Protein 2F5K (pdb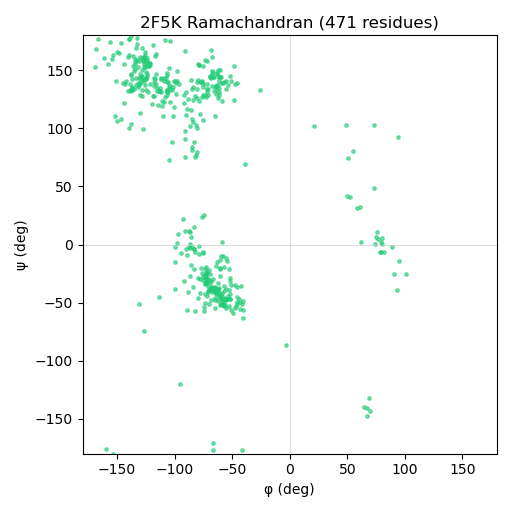70)

Nearest PDB structures (foldseek):
  2f5k-assembly6_F  TM=1.013E+00  e=1.109E-13  Homo sapiens
  2f5k-assembly1_A  TM=9.897E-01  e=7.090E-12  Homo sapiens
  2efi-assembly1_A  TM=8.686E-01  e=3.189E-10  Homo sapiens
  5in1-assembly1_B  TM=9.729E-01  e=6.202E-08  Oryza sativa
  2lrq-assembly1_A  TM=8.198E-01  e=1.408E-07  Drosophila melanogaster

Radius of gyration: 29.41 Å; Cα contacts (8 Å, |Δi|>4): 936; chains: 6; bounding box: 66×54×84 Å

Secondary structure (DSSP, 8-state):
--S-S--TT-EEEEESSSSEEEEEEEEEEEETTEEEEEEEETTS-GGG-EEEEGGGEEESSHHHHHHHHHHHHHHHHHHHH--/--S-SS-TT-EEEEEETTEEEEEEEEEEEEETTEEEEEEEETTS-GGG-EEEEGGGEEESSHHHHHHHHHHHHHHHHHHTTTTT-/---SS-TTEEEEEEETTEEEEEEEEEEE--SSS-EEEE--TTS-GGG-EEEEGGGEEESSHHHHHHHHHHHHHHHHHH--/--S-SS-TT-EEEEEETTEEEEEEEEEEEE-SSSEEEEEEETTS-GGG-EEEEGGGEEESSHHHHHHHHHHHHHHHHT-/----SS-TT-EEEEEETTEEEEEEEEEEE--TT--EEEEEETTS-GGG-EEEEGGGEEESSHHHHHHHHHHHHHHH--/--S-TTEEEEEEETTEEEEEEEEEEE--TTS-EEEE--TTS-GGG-EEEEGGGEEESSHHHHHHHHHHHHHHHHHHH-

Structure (mmCIF, N/CA/C/O backbone):
data_2F5K
#
_entry.id   2F5K
#
_cell.length_a   109.480
_cell.length_b   80.313
_cell.length_c   81.285
_cell.angle_alpha   90.00
_cell.angle_beta   123.91
_cell.angle_gamma   90.00
#
_symmetry.space_group_name_H-M   'C 1 2 1'
#
loop_
_entity.id
_entity.type
_entity.pdbx_description
1 polymer 'Mortality factor 4-like protein 1'
2 water water
#
loop_
_atom_site.group_PDB
_atom_site.id
_atom_site.type_symbol
_atom_site.label_atom_id
_atom_site.label_alt_id
_atom_site.label_comp_id
_atom_site.label_asym_id
_atom_site.label_entity_id
_atom_site.label_seq_id
_atom_site.pdbx_PDB_ins_code
_atom_site.Cartn_x
_atom_site.Cartn_y
_atom_site.Cartn_z
_atom_site.occupancy
_atom_site.B_iso_or_equiv
_atom_site.auth_seq_id
_atom_site.auth_comp_id
_atom_site.auth_asym_id
_atom_site.auth_atom_id
_atom_site.pdbx_PDB_model_num
ATOM 1 N N . ASP A 1 18 ? -48.541 6.494 -11.514 1.00 93.48 6 ASP A N 1
ATOM 2 C CA . ASP A 1 18 ? -48.036 7.316 -10.385 1.00 93.32 6 ASP A CA 1
ATOM 3 C C . ASP A 1 18 ? -47.101 8.402 -10.899 1.00 92.30 6 ASP A C 1
ATOM 4 O O . ASP A 1 18 ? -46.134 8.121 -11.595 1.00 92.39 6 ASP A O 1
ATOM 9 N N . PRO A 1 19 ? -47.393 9.643 -10.530 1.00 91.22 7 PRO A N 1
ATOM 10 C CA . PRO A 1 19 ? -46.644 10.817 -10.997 1.00 89.99 7 PRO A CA 1
ATOM 11 C C . PRO A 1 19 ? -45.180 10.603 -11.426 1.00 88.37 7 PRO A C 1
ATOM 12 O O . PRO A 1 19 ? -44.386 9.958 -10.739 1.00 88.33 7 PRO A O 1
ATOM 16 N N . LYS A 1 20 ? -44.861 11.170 -12.588 1.00 86.34 8 LYS A N 1
ATOM 17 C CA . LYS A 1 20 ? -43.526 11.150 -13.186 1.00 84.02 8 LYS A CA 1
ATOM 18 C C . LYS A 1 20 ? -42.849 9.787 -13.247 1.00 81.77 8 LYS A C 1
ATOM 19 O O . LYS A 1 20 ? -42.357 9.291 -12.244 1.00 82.27 8 LYS A O 1
ATOM 25 N N . PRO A 1 21 ? -42.840 9.178 -14.428 1.00 79.17 9 PRO A N 1
ATOM 26 C CA . PRO A 1 21 ? -42.141 7.913 -14.649 1.00 76.72 9 PRO A CA 1
ATOM 27 C C . PRO A 1 21 ? -40.696 8.118 -15.111 1.00 73.71 9 PRO A C 1
ATOM 28 O O . PRO A 1 21 ? -40.303 9.211 -15.511 1.00 72.96 9 PRO A O 1
ATOM 32 N N . LYS A 1 22 ? -39.930 7.037 -15.051 1.00 70.59 10 LYS A N 1
ATOM 33 C CA . LYS A 1 22 ? -38.513 7.027 -15.370 1.00 67.57 10 LYS A CA 1
ATOM 34 C C . LYS A 1 22 ? -38.220 7.366 -16.819 1.00 65.65 10 LYS A C 1
ATOM 35 O O . LYS A 1 22 ? -37.255 8.061 -17.117 1.00 65.23 10 LYS A O 1
ATOM 41 N N . PHE A 1 23 ? -39.057 6.883 -17.726 1.00 63.38 11 PHE A N 1
ATOM 42 C CA . PHE A 1 23 ? -38.752 7.021 -19.147 1.00 61.61 11 PHE A CA 1
ATOM 43 C C . PHE A 1 23 ? -39.723 7.870 -19.956 1.00 61.03 11 PHE A C 1
ATOM 44 O O . PHE A 1 23 ? -40.826 8.162 -19.503 1.00 61.26 11 PHE A O 1
ATOM 52 N N . GLN A 1 24 ? -39.289 8.270 -21.142 1.00 60.07 12 GLN A N 1
ATOM 53 C CA . GLN A 1 24 ? -40.078 9.124 -22.020 1.00 59.91 12 GLN A CA 1
ATOM 54 C C . GLN A 1 24 ? -40.302 8.522 -23.397 1.00 59.11 12 GLN A C 1
ATOM 55 O O . GLN A 1 24 ? -39.539 7.679 -23.850 1.00 58.42 12 GLN A O 1
ATOM 61 N N . GLU A 1 25 ? -41.349 8.983 -24.073 1.00 58.53 13 GLU A N 1
ATOM 62 C CA . GLU A 1 25 ? -41.620 8.509 -25.417 1.00 57.95 13 GLU A CA 1
ATOM 63 C C . GLU A 1 25 ? -40.469 8.947 -26.287 1.00 56.58 13 GLU A C 1
ATOM 64 O O . GLU A 1 25 ? -40.074 10.109 -26.263 1.00 56.56 13 GLU A O 1
ATOM 70 N N . GLY A 1 26 ? -39.921 8.002 -27.031 1.00 54.99 14 GLY A N 1
ATOM 71 C CA . GLY A 1 26 ? -38.796 8.290 -27.893 1.00 54.09 14 GLY A CA 1
ATOM 72 C C . GLY A 1 26 ? -37.472 7.852 -27.290 1.00 52.84 14 GLY A C 1
ATOM 73 O O . GLY A 1 26 ? -36.540 7.557 -28.017 1.00 52.52 14 GLY A O 1
ATOM 74 N N . GLU A 1 27 ? -37.406 7.767 -25.964 1.00 51.95 15 GLU A N 1
ATOM 75 C CA . GLU A 1 27 ? -36.141 7.463 -25.294 1.00 50.94 15 GLU A CA 1
ATOM 76 C C . GLU A 1 27 ? -35.525 6.138 -25.698 1.00 49.83 15 GLU A C 1
ATOM 77 O O . GLU A 1 27 ? -36.153 5.099 -25.583 1.00 50.29 15 GLU A O 1
ATOM 83 N N . ARG A 1 28 ? -34.291 6.188 -26.182 1.00 47.88 16 ARG A N 1
ATOM 84 C CA . ARG A 1 28 ? -33.564 4.984 -26.451 1.00 46.80 16 ARG A CA 1
ATOM 85 C C . ARG A 1 28 ? -33.298 4.355 -25.076 1.00 45.22 16 ARG A C 1
ATOM 86 O O . ARG A 1 28 ? -32.905 5.055 -24.143 1.00 44.68 16 ARG A O 1
ATOM 94 N N . VAL A 1 29 ? -33.490 3.041 -24.967 1.00 43.36 17 VAL A N 1
ATOM 95 C CA . VAL A 1 29 ? -33.426 2.359 -23.677 1.00 41.70 17 VAL A CA 1
ATOM 96 C C . VAL A 1 29 ? -32.884 0.952 -23.766 1.00 39.69 17 VAL A C 1
ATOM 97 O O . VAL A 1 29 ? -32.638 0.404 -24.833 1.00 38.97 17 VAL A O 1
ATOM 101 N N . LEU A 1 30 ? -32.673 0.350 -22.621 1.00 38.58 18 LEU A N 1
ATOM 102 C CA . LEU A 1 30 ? -32.258 -1.032 -22.633 1.00 38.46 18 LEU A CA 1
ATOM 103 C C . LEU A 1 30 ? -33.400 -1.713 -21.982 1.00 38.57 18 LEU A C 1
ATOM 104 O O . LEU A 1 30 ? -33.874 -1.277 -20.940 1.00 39.88 18 LEU A O 1
ATOM 109 N N . CYS A 1 31 ? -33.872 -2.781 -22.574 1.00 37.60 19 CYS A N 1
ATOM 110 C CA . CYS A 1 31 ? -35.026 -3.403 -22.005 1.00 37.77 19 CYS A CA 1
ATOM 111 C C . CYS A 1 31 ? -34.761 -4.861 -21.846 1.00 38.16 19 CYS A C 1
ATOM 112 O O . CYS A 1 31 ? -34.186 -5.474 -22.729 1.00 38.69 19 CYS A O 1
ATOM 115 N N . PHE A 1 32 ? -35.208 -5.408 -20.719 1.00 38.41 20 PHE A N 1
ATOM 116 C CA . PHE A 1 32 ? -35.108 -6.817 -20.445 1.00 39.20 20 PHE A CA 1
ATOM 117 C C . PHE A 1 32 ? -36.191 -7.586 -21.206 1.00 40.39 20 PHE A C 1
ATOM 118 O O . PHE A 1 32 ? -37.340 -7.154 -21.280 1.00 40.10 20 PHE A O 1
ATOM 126 N N . HIS A 1 33 ? -35.819 -8.736 -21.745 1.00 41.50 21 HIS A N 1
ATOM 127 C CA . HIS A 1 33 ? -36.775 -9.584 -22.403 1.00 43.73 21 HIS A CA 1
ATOM 128 C C . HIS A 1 33 ? -36.704 -10.991 -21.807 1.00 43.46 21 HIS A C 1
ATOM 129 O O . HIS A 1 33 ? -37.583 -11.394 -21.038 1.00 43.86 21 HIS A O 1
ATOM 136 N N . GLY A 1 34 ? -35.679 -11.753 -22.130 1.00 42.90 22 GLY A N 1
ATOM 137 C CA . GLY A 1 34 ? -35.558 -13.010 -21.395 1.00 43.35 22 GLY A CA 1
ATOM 138 C C . GLY A 1 34 ? -34.594 -12.726 -20.241 1.00 43.03 22 GLY A C 1
ATOM 139 O O . GLY A 1 34 ? -34.841 -11.842 -19.418 1.00 42.17 22 GLY A O 1
ATOM 140 N N . PRO A 1 35 ? -33.489 -13.457 -20.220 1.00 42.91 23 PRO A N 1
ATOM 141 C CA . PRO A 1 35 ? -32.386 -13.215 -19.290 1.00 42.80 23 PRO A CA 1
ATOM 142 C C . PRO A 1 35 ? -31.444 -12.189 -19.909 1.00 42.33 23 PRO A C 1
ATOM 143 O O . PRO A 1 35 ? -30.336 -11.993 -19.438 1.00 42.63 23 PRO A O 1
ATOM 147 N N . LEU A 1 36 ? -31.884 -11.555 -20.979 1.00 41.85 24 LEU A N 1
ATOM 148 C CA . LEU A 1 36 ? -31.034 -10.655 -21.730 1.00 40.74 24 LEU A CA 1
ATOM 149 C C . LEU A 1 36 ? -31.571 -9.235 -21.821 1.00 39.37 24 LEU A C 1
ATOM 150 O O . LEU A 1 36 ? -32.771 -9.000 -21.741 1.00 38.54 24 LEU A O 1
ATOM 155 N N . LEU A 1 37 ? -30.663 -8.297 -22.036 1.00 38.96 25 LEU A N 1
ATOM 156 C CA . LEU A 1 37 ? -31.011 -6.892 -22.219 1.00 40.06 25 LEU A CA 1
ATOM 157 C C . LEU A 1 37 ? -30.901 -6.482 -23.697 1.00 40.36 25 LEU A C 1
ATOM 158 O O . LEU A 1 37 ? -29.936 -6.800 -24.353 1.00 39.84 25 LEU A O 1
ATOM 163 N N . TYR A 1 38 ? -31.865 -5.738 -24.215 1.00 41.77 26 TYR A N 1
ATOM 164 C CA . TYR A 1 38 ? -31.768 -5.308 -25.617 1.00 42.61 26 TYR A CA 1
ATOM 165 C C . TYR A 1 38 ? -31.909 -3.816 -25.774 1.00 42.45 26 TYR A C 1
ATOM 166 O O . TYR A 1 38 ? -32.603 -3.154 -25.014 1.00 41.89 26 TYR A O 1
ATOM 175 N N . GLU A 1 39 ? -31.303 -3.286 -26.819 1.00 42.76 27 GLU A N 1
ATOM 176 C CA . GLU A 1 39 ? -31.493 -1.894 -27.107 1.00 44.15 27 GLU A CA 1
ATOM 177 C C . GLU A 1 39 ? -32.934 -1.755 -27.510 1.00 44.64 27 GLU A C 1
ATOM 178 O O . GLU A 1 39 ? -33.512 -2.686 -28.051 1.00 44.20 27 GLU A O 1
ATOM 184 N N . ALA A 1 40 ? -33.535 -0.612 -27.233 1.00 45.94 28 ALA A N 1
ATOM 185 C CA . ALA A 1 40 ? -34.933 -0.473 -27.534 1.00 47.83 28 ALA A CA 1
ATOM 186 C C . ALA A 1 40 ? -35.366 0.949 -27.412 1.00 49.57 28 ALA A C 1
ATOM 187 O O . ALA A 1 40 ? -34.628 1.773 -26.860 1.00 49.85 28 ALA A O 1
ATOM 189 N N . LYS A 1 41 ? -36.574 1.211 -27.912 1.00 51.53 29 LYS A N 1
ATOM 190 C CA . LYS A 1 41 ? -37.214 2.523 -27.881 1.00 54.36 29 LYS A CA 1
ATOM 191 C C . LYS A 1 41 ? -38.510 2.488 -27.064 1.00 55.50 29 LYS A C 1
ATOM 192 O O . LYS A 1 41 ? -39.269 1.516 -27.094 1.00 55.37 29 LYS A O 1
ATOM 198 N N . CYS A 1 42 ? -38.759 3.569 -26.346 1.00 57.15 30 CYS A N 1
ATOM 199 C CA . CYS A 1 42 ? -39.969 3.701 -25.572 1.00 59.24 30 CYS A CA 1
ATOM 200 C C . CYS A 1 42 ? -41.043 4.384 -26.433 1.00 60.15 30 CYS A C 1
ATOM 201 O O . CYS A 1 42 ? -41.137 5.614 -26.481 1.00 59.80 30 CYS A O 1
ATOM 204 N N . VAL A 1 43 ? -41.834 3.583 -27.133 1.00 61.41 31 VAL A N 1
ATOM 205 C CA . VAL A 1 43 ? -42.865 4.130 -28.017 1.00 62.79 31 VAL A CA 1
ATOM 206 C C . VAL A 1 43 ? -44.024 4.741 -27.240 1.00 63.68 31 VAL A C 1
ATOM 207 O O . VAL A 1 43 ? -44.477 5.831 -27.561 1.00 63.83 31 VAL A O 1
ATOM 211 N N . LYS A 1 44 ? -44.492 4.047 -26.206 1.00 65.18 32 LYS A N 1
ATOM 212 C CA . LYS A 1 44 ? -45.621 4.535 -25.408 1.00 66.64 32 LYS A CA 1
ATOM 213 C C . LYS A 1 44 ? -45.410 4.430 -23.893 1.00 67.62 32 LYS A C 1
ATOM 214 O O . LYS A 1 44 ? -44.701 3.550 -23.402 1.00 67.36 32 LYS A O 1
ATOM 220 N N . VAL A 1 45 ? -46.059 5.339 -23.174 1.00 69.13 33 VAL A N 1
ATOM 221 C CA . VAL A 1 45 ? -46.001 5.412 -21.722 1.00 70.91 33 VAL A CA 1
ATOM 222 C C . VAL A 1 45 ? -47.423 5.496 -21.209 1.00 72.78 33 VAL A C 1
ATOM 223 O O . VAL A 1 45 ? -48.106 6.491 -21.443 1.00 73.07 33 VAL A O 1
ATOM 227 N N . ALA A 1 46 ? -47.884 4.466 -20.514 1.00 74.99 34 ALA A N 1
ATOM 228 C CA . ALA A 1 46 ? -49.235 4.496 -19.959 1.00 77.05 34 ALA A CA 1
ATOM 229 C C . ALA A 1 46 ? -49.220 4.233 -18.467 1.00 78.73 34 ALA A C 1
ATOM 230 O O . ALA A 1 46 ? -48.496 3.368 -17.981 1.00 78.73 34 ALA A O 1
ATOM 232 N N . ILE A 1 47 ? -50.019 5.002 -17.742 1.00 80.99 35 ILE A N 1
ATOM 233 C CA . ILE A 1 47 ? -50.124 4.846 -16.301 1.00 83.02 35 ILE A CA 1
ATOM 234 C C . ILE A 1 47 ? -51.411 4.101 -15.970 1.00 84.31 35 ILE A C 1
ATOM 235 O O . ILE A 1 47 ? -52.480 4.414 -16.509 1.00 84.28 35 ILE A O 1
ATOM 240 N N . LYS A 1 48 ? -51.295 3.103 -15.097 1.00 85.89 36 LYS A N 1
ATOM 241 C CA . LYS A 1 48 ? -52.440 2.314 -14.671 1.00 87.41 36 LYS A CA 1
ATOM 242 C C . LYS A 1 48 ? -52.334 1.916 -13.207 1.00 88.39 36 LYS A C 1
ATOM 243 O O . LYS A 1 48 ? -51.373 1.270 -12.793 1.00 88.50 36 LYS A O 1
ATOM 249 N N . ASP A 1 49 ? -53.329 2.322 -12.429 1.00 89.49 37 ASP A N 1
ATOM 250 C CA . ASP A 1 49 ? -53.418 1.957 -11.022 1.00 90.35 37 ASP A CA 1
ATOM 251 C C . ASP A 1 49 ? -52.135 2.214 -10.259 1.00 90.52 37 ASP A C 1
ATOM 252 O O . ASP A 1 49 ? -51.724 1.398 -9.437 1.00 90.72 37 ASP A O 1
ATOM 257 N N . LYS A 1 50 ? -51.503 3.348 -10.536 1.00 90.66 38 LYS A N 1
ATOM 258 C CA . LYS A 1 50 ? -50.289 3.738 -9.824 1.00 90.53 38 LYS A CA 1
ATOM 259 C C . LYS A 1 50 ? -49.063 3.008 -10.356 1.00 89.69 38 LYS A C 1
ATOM 260 O O . LYS A 1 50 ? -47.936 3.288 -9.953 1.00 89.78 38 LYS A O 1
ATOM 266 N N . GLN A 1 51 ? -49.294 2.068 -11.265 1.00 88.55 39 GLN A N 1
ATOM 267 C CA . GLN A 1 51 ? -48.213 1.323 -11.890 1.00 87.22 39 GLN A CA 1
ATOM 268 C C . GLN A 1 51 ? -48.000 1.847 -13.312 1.00 85.40 39 GLN A C 1
ATOM 269 O O . GLN A 1 51 ? -48.923 1.852 -14.129 1.00 85.28 39 GLN A O 1
ATOM 275 N N . VAL A 1 52 ? -46.782 2.296 -13.600 1.00 83.02 40 VAL A N 1
ATOM 276 C CA . VAL A 1 52 ? -46.458 2.851 -14.908 1.00 80.34 40 VAL A CA 1
ATOM 277 C C . VAL A 1 52 ? -45.965 1.761 -15.847 1.00 78.13 40 VAL A C 1
ATOM 278 O O . VAL A 1 52 ? -45.110 0.960 -15.484 1.00 77.91 40 VAL A O 1
ATOM 282 N N . LYS A 1 53 ? -46.519 1.726 -17.056 1.00 75.41 41 LYS A N 1
ATOM 283 C CA . LYS A 1 53 ? -46.156 0.710 -18.032 1.00 72.51 41 LYS A CA 1
ATOM 284 C C . LYS A 1 53 ? -45.518 1.336 -19.259 1.00 69.90 41 LYS A C 1
ATOM 285 O O . LYS A 1 53 ? -45.642 2.529 -19.502 1.00 69.45 41 LYS A O 1
ATOM 291 N N . TYR A 1 54 ? -44.822 0.527 -20.038 1.00 66.82 42 TYR A N 1
ATOM 292 C CA . TYR A 1 54 ? -44.207 1.052 -21.245 1.00 64.21 42 TYR A CA 1
ATOM 293 C C . TYR A 1 54 ? -44.416 0.142 -22.422 1.00 62.47 42 TYR A C 1
ATOM 294 O O . TYR A 1 54 ? -44.231 -1.072 -22.331 1.00 62.76 42 TYR A O 1
ATOM 303 N N . PHE A 1 55 ? -44.806 0.727 -23.538 1.00 60.10 43 PHE A N 1
ATOM 304 C CA . PHE A 1 55 ? -44.928 -0.062 -24.744 1.00 57.88 43 PHE A CA 1
ATOM 305 C C . PHE A 1 55 ? -43.581 0.045 -25.443 1.00 56.26 43 PHE A C 1
ATOM 306 O O . PHE A 1 55 ? -43.059 1.147 -25.643 1.00 55.42 43 PHE A O 1
ATOM 314 N N . ILE A 1 56 ? -42.990 -1.089 -25.802 1.00 54.82 44 ILE A N 1
ATOM 315 C CA . ILE A 1 56 ? -41.671 -0.999 -26.400 1.00 53.90 44 ILE A CA 1
ATOM 316 C C . ILE A 1 56 ? -41.419 -1.704 -27.733 1.00 53.62 44 ILE A C 1
ATOM 317 O O . ILE A 1 56 ? -41.922 -2.804 -28.019 1.00 53.79 44 ILE A O 1
ATOM 322 N N . HIS A 1 57 ? -40.598 -1.065 -28.539 1.00 52.64 45 HIS A N 1
ATOM 323 C CA . HIS A 1 57 ? -40.161 -1.683 -29.764 1.00 52.86 45 HIS A CA 1
ATOM 324 C C . HIS A 1 57 ? -38.699 -2.028 -29.584 1.00 52.53 45 HIS A C 1
ATOM 325 O O . HIS A 1 57 ? -37.878 -1.163 -29.285 1.00 52.28 45 HIS A O 1
ATOM 332 N N . TYR A 1 58 ? -38.371 -3.295 -29.739 1.00 52.60 46 TYR A N 1
ATOM 333 C CA . TYR A 1 58 ? -36.993 -3.679 -29.611 1.00 53.57 46 TYR A CA 1
ATOM 334 C C . TYR A 1 58 ? -36.331 -3.354 -30.940 1.00 54.94 46 TYR A C 1
ATOM 335 O O . TYR A 1 58 ? -36.818 -3.764 -32.014 1.00 54.21 46 TYR A O 1
ATOM 344 N N . SER A 1 59 ? -35.246 -2.586 -30.864 1.00 56.23 47 SER A N 1
ATOM 345 C CA . SER A 1 59 ? -34.561 -2.152 -32.064 1.00 58.00 47 SER A CA 1
ATOM 346 C C . SER A 1 59 ? -33.972 -3.292 -32.857 1.00 59.22 47 SER A C 1
ATOM 347 O O . SER A 1 59 ? -33.390 -4.232 -32.319 1.00 58.46 47 SER A O 1
ATOM 350 N N . GLY A 1 60 ? -34.158 -3.205 -34.167 1.00 61.20 48 GLY A N 1
ATOM 351 C CA . GLY A 1 60 ? -33.701 -4.249 -35.056 1.00 63.86 48 GLY A CA 1
ATOM 352 C C . GLY A 1 60 ? -34.640 -5.436 -34.969 1.00 65.89 48 GLY A C 1
ATOM 353 O O . GLY A 1 60 ? -34.345 -6.505 -35.481 1.00 66.06 48 GLY A O 1
ATOM 354 N N . TRP A 1 61 ? -35.777 -5.249 -34.308 1.00 67.79 49 TRP A N 1
ATOM 355 C CA . TRP A 1 61 ? -36.725 -6.337 -34.124 1.00 69.93 49 TRP A CA 1
ATOM 356 C C . TRP A 1 61 ? -38.041 -6.015 -34.801 1.00 70.73 49 TRP A C 1
ATOM 357 O O . TRP A 1 61 ? -38.533 -4.886 -34.755 1.00 70.65 49 TRP A O 1
ATOM 368 N N . ASN A 1 62 ? -38.617 -7.030 -35.421 1.00 72.00 50 ASN A N 1
ATOM 369 C CA . ASN A 1 62 ? -39.885 -6.876 -36.090 1.00 73.30 50 ASN A CA 1
ATOM 370 C C . ASN A 1 62 ? -40.966 -6.435 -35.098 1.00 73.57 50 ASN A C 1
ATOM 371 O O . ASN A 1 62 ? -41.036 -6.913 -33.971 1.00 73.39 50 ASN A O 1
ATOM 376 N N . LYS A 1 63 ? -41.807 -5.513 -35.536 1.00 74.00 51 LYS A N 1
ATOM 377 C CA . LYS A 1 63 ? -42.800 -4.895 -34.680 1.00 74.60 51 LYS A CA 1
ATOM 378 C C . LYS A 1 63 ? -43.804 -5.826 -34.007 1.00 74.42 51 LYS A C 1
ATOM 379 O O . LYS A 1 63 ? -44.553 -5.398 -33.135 1.00 74.45 51 LYS A O 1
ATOM 385 N N . ASN A 1 64 ? -43.842 -7.089 -34.398 1.00 74.10 52 ASN A N 1
ATOM 386 C CA . ASN A 1 64 ? -44.793 -7.989 -33.764 1.00 74.07 52 ASN A CA 1
ATOM 387 C C . ASN A 1 64 ? -44.395 -8.258 -32.330 1.00 73.64 52 ASN A C 1
ATOM 388 O O . ASN A 1 64 ? -45.249 -8.430 -31.460 1.00 73.78 52 ASN A O 1
ATOM 393 N N . TRP A 1 65 ? -43.087 -8.275 -32.094 1.00 72.99 53 TRP A N 1
ATOM 394 C CA . TRP A 1 65 ? -42.532 -8.473 -30.760 1.00 72.04 53 TRP A CA 1
ATOM 395 C C . TRP A 1 65 ? -42.664 -7.239 -29.885 1.00 69.92 53 TRP A C 1
ATOM 396 O O . TRP A 1 65 ? -42.352 -7.275 -28.692 1.00 69.75 53 TRP A O 1
ATOM 407 N N . ASP A 1 66 ? -43.119 -6.140 -30.467 1.00 67.48 54 ASP A N 1
ATOM 408 C CA . ASP A 1 66 ? -43.347 -4.943 -29.673 1.00 65.60 54 ASP A CA 1
ATOM 409 C C . ASP A 1 66 ? -44.286 -5.327 -28.526 1.00 64.19 54 ASP A C 1
ATOM 410 O O . ASP A 1 66 ? -45.282 -6.018 -28.732 1.00 63.91 54 ASP A O 1
ATOM 415 N N . GLU A 1 67 ? -43.957 -4.908 -27.312 1.00 62.43 55 GLU A N 1
ATOM 416 C CA . GLU A 1 67 ? -44.759 -5.312 -26.166 1.00 60.65 55 GLU A CA 1
ATOM 417 C C . GLU A 1 67 ? -44.844 -4.325 -25.014 1.00 59.52 55 GLU A C 1
ATOM 418 O O . GLU A 1 67 ? -44.074 -3.367 -24.920 1.00 58.62 55 GLU A O 1
ATOM 424 N N . TRP A 1 68 ? -45.810 -4.576 -24.137 1.00 58.15 56 TRP A N 1
ATOM 425 C CA . TRP A 1 68 ? -45.961 -3.778 -22.941 1.00 57.18 56 TRP A CA 1
ATOM 426 C C . TRP A 1 68 ? -45.054 -4.358 -21.886 1.00 56.11 56 TRP A C 1
ATOM 427 O O . TRP A 1 68 ? -44.891 -5.581 -21.800 1.00 56.48 56 TRP A O 1
ATOM 438 N N . VAL A 1 69 ? -44.435 -3.484 -21.106 1.00 54.31 57 VAL A N 1
ATOM 439 C CA . VAL A 1 69 ? -43.431 -3.917 -20.146 1.00 52.73 57 VAL A CA 1
ATOM 440 C C . VAL A 1 69 ? -43.608 -3.070 -18.911 1.00 50.87 57 VAL A C 1
ATOM 441 O O . VAL A 1 69 ? -43.959 -1.908 -19.020 1.00 51.24 57 VAL A O 1
ATOM 445 N N . PRO A 1 70 ? -43.480 -3.649 -17.725 1.00 49.32 58 PRO A N 1
ATOM 446 C CA . PRO A 1 70 ? -43.522 -2.832 -16.508 1.00 48.07 58 PRO A CA 1
ATOM 447 C C . PRO A 1 70 ? -42.214 -2.053 -16.409 1.00 46.63 58 PRO A C 1
ATOM 448 O O . PRO A 1 70 ? -41.245 -2.438 -17.049 1.00 45.32 58 PRO A O 1
ATOM 452 N N . GLU A 1 71 ? -42.205 -0.963 -15.651 1.00 45.66 59 GLU A N 1
ATOM 453 C CA . GLU A 1 71 ? -41.004 -0.155 -15.502 1.00 45.18 59 GLU A CA 1
ATOM 454 C C . GLU A 1 71 ? -39.756 -0.940 -15.092 1.00 44.43 59 GLU A C 1
ATOM 455 O O . GLU A 1 71 ? -38.666 -0.714 -15.617 1.00 44.34 59 GLU A O 1
ATOM 461 N N . SER A 1 72 ? -39.925 -1.860 -14.158 1.00 43.10 60 SER A N 1
ATOM 462 C CA . SER A 1 72 ? -38.797 -2.639 -13.657 1.00 42.80 60 SER A CA 1
ATOM 463 C C . SER A 1 72 ? -38.023 -3.370 -14.764 1.00 42.20 60 SER A C 1
ATOM 464 O O . SER A 1 72 ? -36.933 -3.899 -14.521 1.00 42.99 60 SER A O 1
ATOM 467 N N . ARG A 1 73 ? -38.560 -3.416 -15.974 1.00 40.60 61 ARG A N 1
ATOM 468 C CA . ARG A 1 73 ? -37.823 -4.122 -17.009 1.00 39.89 61 ARG A CA 1
ATOM 469 C C . ARG A 1 73 ? -37.061 -3.199 -17.909 1.00 38.18 61 ARG A C 1
ATOM 470 O O . ARG A 1 73 ? -36.343 -3.635 -18.798 1.00 37.22 61 ARG A O 1
ATOM 478 N N . VAL A 1 74 ? -37.210 -1.914 -17.650 1.00 37.08 62 VAL A N 1
ATOM 479 C CA . VAL A 1 74 ? -36.564 -0.922 -18.471 1.00 36.43 62 VAL A CA 1
ATOM 480 C C . VAL A 1 74 ? -35.378 -0.279 -17.751 1.00 36.37 62 VAL A C 1
ATOM 481 O O . VAL A 1 74 ? -35.487 0.100 -16.595 1.00 36.82 62 VAL A O 1
ATOM 485 N N . LEU A 1 75 ? -34.246 -0.178 -18.430 1.00 35.48 63 LEU A N 1
ATOM 486 C CA . LEU A 1 75 ? -33.064 0.437 -17.825 1.00 35.01 63 LEU A CA 1
ATOM 487 C C . LEU A 1 75 ? -32.602 1.551 -18.726 1.00 35.17 63 LEU A C 1
ATOM 488 O O . LEU A 1 75 ? -32.772 1.501 -19.961 1.00 34.82 63 LEU A O 1
ATOM 493 N N . LYS A 1 76 ? -32.043 2.567 -18.084 1.00 35.08 64 LYS A N 1
ATOM 494 C CA . LYS A 1 76 ? -31.484 3.721 -18.739 1.00 35.60 64 LYS A CA 1
ATOM 495 C C . LYS A 1 76 ? -30.321 3.302 -19.643 1.00 35.46 64 LYS A C 1
ATOM 496 O O . LYS A 1 76 ? -29.581 2.377 -19.327 1.00 34.93 64 LYS A O 1
ATOM 502 N N . TYR A 1 77 ? -30.180 3.969 -20.783 1.00 36.24 65 TYR A N 1
ATOM 503 C CA . TYR A 1 77 ? -29.127 3.629 -21.727 1.00 36.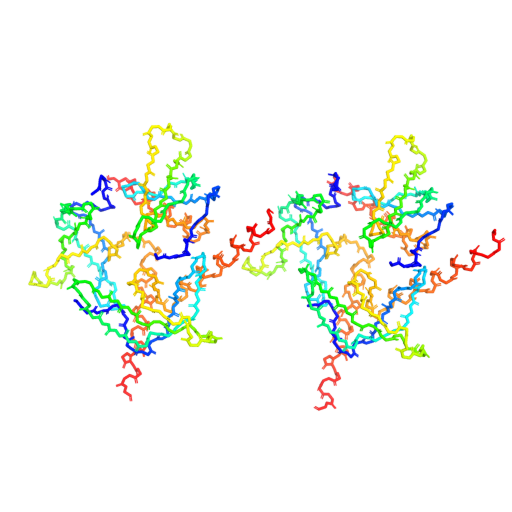62 65 TYR A CA 1
ATOM 504 C C . TYR A 1 77 ? -27.850 4.349 -21.311 1.00 35.84 65 TYR A C 1
ATOM 505 O O . TYR A 1 77 ? -27.551 5.406 -21.827 1.00 35.42 65 TYR A O 1
ATOM 514 N N . VAL A 1 78 ? -27.110 3.762 -20.378 1.00 35.54 66 VAL A N 1
ATOM 515 C CA . VAL A 1 78 ? -25.890 4.349 -19.855 1.00 35.16 66 VAL A CA 1
ATOM 516 C C . VAL A 1 78 ? -24.812 3.311 -19.646 1.00 35.39 66 VAL A C 1
ATOM 517 O O . VAL A 1 78 ? -25.093 2.084 -19.607 1.00 34.36 66 VAL A O 1
ATOM 521 N N . ASP A 1 79 ? -23.568 3.801 -19.501 1.00 35.39 67 ASP A N 1
ATOM 522 C CA . ASP A 1 79 ? -22.409 2.906 -19.348 1.00 36.18 67 ASP A CA 1
ATOM 523 C C . ASP A 1 79 ? -22.608 1.760 -18.356 1.00 34.93 67 ASP A C 1
ATOM 524 O O . ASP A 1 79 ? -22.292 0.619 -18.659 1.00 34.94 67 ASP A O 1
ATOM 529 N N . THR A 1 80 ? -23.082 2.067 -17.161 1.00 34.50 68 THR A N 1
ATOM 530 C CA . THR A 1 80 ? -23.331 1.033 -16.153 1.00 34.25 68 THR A CA 1
ATOM 531 C C . THR A 1 80 ? -24.254 -0.078 -16.694 1.00 32.97 68 THR A C 1
ATOM 532 O O . THR A 1 80 ? -24.009 -1.258 -16.476 1.00 32.61 68 THR A O 1
ATOM 536 N N . ASN A 1 81 ? -25.351 0.306 -17.332 1.00 32.39 69 ASN A N 1
ATOM 537 C CA . ASN A 1 81 ? -26.262 -0.699 -17.883 1.00 33.56 69 ASN A CA 1
ATOM 538 C C . ASN A 1 81 ? -25.736 -1.413 -19.130 1.00 33.66 69 ASN A C 1
ATOM 539 O O . ASN A 1 81 ? -25.985 -2.606 -19.302 1.00 33.59 69 ASN A O 1
ATOM 544 N N . LEU A 1 82 ? -24.952 -0.710 -19.953 1.00 33.89 70 LEU A N 1
ATOM 545 C CA . LEU A 1 82 ? -24.297 -1.360 -21.102 1.00 34.85 70 LEU A CA 1
ATOM 546 C C . LEU A 1 82 ? -23.318 -2.425 -20.608 1.00 35.60 70 LEU A C 1
ATOM 547 O O . LEU A 1 82 ? -23.224 -3.486 -21.192 1.00 36.37 70 LEU A O 1
ATOM 552 N N . GLN A 1 83 ? -22.592 -2.138 -19.525 1.00 35.83 71 GLN A N 1
ATOM 553 C CA . GLN A 1 83 ? -21.693 -3.115 -18.930 1.00 36.43 71 GLN A CA 1
ATOM 554 C C . GLN A 1 83 ? -22.494 -4.312 -18.416 1.00 36.44 71 GLN A C 1
ATOM 555 O O . GLN A 1 83 ? -22.050 -5.441 -18.487 1.00 35.94 71 GLN A O 1
ATOM 561 N N . LYS A 1 84 ? -23.669 -4.047 -17.855 1.00 36.76 72 LYS A N 1
ATOM 562 C CA . LYS A 1 84 ? -24.534 -5.117 -17.353 1.00 36.86 72 LYS A CA 1
ATOM 563 C C . LYS A 1 84 ? -25.031 -5.935 -18.552 1.00 36.39 72 LYS A C 1
ATOM 564 O O . LYS A 1 84 ? -25.105 -7.162 -18.493 1.00 34.68 72 LYS A O 1
ATOM 570 N N . GLN A 1 85 ? -25.367 -5.233 -19.635 1.00 36.78 73 GLN A N 1
ATOM 571 C CA . GLN A 1 85 ? -25.833 -5.912 -20.843 1.00 37.63 73 GLN A CA 1
ATOM 572 C C . GLN A 1 85 ? -24.804 -6.913 -21.299 1.00 37.67 73 GLN A C 1
ATOM 573 O O . GLN A 1 85 ? -25.123 -8.057 -21.620 1.00 36.90 73 GLN A O 1
ATOM 579 N N . ARG A 1 86 ? -23.561 -6.453 -21.318 1.00 38.49 74 ARG A N 1
ATOM 580 C CA . ARG A 1 86 ? -22.447 -7.266 -21.787 1.00 39.86 74 ARG A CA 1
ATOM 581 C C . ARG A 1 86 ? -22.193 -8.436 -20.872 1.00 39.39 74 ARG A C 1
ATOM 582 O O . ARG A 1 86 ? -21.802 -9.507 -21.331 1.00 39.78 74 ARG A O 1
ATOM 590 N N . GLU A 1 87 ? -22.354 -8.225 -19.572 1.00 38.50 75 GLU A N 1
ATOM 591 C CA . GLU A 1 87 ? -22.141 -9.321 -18.641 1.00 38.40 75 GLU A CA 1
ATOM 592 C C . GLU A 1 87 ? -23.247 -10.362 -18.747 1.00 37.41 75 GLU A C 1
ATOM 593 O O . GLU A 1 87 ? -22.999 -11.526 -18.607 1.00 36.30 75 GLU A O 1
ATOM 599 N N . LEU A 1 88 ? -24.472 -9.941 -18.994 1.00 37.73 76 LEU A N 1
ATOM 600 C CA . LEU A 1 88 ? -25.530 -10.921 -19.166 1.00 38.70 76 LEU A CA 1
ATOM 601 C C . LEU A 1 88 ? -25.285 -11.672 -20.492 1.00 39.52 76 LEU A C 1
ATOM 602 O O . LEU A 1 88 ? -25.493 -12.864 -20.585 1.00 39.54 76 LEU A O 1
ATOM 607 N N . GLN A 1 89 ? -24.815 -10.969 -21.512 1.00 40.68 77 GLN A N 1
ATOM 608 C CA . GLN A 1 89 ? -24.560 -11.609 -22.802 1.00 41.81 77 GLN A CA 1
ATOM 609 C C . GLN A 1 89 ? -23.603 -12.762 -22.651 1.00 42.60 77 GLN A C 1
ATOM 610 O O . GLN A 1 89 ? -23.894 -13.883 -23.071 1.00 42.37 77 GLN A O 1
ATOM 616 N N . LYS A 1 90 ? -22.462 -12.496 -22.029 1.00 43.66 78 LYS A N 1
ATOM 617 C CA . LYS A 1 90 ? -21.459 -13.532 -21.796 1.00 45.34 78 LYS A CA 1
ATOM 618 C C . LYS A 1 90 ? -21.979 -14.629 -20.867 1.00 46.32 78 LYS A C 1
ATOM 619 O O . LYS A 1 90 ? -21.722 -15.818 -21.075 1.00 45.81 78 LYS A O 1
ATOM 625 N N . ALA A 1 91 ? -22.686 -14.241 -19.819 1.00 47.48 79 ALA A N 1
ATOM 626 C CA . ALA A 1 91 ? -23.246 -15.254 -18.945 1.00 49.20 79 ALA A CA 1
ATOM 627 C C . ALA A 1 91 ? -24.155 -16.158 -19.778 1.00 50.72 79 ALA A C 1
ATOM 628 O O . ALA A 1 91 ? -24.001 -17.369 -19.751 1.00 50.24 79 ALA A O 1
ATOM 630 N N . ASN A 1 92 ? -25.086 -15.557 -20.525 1.00 52.95 80 ASN A N 1
ATOM 631 C CA . ASN A 1 92 ? -25.980 -16.324 -21.390 1.00 55.56 80 ASN A CA 1
ATOM 632 C C . ASN A 1 92 ? -25.145 -17.156 -22.355 1.00 58.13 80 ASN A C 1
ATOM 633 O O . ASN A 1 92 ? -25.315 -18.368 -22.440 1.00 58.28 80 ASN A O 1
ATOM 638 N N . GLN A 1 93 ? -24.220 -16.504 -23.058 1.00 60.99 81 GLN A N 1
ATOM 639 C CA . GLN A 1 93 ? -23.364 -17.215 -23.994 1.00 63.95 81 GLN A CA 1
ATOM 640 C C . GLN A 1 93 ? -22.707 -18.399 -23.307 1.00 65.49 81 GLN A C 1
ATOM 641 O O . GLN A 1 93 ? -22.453 -19.435 -23.939 1.00 65.24 81 GLN A O 1
ATOM 647 N N . GLU A 1 94 ? -22.457 -18.262 -22.008 1.00 67.46 82 GLU A N 1
ATOM 648 C CA . GLU A 1 94 ? -21.853 -19.360 -21.267 1.00 69.61 82 GLU A CA 1
ATOM 649 C C . GLU A 1 94 ? -22.869 -20.467 -21.063 1.00 70.79 82 GLU A C 1
ATOM 650 O O . GLU A 1 94 ? -22.515 -21.634 -20.983 1.00 70.58 82 GLU A O 1
ATOM 656 N N . GLN A 1 95 ? -24.139 -20.102 -21.011 1.00 72.63 83 GLN A N 1
ATOM 657 C CA . GLN A 1 95 ? -25.177 -21.113 -20.861 1.00 74.76 83 GLN A CA 1
ATOM 658 C C . GLN A 1 95 ? -25.366 -21.882 -22.165 1.00 75.50 83 GLN A C 1
ATOM 659 O O . GLN A 1 95 ? -25.505 -23.102 -22.151 1.00 75.51 83 GLN A O 1
ATOM 665 N N . TYR A 1 96 ? -25.377 -21.164 -23.285 1.00 76.49 84 TYR A N 1
ATOM 666 C CA . TYR A 1 96 ? -25.499 -21.804 -24.586 1.00 77.82 84 TYR A CA 1
ATOM 667 C C . TYR A 1 96 ? -24.350 -22.789 -24.759 1.00 78.08 84 TYR A C 1
ATOM 668 O O . TYR A 1 96 ? -24.575 -23.956 -25.083 1.00 78.07 84 TYR A O 1
ATOM 677 N N . ALA A 1 97 ? -23.129 -22.310 -24.518 1.00 78.27 85 ALA A N 1
ATOM 678 C CA . ALA A 1 97 ? -21.921 -23.117 -24.671 1.00 78.67 85 ALA A CA 1
ATOM 679 C C . ALA A 1 97 ? -21.907 -24.328 -23.761 1.00 78.92 85 ALA A C 1
ATOM 680 O O . ALA A 1 97 ? -21.272 -25.333 -24.066 1.00 79.20 85 ALA A O 1
ATOM 682 N N . GLU A 1 98 ? -22.605 -24.237 -22.641 1.00 79.03 86 GLU A N 1
ATOM 683 C CA . GLU A 1 98 ? -22.681 -25.368 -21.729 1.00 79.22 86 GLU A CA 1
ATOM 684 C C . GLU A 1 98 ? -23.757 -26.366 -22.158 1.00 80.72 86 GLU A C 1
ATOM 685 O O . GLU A 1 98 ? -23.712 -27.536 -21.771 1.00 81.10 86 GLU A O 1
ATOM 691 N N . GLY A 1 99 ? -24.716 -25.904 -22.960 1.00 82.10 87 GLY A N 1
ATOM 692 C CA . GLY A 1 99 ? -25.798 -26.752 -23.437 1.00 83.74 87 GLY A CA 1
ATOM 693 C C . GLY A 1 99 ? -25.390 -27.730 -24.529 1.00 84.93 87 GLY A C 1
ATOM 694 O O . GLY A 1 99 ? -26.219 -28.154 -25.332 1.00 85.08 87 GLY A O 1
ATOM 695 N N . LYS A 1 100 ? -24.106 -28.080 -24.557 1.00 86.00 88 LYS A N 1
ATOM 696 C CA . LYS A 1 100 ? -23.562 -29.015 -25.532 1.00 86.78 88 LYS A CA 1
ATOM 697 C C . LYS A 1 100 ? -22.375 -29.745 -24.910 1.00 86.87 88 LYS A C 1
ATOM 698 O O . LYS A 1 100 ? -22.453 -30.927 -24.590 1.00 87.03 88 LYS A O 1
ATOM 704 N N . ASP B 1 18 ? -14.898 8.597 24.854 1.00 86.07 6 ASP B N 1
ATOM 705 C CA . ASP B 1 18 ? -13.493 9.073 24.851 1.00 85.84 6 ASP B CA 1
ATOM 706 C C . ASP B 1 18 ? -13.434 10.388 24.081 1.00 84.75 6 ASP B C 1
ATOM 707 O O . ASP B 1 18 ? -13.542 10.390 22.856 1.00 85.22 6 ASP B O 1
ATOM 712 N N . PRO B 1 19 ? -13.281 11.504 24.797 1.00 83.26 7 PRO B N 1
ATOM 713 C CA . PRO B 1 19 ? -13.233 12.833 24.169 1.00 81.19 7 PRO B CA 1
ATOM 714 C C . PRO B 1 19 ? -12.238 12.948 22.999 1.00 78.55 7 PRO B C 1
ATOM 715 O O . PRO B 1 19 ? -12.643 13.298 21.879 1.00 78.85 7 PRO B O 1
ATOM 719 N N . LYS B 1 20 ? -10.964 12.643 23.242 1.00 74.64 8 LYS B N 1
ATOM 720 C CA . LYS B 1 20 ? -9.945 12.828 22.209 1.00 70.53 8 LYS B CA 1
ATOM 721 C C . LYS B 1 20 ? -9.398 11.548 21.545 1.00 66.37 8 LYS B C 1
ATOM 722 O O . LYS B 1 20 ? -9.043 10.575 22.217 1.00 66.05 8 LYS B O 1
ATOM 728 N N . PRO B 1 21 ? -9.358 11.568 20.213 1.00 62.00 9 PRO B N 1
ATOM 729 C CA . PRO B 1 21 ? -8.906 10.426 19.402 1.00 57.91 9 PRO B CA 1
ATOM 730 C C . PRO B 1 21 ? -7.392 10.302 19.296 1.00 53.09 9 PRO B C 1
ATOM 731 O O . PRO B 1 21 ? -6.657 11.264 19.127 1.00 52.36 9 PRO B O 1
ATOM 735 N N . LYS B 1 22 ? -6.925 9.080 19.362 1.00 48.25 10 LYS B N 1
ATOM 736 C CA . LYS B 1 22 ? -5.501 8.837 19.351 1.00 43.87 10 LYS B CA 1
ATOM 737 C C . LYS B 1 22 ? -4.909 9.064 17.976 1.00 41.17 10 LYS B C 1
ATOM 738 O O . LYS B 1 22 ? -3.743 9.411 17.839 1.00 39.77 10 LYS B O 1
ATOM 744 N N . PHE B 1 23 ? -5.728 8.918 16.948 1.00 38.49 11 PHE B N 1
ATOM 745 C CA . PHE B 1 23 ? -5.213 9.071 15.593 1.00 36.96 11 PHE B CA 1
ATOM 746 C C . PHE B 1 23 ? -6.072 10.104 14.847 1.00 36.88 11 PHE B C 1
ATOM 747 O O . PHE B 1 23 ? -7.157 10.368 15.252 1.00 35.43 11 PHE B O 1
ATOM 755 N N . GLN B 1 24 ? -5.584 10.672 13.758 1.00 37.35 12 GLN B N 1
ATOM 756 C CA . GLN B 1 24 ? -6.417 11.565 12.973 1.00 37.93 12 GLN B CA 1
ATOM 757 C C . GLN B 1 24 ? -6.514 11.181 11.501 1.00 37.73 12 GLN B C 1
ATOM 758 O O . GLN B 1 24 ? -5.709 10.400 10.971 1.00 36.06 12 GLN B O 1
ATOM 764 N N . GLU B 1 25 ? -7.492 11.793 10.840 1.00 37.96 13 GLU B N 1
ATOM 765 C CA . GLU B 1 25 ? -7.787 11.530 9.439 1.00 38.22 13 GLU B CA 1
ATOM 766 C C . GLU B 1 25 ? -6.619 11.869 8.597 1.00 35.99 13 GLU B C 1
ATOM 767 O O . GLU B 1 25 ? -6.063 12.919 8.739 1.00 36.23 13 GLU B O 1
ATOM 773 N N . GLY B 1 26 ? -6.228 10.973 7.714 1.00 34.60 14 GLY B N 1
ATOM 774 C CA . GLY B 1 26 ? -5.083 11.252 6.874 1.00 32.73 14 GLY B CA 1
ATOM 775 C C . GLY B 1 26 ? -3.806 10.678 7.467 1.00 31.66 14 GLY B C 1
ATOM 776 O O . GLY B 1 26 ? -2.807 10.571 6.765 1.00 31.63 14 GLY B O 1
ATOM 777 N N . GLU B 1 27 ? -3.824 10.286 8.738 1.00 30.35 15 GLU B N 1
ATOM 778 C CA . GLU B 1 27 ? -2.605 9.748 9.363 1.00 30.03 15 GLU B CA 1
ATOM 779 C C . GLU B 1 27 ? -2.292 8.340 8.856 1.00 29.76 15 GLU B C 1
ATOM 780 O O . GLU B 1 27 ? -3.187 7.447 8.849 1.00 29.38 15 GLU B O 1
ATOM 786 N N . ARG B 1 28 ? -1.048 8.160 8.415 1.00 28.23 16 ARG B N 1
ATOM 787 C CA . ARG B 1 28 ? -0.547 6.868 8.047 1.00 28.03 16 ARG B CA 1
ATOM 788 C C . ARG B 1 28 ? -0.395 6.086 9.352 1.00 26.90 16 ARG B C 1
ATOM 789 O O . ARG B 1 28 ? 0.143 6.585 10.344 1.00 26.70 16 ARG B O 1
ATOM 797 N N . VAL B 1 29 ? -0.859 4.854 9.363 1.00 25.64 17 VAL B N 1
ATOM 798 C CA . VAL B 1 29 ? -0.797 4.100 10.597 1.00 25.19 17 VAL B CA 1
ATOM 799 C C . VAL B 1 29 ? -0.407 2.655 10.336 1.00 23.90 17 VAL B C 1
ATOM 800 O O . VAL B 1 29 ? -0.209 2.257 9.168 1.00 21.67 17 VAL B O 1
ATOM 804 N N . LEU B 1 30 ? -0.256 1.880 11.407 1.00 22.86 18 LEU B N 1
ATOM 805 C CA . LEU B 1 30 ? -0.102 0.447 11.248 1.00 24.97 18 LEU B CA 1
ATOM 806 C C . LEU B 1 30 ? -1.362 -0.132 11.817 1.00 25.50 18 LEU B C 1
ATOM 807 O O . LEU B 1 30 ? -1.889 0.381 12.795 1.00 27.32 18 LEU B O 1
ATOM 812 N N . CYS B 1 31 ? -1.890 -1.174 11.222 1.00 24.66 19 CYS B N 1
ATOM 813 C CA . CYS B 1 31 ? -3.174 -1.648 11.702 1.00 24.54 19 CYS B CA 1
ATOM 814 C C . CYS B 1 31 ? -3.224 -3.143 11.649 1.00 25.41 19 CYS B C 1
ATOM 815 O O . CYS B 1 31 ? -2.843 -3.748 10.641 1.00 24.72 19 CYS B O 1
ATOM 818 N N . PHE B 1 32 ? -3.777 -3.745 12.700 1.00 26.72 20 PHE B N 1
ATOM 819 C CA . PHE B 1 32 ? -3.962 -5.203 12.731 1.00 28.76 20 PHE B CA 1
ATOM 820 C C . PHE B 1 32 ? -5.117 -5.682 11.872 1.00 30.50 20 PHE B C 1
ATOM 821 O O . PHE B 1 32 ? -6.200 -5.131 11.938 1.00 31.12 20 PHE B O 1
ATOM 829 N N . HIS B 1 33 ? -4.886 -6.747 11.110 1.00 32.28 21 HIS B N 1
ATOM 830 C CA . HIS B 1 33 ? -5.950 -7.371 10.381 1.00 34.78 21 HIS B CA 1
ATOM 831 C C . HIS B 1 33 ? -5.682 -8.854 10.568 1.00 35.41 21 HIS B C 1
ATOM 832 O O . HIS B 1 33 ? -4.784 -9.413 9.954 1.00 35.64 21 HIS B O 1
ATOM 839 N N . GLY B 1 34 ? -6.451 -9.504 11.429 1.00 35.91 22 GLY B N 1
ATOM 840 C CA . GLY B 1 34 ? -6.062 -10.846 11.811 1.00 37.67 22 GLY B CA 1
ATOM 841 C C . GLY B 1 34 ? -4.802 -10.729 12.668 1.00 37.68 22 GLY B C 1
ATOM 842 O O . GLY B 1 34 ? -4.677 -9.792 13.437 1.00 38.55 22 GLY B O 1
ATOM 843 N N . PRO B 1 35 ? -3.877 -11.657 12.534 1.00 38.07 23 PRO B N 1
ATOM 844 C CA . PRO B 1 35 ? -2.649 -11.677 13.340 1.00 37.87 23 PRO B CA 1
ATOM 845 C C . PRO B 1 35 ? -1.485 -10.843 12.837 1.00 37.57 23 PRO B C 1
ATOM 846 O O . PRO B 1 35 ? -0.402 -10.926 13.407 1.00 38.49 23 PRO B O 1
ATOM 850 N N . LEU B 1 36 ? -1.676 -10.047 11.791 1.00 37.15 24 LEU B N 1
ATOM 851 C CA . LEU B 1 36 ? -0.568 -9.297 11.193 1.00 34.97 24 LEU B CA 1
ATOM 852 C C . LEU B 1 36 ? -0.839 -7.814 11.141 1.00 32.79 24 LEU B C 1
ATOM 853 O O . LEU B 1 36 ? -1.993 -7.390 11.102 1.00 32.13 24 LEU B O 1
ATOM 858 N N . LEU B 1 37 ? 0.235 -7.047 11.150 1.00 30.98 25 LEU B N 1
ATOM 859 C CA . LEU B 1 37 ? 0.207 -5.591 11.102 1.00 30.10 25 LEU B CA 1
ATOM 860 C C . LEU B 1 37 ? 0.463 -5.105 9.679 1.00 29.23 25 LEU B C 1
ATOM 861 O O . LEU B 1 37 ? 1.435 -5.4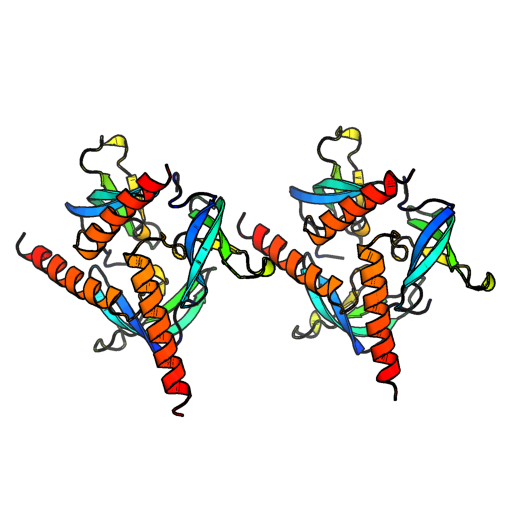97 9.056 1.00 28.12 25 LEU B O 1
ATOM 866 N N . TYR B 1 38 ? -0.409 -4.225 9.197 1.00 28.93 26 TYR B N 1
ATOM 867 C CA . TYR B 1 38 ? -0.300 -3.700 7.847 1.00 28.77 26 TYR B CA 1
ATOM 868 C C . TYR B 1 38 ? -0.232 -2.189 7.851 1.00 27.65 26 TYR B C 1
ATOM 869 O O . TYR B 1 38 ? -0.873 -1.534 8.672 1.00 26.81 26 TYR B O 1
ATOM 878 N N . GLU B 1 39 ? 0.538 -1.656 6.908 1.00 26.19 27 GLU B N 1
ATOM 879 C CA . GLU B 1 39 ? 0.574 -0.243 6.662 1.00 26.24 27 GLU B CA 1
ATOM 880 C C . GLU B 1 39 ? -0.839 0.196 6.246 1.00 25.83 27 GLU B C 1
ATOM 881 O O . GLU B 1 39 ? -1.523 -0.483 5.475 1.00 25.51 27 GLU B O 1
ATOM 887 N N . ALA B 1 40 ? -1.305 1.289 6.805 1.00 26.14 28 ALA B N 1
ATOM 888 C CA . ALA B 1 40 ? -2.651 1.746 6.519 1.00 27.30 28 ALA B CA 1
ATOM 889 C C . ALA B 1 40 ? -2.802 3.245 6.754 1.00 29.01 28 ALA B C 1
ATOM 890 O O . ALA B 1 40 ? -1.888 3.903 7.270 1.00 29.26 28 ALA B O 1
ATOM 892 N N . LYS B 1 41 ? -3.972 3.762 6.393 1.00 30.56 29 LYS B N 1
ATOM 893 C CA . LYS B 1 41 ? -4.297 5.162 6.532 1.00 33.47 29 LYS B CA 1
ATOM 894 C C . LYS B 1 41 ? -5.680 5.365 7.191 1.00 34.73 29 LYS B C 1
ATOM 895 O O . LYS B 1 41 ? -6.656 4.672 6.897 1.00 33.85 29 LYS B O 1
ATOM 901 N N . CYS B 1 42 ? -5.737 6.292 8.122 1.00 36.93 30 CYS B N 1
ATOM 902 C CA . CYS B 1 42 ? -7.000 6.608 8.774 1.00 39.77 30 CYS B CA 1
ATOM 903 C C . CYS B 1 42 ? -7.817 7.491 7.825 1.00 41.44 30 CYS B C 1
ATOM 904 O O . CYS B 1 42 ? -7.422 8.633 7.510 1.00 41.51 30 CYS B O 1
ATOM 907 N N . VAL B 1 43 ? -8.917 6.960 7.320 1.00 42.97 31 VAL B N 1
ATOM 908 C CA . VAL B 1 43 ? -9.715 7.750 6.382 1.00 45.01 31 VAL B CA 1
ATOM 909 C C . VAL B 1 43 ? -10.738 8.586 7.137 1.00 46.19 31 VAL B C 1
ATOM 910 O O . VAL B 1 43 ? -10.956 9.738 6.824 1.00 45.73 31 VAL B O 1
ATOM 914 N N . LYS B 1 44 ? -11.350 8.003 8.151 1.00 48.25 32 LYS B N 1
ATOM 915 C CA . LYS B 1 44 ? -12.341 8.725 8.927 1.00 50.98 32 LYS B CA 1
ATOM 916 C C . LYS B 1 44 ? -12.313 8.349 10.404 1.00 52.15 32 LYS B C 1
ATOM 917 O O . LYS B 1 44 ? -12.176 7.195 10.755 1.00 51.96 32 LYS B O 1
ATOM 923 N N . VAL B 1 45 ? -12.462 9.344 11.266 1.00 54.48 33 VAL B N 1
ATOM 924 C CA . VAL B 1 45 ? -12.500 9.109 12.701 1.00 56.70 33 VAL B CA 1
ATOM 925 C C . VAL B 1 45 ? -13.937 9.277 13.154 1.00 58.98 33 VAL B C 1
ATOM 926 O O . VAL B 1 45 ? -14.625 10.159 12.665 1.00 59.38 33 VAL B O 1
ATOM 930 N N . ALA B 1 46 ? -14.402 8.419 14.056 1.00 61.82 34 ALA B N 1
ATOM 931 C CA . ALA B 1 46 ? -15.766 8.523 14.576 1.00 64.49 34 ALA B CA 1
ATOM 932 C C . ALA B 1 46 ? -15.870 7.985 15.989 1.00 66.80 34 ALA B C 1
ATOM 933 O O . ALA B 1 46 ? -15.267 6.963 16.332 1.00 66.82 34 ALA B O 1
ATOM 935 N N . ILE B 1 47 ? -16.647 8.673 16.812 1.00 69.43 35 ILE B N 1
ATOM 936 C CA . ILE B 1 47 ? -16.808 8.247 18.189 1.00 72.19 35 ILE B CA 1
ATOM 937 C C . ILE B 1 47 ? -18.207 7.711 18.432 1.00 73.92 35 ILE B C 1
ATOM 938 O O . ILE B 1 47 ? -19.178 8.452 18.403 1.00 74.02 35 ILE B O 1
ATOM 943 N N . LYS B 1 48 ? -18.299 6.407 18.650 1.00 76.12 36 LYS B N 1
ATOM 944 C CA . LYS B 1 48 ? -19.580 5.771 18.899 1.00 78.21 36 LYS B CA 1
ATOM 945 C C . LYS B 1 48 ? -19.674 5.281 20.340 1.00 79.07 36 LYS B C 1
ATOM 946 O O . LYS B 1 48 ? -18.868 4.460 20.779 1.00 79.11 36 LYS B O 1
ATOM 952 N N . ASP B 1 49 ? -20.643 5.802 21.086 1.00 80.03 37 ASP B N 1
ATOM 953 C CA . ASP B 1 49 ? -20.848 5.335 22.451 1.00 80.95 37 ASP B CA 1
ATOM 954 C C . ASP B 1 49 ? -19.610 5.591 23.290 1.00 80.66 37 ASP B C 1
ATOM 955 O O . ASP B 1 49 ? -19.285 4.819 24.192 1.00 8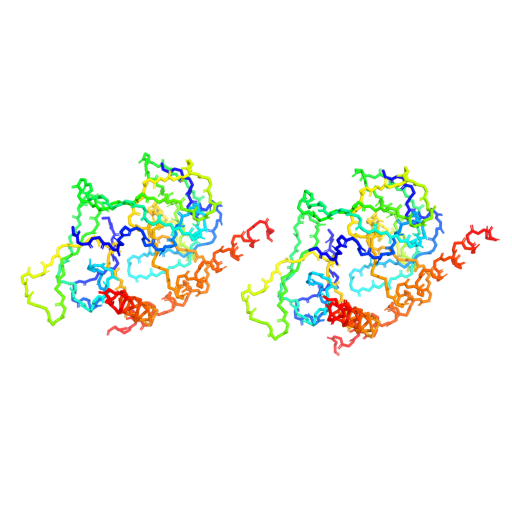0.85 37 ASP B O 1
ATOM 960 N N . LYS B 1 50 ? -18.910 6.667 22.958 1.00 80.09 38 LYS B N 1
ATOM 961 C CA . LYS B 1 50 ? -17.662 7.047 23.612 1.00 79.20 38 LYS B CA 1
ATOM 962 C C . LYS B 1 50 ? -16.565 5.978 23.542 1.00 77.56 38 LYS B C 1
ATOM 963 O O . LYS B 1 50 ? -15.755 5.823 24.446 1.00 77.64 38 LYS B O 1
ATOM 969 N N . GLN B 1 51 ? -16.578 5.216 22.461 1.00 75.32 39 GLN B N 1
ATOM 970 C CA . GLN B 1 51 ? -15.473 4.340 22.144 1.00 72.93 39 GLN B CA 1
ATOM 971 C C . GLN B 1 51 ? -15.019 4.981 20.852 1.00 70.30 39 GLN B C 1
ATOM 972 O O . GLN B 1 51 ? -15.841 5.551 20.126 1.00 70.23 39 GLN B O 1
ATOM 978 N N . VAL B 1 52 ? -13.728 4.962 20.561 1.00 66.90 40 VAL B N 1
ATOM 979 C CA . VAL B 1 52 ? -13.302 5.567 19.298 1.00 63.45 40 VAL B CA 1
ATOM 980 C C . VAL B 1 52 ? -13.162 4.494 18.233 1.00 60.27 40 VAL B C 1
ATOM 981 O O . VAL B 1 52 ? -12.662 3.406 18.521 1.00 60.42 40 VAL B O 1
ATOM 985 N N . LYS B 1 53 ? -13.628 4.796 17.020 1.00 56.35 41 LYS B N 1
ATOM 986 C CA . LYS B 1 53 ? -13.553 3.867 15.891 1.00 52.31 41 LYS B CA 1
ATOM 987 C C . LYS B 1 53 ? -12.930 4.556 14.696 1.00 48.51 41 LYS B C 1
ATOM 988 O O . LYS B 1 53 ? -13.032 5.770 14.560 1.00 48.09 41 LYS B O 1
ATOM 994 N N . TYR B 1 54 ? -12.246 3.797 13.856 1.00 43.83 42 TYR B N 1
ATOM 995 C CA . TYR B 1 54 ? -11.582 4.401 12.705 1.00 40.31 42 TYR B CA 1
ATOM 996 C C . TYR B 1 54 ? -11.938 3.648 11.450 1.00 38.09 42 TYR B C 1
ATOM 997 O O . TYR B 1 54 ? -12.123 2.440 11.488 1.00 37.68 42 TYR B O 1
ATOM 1006 N N . PHE B 1 55 ? -12.028 4.377 10.344 1.00 36.11 43 PHE B N 1
ATOM 1007 C CA . PHE B 1 55 ? -12.293 3.778 9.045 1.00 34.21 43 PHE B CA 1
ATOM 1008 C C . PHE B 1 55 ? -10.938 3.726 8.395 1.00 32.63 43 PHE B C 1
ATOM 1009 O O . PHE B 1 55 ? -10.287 4.763 8.176 1.00 32.16 43 PHE B O 1
ATOM 1017 N N . ILE B 1 56 ? -10.508 2.512 8.104 1.00 30.79 44 ILE B N 1
ATOM 1018 C CA . ILE B 1 56 ? -9.147 2.248 7.652 1.00 29.63 44 ILE B CA 1
ATOM 1019 C C . ILE B 1 56 ? -9.086 1.775 6.224 1.00 29.09 44 ILE B C 1
ATOM 1020 O O . ILE B 1 56 ? -9.860 0.885 5.808 1.00 29.25 44 ILE B O 1
ATOM 1025 N N . HIS B 1 57 ? -8.156 2.352 5.485 1.00 27.47 45 HIS B N 1
ATOM 1026 C CA . HIS B 1 57 ? -7.802 1.825 4.185 1.00 26.32 45 HIS B CA 1
ATOM 1027 C C . HIS B 1 57 ? -6.393 1.235 4.272 1.00 25.55 45 HIS B C 1
ATOM 1028 O O . HIS B 1 57 ? -5.440 1.919 4.703 1.00 24.96 45 HIS B O 1
ATOM 1035 N N . TYR B 1 58 ? -6.268 -0.032 3.917 1.00 23.98 46 TYR B N 1
ATOM 1036 C CA . TYR B 1 58 ? -4.997 -0.722 3.893 1.00 23.83 46 TYR B CA 1
ATOM 1037 C C . TYR B 1 58 ? -4.300 -0.406 2.598 1.00 24.80 46 TYR B C 1
ATOM 1038 O O . TYR B 1 58 ? -4.891 -0.557 1.472 1.00 23.62 46 TYR B O 1
ATOM 1047 N N . SER B 1 59 ? -3.054 0.048 2.765 1.00 23.43 47 SER B N 1
ATOM 1048 C CA . SER B 1 59 ? -2.231 0.478 1.683 1.00 24.10 47 SER B CA 1
ATOM 1049 C C . SER B 1 59 ? -1.975 -0.662 0.744 1.00 24.31 47 SER B C 1
ATOM 1050 O O . SER B 1 59 ? -1.463 -1.663 1.168 1.00 22.37 47 SER B O 1
ATOM 1053 N N . GLY B 1 60 ? -2.279 -0.458 -0.542 1.00 25.56 48 GLY B N 1
ATOM 1054 C CA . GLY B 1 60 ? -2.027 -1.469 -1.557 1.00 27.37 48 GLY B CA 1
ATOM 1055 C C . GLY B 1 60 ? -3.212 -2.393 -1.675 1.00 29.50 48 GLY B C 1
ATOM 1056 O O . GLY B 1 60 ? -3.220 -3.303 -2.501 1.00 30.89 48 GLY B O 1
ATOM 1057 N N . TRP B 1 61 ? -4.229 -2.195 -0.854 1.00 30.07 49 TRP B N 1
ATOM 1058 C CA . TRP B 1 61 ? -5.352 -3.120 -0.923 1.00 31.06 49 TRP B CA 1
ATOM 1059 C C . TRP B 1 61 ? -6.509 -2.461 -1.608 1.00 31.30 49 TRP B C 1
ATOM 1060 O O . TRP B 1 61 ? -6.741 -1.252 -1.478 1.00 28.67 49 TRP B O 1
ATOM 1071 N N . ASN B 1 62 ? -7.316 -3.295 -2.244 1.00 32.68 50 ASN B N 1
ATOM 1072 C CA . ASN B 1 62 ? -8.521 -2.755 -2.819 1.00 35.01 50 ASN B CA 1
ATOM 1073 C C . ASN B 1 62 ? -9.461 -2.153 -1.760 1.00 34.68 50 ASN B C 1
ATOM 1074 O O . ASN B 1 62 ? -9.490 -2.571 -0.584 1.00 33.13 50 ASN B O 1
ATOM 1079 N N . LYS B 1 63 ? -10.212 -1.148 -2.181 1.00 35.47 51 LYS B N 1
ATOM 1080 C CA . LYS B 1 63 ? -11.169 -0.480 -1.311 1.00 37.16 51 LYS B CA 1
ATOM 1081 C C . LYS B 1 63 ? -12.302 -1.305 -0.703 1.00 36.55 51 LYS B C 1
ATOM 1082 O O . LYS B 1 63 ? -12.900 -0.892 0.305 1.00 36.43 51 LYS B O 1
ATOM 1088 N N . ASN B 1 64 ? -12.622 -2.439 -1.307 1.00 36.28 52 ASN B N 1
ATOM 1089 C CA . ASN B 1 64 ? -13.629 -3.334 -0.720 1.00 36.72 52 ASN B CA 1
ATOM 1090 C C . ASN B 1 64 ? -13.125 -3.837 0.630 1.00 36.75 52 ASN B C 1
ATOM 1091 O O . ASN B 1 64 ? -13.882 -4.380 1.440 1.00 36.40 52 ASN B O 1
ATOM 1096 N N . TRP B 1 65 ? -11.826 -3.662 0.858 1.00 36.65 53 TRP B N 1
ATOM 1097 C CA . TRP B 1 65 ? -11.261 -4.053 2.154 1.00 37.27 53 TRP B CA 1
ATOM 1098 C C . TRP B 1 65 ? -11.359 -3.008 3.256 1.00 36.39 53 TRP B C 1
ATOM 1099 O O . TRP B 1 65 ? -11.190 -3.361 4.416 1.00 36.75 53 TRP B O 1
ATOM 1110 N N . ASP B 1 66 ? -11.604 -1.737 2.907 1.00 35.46 54 ASP B N 1
ATOM 1111 C CA . ASP B 1 66 ? -11.695 -0.670 3.905 1.00 35.13 54 ASP B CA 1
ATOM 1112 C C . ASP B 1 66 ? -12.683 -1.075 4.986 1.00 35.95 54 ASP B C 1
ATOM 1113 O O . ASP B 1 66 ? -13.703 -1.700 4.695 1.00 37.52 54 ASP B O 1
ATOM 1118 N N . GLU B 1 67 ? -12.442 -0.692 6.227 1.00 36.07 55 GLU B N 1
ATOM 1119 C CA . GLU B 1 67 ? -13.358 -1.118 7.310 1.00 36.33 55 GLU B CA 1
ATOM 1120 C C . GLU B 1 67 ? -13.233 -0.266 8.552 1.00 36.54 55 GLU B C 1
ATOM 1121 O O . GLU B 1 67 ? -12.229 0.428 8.781 1.00 36.23 55 GLU B O 1
ATOM 1127 N N . TRP B 1 68 ? -14.271 -0.340 9.356 1.00 36.41 56 TRP B N 1
ATOM 1128 C CA . TRP B 1 68 ? -14.298 0.364 10.610 1.00 36.94 56 TRP B CA 1
ATOM 1129 C C . TRP B 1 68 ? -13.607 -0.505 11.601 1.00 36.52 56 TRP B C 1
ATOM 1130 O O . TRP B 1 68 ? -13.861 -1.700 11.654 1.00 36.52 56 TRP B O 1
ATOM 1141 N N . VAL B 1 69 ? -12.726 0.104 12.379 1.00 36.58 57 VAL B N 1
ATOM 1142 C CA . VAL B 1 69 ? -11.904 -0.637 13.343 1.00 36.57 57 VAL B CA 1
ATOM 1143 C C . VAL B 1 69 ? -11.849 0.133 14.652 1.00 36.59 57 VAL B C 1
ATOM 1144 O O . VAL B 1 69 ? -11.740 1.361 14.646 1.00 36.14 57 VAL B O 1
ATOM 1148 N N . PRO B 1 70 ? -11.865 -0.575 15.778 1.00 37.09 58 PRO B N 1
ATOM 1149 C CA . PRO B 1 70 ? -11.752 0.085 17.077 1.00 37.71 58 PRO B CA 1
ATOM 1150 C C . PRO B 1 70 ? -10.274 0.429 17.311 1.00 37.42 58 PRO B C 1
ATOM 1151 O O . PRO B 1 70 ? -9.379 -0.186 16.710 1.00 37.19 58 PRO B O 1
ATOM 1155 N N . GLU B 1 71 ? -10.051 1.443 18.125 1.00 37.01 59 GLU B N 1
ATOM 1156 C CA . GLU B 1 71 ? -8.737 1.931 18.493 1.00 37.71 59 GLU B CA 1
ATOM 1157 C C . GLU B 1 71 ? -7.692 0.857 18.756 1.00 36.72 59 GLU B C 1
ATOM 1158 O O . GLU B 1 71 ? -6.574 0.959 18.282 1.00 37.20 59 GLU B O 1
ATOM 1164 N N . SER B 1 72 ? -8.064 -0.130 19.553 1.00 35.45 60 SER B N 1
ATOM 1165 C CA . SER B 1 72 ? -7.193 -1.229 19.924 1.00 35.27 60 SER B CA 1
ATOM 1166 C C . SER B 1 72 ? -6.421 -1.822 18.733 1.00 33.68 60 SER B C 1
ATOM 1167 O O . SER B 1 72 ? -5.315 -2.182 18.869 1.00 33.52 60 SER B O 1
ATOM 1170 N N . ARG B 1 73 ? -7.002 -1.908 17.548 1.00 33.00 61 ARG B N 1
ATOM 1171 C CA . ARG B 1 73 ? -6.272 -2.501 16.415 1.00 30.66 61 ARG B CA 1
ATOM 1172 C C . ARG B 1 73 ? -5.346 -1.534 15.699 1.00 27.79 61 ARG B C 1
ATOM 1173 O O . ARG B 1 73 ? -4.620 -1.908 14.801 1.00 26.14 61 ARG B O 1
ATOM 1181 N N . VAL B 1 74 ? -5.347 -0.277 16.110 1.00 26.48 62 VAL B N 1
ATOM 1182 C CA . VAL B 1 74 ? -4.558 0.705 15.365 1.00 25.96 62 VAL B CA 1
ATOM 1183 C C . VAL B 1 74 ? -3.289 1.084 16.071 1.00 25.58 62 VAL B C 1
ATOM 1184 O O . VAL B 1 74 ? -3.319 1.358 17.244 1.00 25.14 62 VAL B O 1
ATOM 1188 N N . LEU B 1 75 ? -2.176 1.107 15.344 1.00 25.21 63 LEU B N 1
ATOM 1189 C CA . LEU B 1 75 ? -0.889 1.460 15.949 1.00 25.75 63 LEU B CA 1
ATOM 1190 C C . LEU B 1 75 ? -0.179 2.619 15.245 1.00 25.90 63 LEU B C 1
ATOM 1191 O O . LEU B 1 75 ? -0.218 2.743 14.017 1.00 26.14 63 LEU B O 1
ATOM 1196 N N . LYS B 1 76 ? 0.484 3.456 16.017 1.00 25.87 64 LYS B N 1
ATOM 1197 C CA . LYS B 1 76 ? 1.240 4.571 15.488 1.00 26.92 64 LYS B CA 1
ATOM 1198 C C . LYS B 1 76 ? 2.395 4.096 14.561 1.00 27.11 64 LYS B C 1
ATOM 1199 O O . LYS B 1 76 ? 3.073 3.064 14.803 1.00 26.09 64 LYS B O 1
ATOM 1205 N N . TYR B 1 77 ? 2.642 4.866 13.518 1.00 26.28 65 TYR B N 1
ATOM 1206 C CA . TYR B 1 77 ? 3.649 4.474 12.564 1.00 27.28 65 TYR B CA 1
ATOM 1207 C C . TYR B 1 77 ? 5.038 4.926 13.049 1.00 27.15 65 TYR B C 1
ATOM 1208 O O . TYR B 1 77 ? 5.487 5.955 12.661 1.00 26.52 65 TYR B O 1
ATOM 1217 N N . VAL B 1 78 ? 5.660 4.167 13.945 1.00 27.07 66 VAL B N 1
ATOM 1218 C CA . VAL B 1 78 ? 6.939 4.571 14.527 1.00 26.83 66 VAL B CA 1
ATOM 1219 C C . VAL B 1 78 ? 7.834 3.356 14.650 1.00 27.97 66 VAL B C 1
ATOM 1220 O O . VAL B 1 78 ? 7.351 2.220 14.622 1.00 27.74 66 VAL B O 1
ATOM 1224 N N . ASP B 1 79 ? 9.141 3.580 14.785 1.00 29.40 67 ASP B N 1
ATOM 1225 C CA . ASP B 1 79 ? 10.089 2.468 14.841 1.00 30.16 67 ASP B CA 1
ATOM 1226 C C . ASP B 1 79 ? 9.687 1.309 15.695 1.00 29.60 67 ASP B C 1
ATOM 1227 O O . ASP B 1 79 ? 9.751 0.185 15.275 1.00 30.93 67 ASP B O 1
ATOM 1232 N N . THR B 1 80 ? 9.272 1.555 16.906 1.00 29.63 68 THR B N 1
ATOM 1233 C CA . THR B 1 80 ? 8.882 0.469 17.769 1.00 30.79 68 THR B CA 1
ATOM 1234 C C . THR B 1 80 ? 7.831 -0.444 17.156 1.00 28.47 68 THR B C 1
ATOM 1235 O O . THR B 1 80 ? 7.879 -1.670 17.319 1.00 28.23 68 THR B O 1
ATOM 1239 N N . ASN B 1 81 ? 6.819 0.148 16.543 1.00 26.56 69 ASN B N 1
ATOM 1240 C CA . ASN B 1 81 ? 5.746 -0.680 16.001 1.00 24.95 69 ASN B CA 1
ATOM 1241 C C . ASN B 1 81 ? 6.153 -1.271 14.678 1.00 23.84 69 ASN B C 1
ATOM 1242 O O . ASN B 1 81 ? 5.713 -2.360 14.368 1.00 22.07 69 ASN B O 1
ATOM 1247 N N . LEU B 1 82 ? 7.018 -0.597 13.916 1.00 24.03 70 LEU B N 1
ATOM 1248 C CA . LEU B 1 82 ? 7.511 -1.221 12.669 1.00 26.09 70 LEU B CA 1
ATOM 1249 C C . LEU B 1 82 ? 8.315 -2.485 13.021 1.00 27.66 70 LEU B C 1
ATOM 1250 O O . LEU B 1 82 ? 8.164 -3.512 12.370 1.00 27.74 70 LEU B O 1
ATOM 1255 N N . GLN B 1 83 ? 9.128 -2.413 14.081 1.00 28.67 71 GLN B N 1
ATOM 1256 C CA . GLN B 1 83 ? 9.879 -3.584 14.523 1.00 30.55 71 GLN B CA 1
ATOM 1257 C C . GLN B 1 83 ? 8.899 -4.697 14.955 1.00 30.62 71 GLN B C 1
ATOM 1258 O O . GLN B 1 83 ? 9.096 -5.871 14.674 1.00 30.84 71 GLN B O 1
ATOM 1264 N N . LYS B 1 84 ? 7.816 -4.327 15.618 1.00 30.21 72 LYS B N 1
ATOM 1265 C CA . LYS B 1 84 ? 6.868 -5.346 16.020 1.00 29.85 72 LYS B CA 1
ATOM 1266 C C . LYS B 1 84 ? 6.317 -5.947 14.735 1.00 28.37 72 LYS B C 1
ATOM 1267 O O . LYS B 1 84 ? 6.161 -7.165 14.630 1.00 26.63 72 LYS B O 1
ATOM 1273 N N . GLN B 1 85 ? 6.014 -5.088 13.763 1.00 27.37 73 GLN B N 1
ATOM 1274 C CA . GLN B 1 85 ? 5.488 -5.584 12.478 1.00 27.88 73 GLN B CA 1
ATOM 1275 C C . GLN B 1 85 ? 6.429 -6.633 11.828 1.00 27.66 73 GLN B C 1
ATOM 1276 O O . GLN B 1 85 ? 6.000 -7.681 11.365 1.00 26.59 73 GLN B O 1
ATOM 1282 N N . ARG B 1 86 ? 7.698 -6.295 11.808 1.00 29.15 74 ARG B N 1
ATOM 1283 C CA . ARG B 1 86 ? 8.788 -7.113 11.250 1.00 32.37 74 ARG B CA 1
ATOM 1284 C C . ARG B 1 86 ? 8.798 -8.486 11.980 1.00 32.51 74 ARG B C 1
ATOM 1285 O O . ARG B 1 86 ? 8.846 -9.555 11.348 1.00 33.01 74 ARG B O 1
ATOM 1293 N N . GLU B 1 87 ? 8.708 -8.417 13.312 1.00 31.30 75 GLU B N 1
ATOM 1294 C CA . GLU B 1 87 ? 8.741 -9.583 14.173 1.00 30.99 75 GLU B CA 1
ATOM 1295 C C . GLU B 1 87 ? 7.540 -10.473 13.941 1.00 30.66 75 GLU B C 1
ATOM 1296 O O . GLU B 1 87 ? 7.677 -11.694 13.959 1.00 29.63 75 GLU B O 1
ATOM 1302 N N . LEU B 1 88 ? 6.374 -9.883 13.670 1.00 30.51 76 LEU B N 1
ATOM 1303 C CA . LEU B 1 88 ? 5.190 -10.705 13.423 1.00 31.71 76 LEU B CA 1
ATOM 1304 C C . LEU B 1 88 ? 5.274 -11.371 12.054 1.00 32.75 76 LEU B C 1
ATOM 1305 O O . LEU B 1 88 ? 4.776 -12.470 11.872 1.00 32.44 76 LEU B O 1
ATOM 1310 N N . GLN B 1 89 ? 5.872 -10.689 11.082 1.00 34.03 77 GLN B N 1
ATOM 1311 C CA . GLN B 1 89 ? 6.032 -11.294 9.765 1.00 36.00 77 GLN B CA 1
ATOM 1312 C C . GLN B 1 89 ? 7.010 -12.468 9.802 1.00 37.02 77 GLN B C 1
ATOM 1313 O O . GLN B 1 89 ? 6.811 -13.457 9.127 1.00 36.85 77 GLN B O 1
ATOM 1319 N N . LYS B 1 90 ? 8.078 -12.320 10.565 1.00 38.92 78 LYS B N 1
ATOM 1320 C CA . LYS B 1 90 ? 9.055 -13.369 10.758 1.00 41.56 78 LYS B CA 1
ATOM 1321 C C . LYS B 1 90 ? 8.388 -14.563 11.432 1.00 42.54 78 LYS B C 1
ATOM 1322 O O . LYS B 1 90 ? 8.556 -15.697 11.000 1.00 42.05 78 LYS B O 1
ATOM 1328 N N . ALA B 1 91 ? 7.636 -14.309 12.511 1.00 43.66 79 ALA B N 1
ATOM 1329 C CA . ALA B 1 91 ? 6.954 -15.396 13.217 1.00 44.95 79 ALA B CA 1
ATOM 1330 C C . ALA B 1 91 ? 6.042 -16.138 12.256 1.00 46.22 79 ALA B C 1
ATOM 1331 O O . ALA B 1 91 ? 5.911 -17.362 12.297 1.00 44.96 79 ALA B O 1
ATOM 1333 N N . ASN B 1 92 ? 5.384 -15.379 11.398 1.00 48.51 80 ASN B N 1
ATOM 1334 C CA . ASN B 1 92 ? 4.499 -15.996 10.432 1.00 51.03 80 ASN B CA 1
ATOM 1335 C C . ASN B 1 92 ? 5.260 -16.764 9.361 1.00 51.74 80 ASN B C 1
ATOM 1336 O O . ASN B 1 92 ? 4.757 -17.732 8.834 1.00 51.02 80 ASN B O 1
ATOM 1341 N N . GLN B 1 93 ? 6.466 -16.320 9.043 1.00 53.55 81 GLN B N 1
ATOM 1342 C CA . GLN B 1 93 ? 7.285 -17.018 8.059 1.00 56.21 81 GLN B CA 1
ATOM 1343 C C . GLN B 1 93 ? 7.791 -18.311 8.686 1.00 57.28 81 GLN B C 1
ATOM 1344 O O . GLN B 1 93 ? 7.931 -19.313 8.002 1.00 57.24 81 GLN B O 1
ATOM 1350 N N . GLU B 1 94 ? 8.036 -18.272 9.990 1.00 58.87 82 GLU B N 1
ATOM 1351 C CA . GLU B 1 94 ? 8.496 -19.431 10.720 1.00 61.23 82 GLU B CA 1
ATOM 1352 C C . GLU B 1 94 ? 7.382 -20.431 10.904 1.00 63.06 82 GLU B C 1
ATOM 1353 O O . GLU B 1 94 ? 7.639 -21.605 11.137 1.00 62.91 82 GLU B O 1
ATOM 1359 N N . GLN B 1 95 ? 6.144 -19.972 10.803 1.00 65.39 83 GLN B N 1
ATOM 1360 C CA . GLN B 1 95 ? 5.034 -20.890 10.925 1.00 68.32 83 GLN B CA 1
ATOM 1361 C C . GLN B 1 95 ? 4.779 -21.544 9.589 1.00 70.26 83 GLN B C 1
ATOM 1362 O O . GLN B 1 95 ? 4.431 -22.716 9.536 1.00 70.22 83 GLN B O 1
ATOM 1368 N N . TYR B 1 96 ? 4.960 -20.780 8.512 1.00 72.79 84 TYR B N 1
ATOM 1369 C CA . TYR B 1 96 ? 4.786 -21.291 7.158 1.00 75.51 84 TYR B CA 1
ATOM 1370 C C . TYR B 1 96 ? 5.931 -22.243 6.809 1.00 77.21 84 TYR B C 1
ATOM 1371 O O . TYR B 1 96 ? 5.784 -23.114 5.956 1.00 77.06 84 TYR B O 1
ATOM 1380 N N . ALA B 1 97 ? 7.064 -22.070 7.488 1.00 79.48 85 ALA B N 1
ATOM 1381 C CA . ALA B 1 97 ? 8.240 -22.896 7.271 1.00 81.77 85 ALA B CA 1
ATOM 1382 C C . ALA B 1 97 ? 8.035 -24.242 7.932 1.00 83.58 85 ALA B C 1
ATOM 1383 O O . ALA B 1 97 ? 8.626 -25.235 7.536 1.00 83.96 85 ALA B O 1
ATOM 1385 N N . GLU B 1 98 ? 7.179 -24.278 8.939 1.00 85.74 86 GLU B N 1
ATOM 1386 C CA . GLU B 1 98 ? 6.945 -25.516 9.658 1.00 88.05 86 GLU B CA 1
ATOM 1387 C C . GLU B 1 98 ? 5.698 -26.230 9.161 1.00 89.07 86 GLU B C 1
ATOM 1388 O O . GLU B 1 98 ? 5.331 -27.290 9.671 1.00 89.29 86 GLU B O 1
ATOM 1394 N N . GLY B 1 99 ? 5.058 -25.647 8.157 1.00 90.09 87 GLY B N 1
ATOM 1395 C CA . GLY B 1 99 ? 3.903 -26.262 7.547 1.00 91.42 87 GLY B CA 1
ATOM 1396 C C . GLY B 1 99 ? 4.414 -27.086 6.391 1.00 92.50 87 GLY B C 1
ATOM 1397 O O . GLY B 1 99 ? 3.848 -28.128 6.056 1.00 92.53 87 GLY B O 1
ATOM 1398 N N . LYS B 1 100 ? 5.508 -26.608 5.800 1.00 93.50 88 LYS B N 1
ATOM 1399 C CA . LYS B 1 100 ? 6.141 -27.257 4.659 1.00 94.57 88 LYS B CA 1
ATOM 1400 C C . LYS B 1 100 ? 6.987 -28.440 5.111 1.00 95.56 88 LYS B C 1
ATOM 1401 O O . LYS B 1 100 ? 7.483 -29.207 4.289 1.00 95.76 88 LYS B O 1
ATOM 1407 N N . MET B 1 101 ? 7.154 -28.587 6.420 1.00 96.61 89 MET B N 1
ATOM 1408 C CA . MET B 1 101 ? 7.929 -29.698 6.953 1.00 97.73 89 MET B CA 1
ATOM 1409 C C . MET B 1 101 ? 7.036 -30.866 7.389 1.00 98.84 89 MET B C 1
ATOM 1410 O O . MET B 1 101 ? 7.513 -31.815 8.009 1.00 98.83 89 MET B O 1
ATOM 1415 N N . ARG B 1 102 ? 5.748 -30.798 7.057 1.00 100.16 90 ARG B N 1
ATOM 1416 C CA . ARG B 1 102 ? 4.806 -31.861 7.411 1.00 101.50 90 ARG B CA 1
ATOM 1417 C C . ARG B 1 102 ? 3.997 -32.341 6.202 1.00 101.66 90 ARG B C 1
ATOM 1418 O O . ARG B 1 102 ? 2.821 -32.015 6.025 1.00 101.72 90 ARG B O 1
ATOM 1427 N N . PRO C 1 19 ? -44.414 -13.831 -19.749 1.00 73.39 7 PRO C N 1
ATOM 1428 C CA . PRO C 1 19 ? -43.191 -13.576 -20.562 1.00 72.82 7 PRO C CA 1
ATOM 1429 C C . PRO C 1 19 ? -42.123 -14.613 -20.277 1.00 71.92 7 PRO C C 1
ATOM 1430 O O . PRO C 1 19 ? -42.316 -15.468 -19.414 1.00 71.83 7 PRO C O 1
ATOM 1434 N N . LYS C 1 20 ? -41.021 -14.549 -21.016 1.00 70.67 8 LYS C N 1
ATOM 1435 C CA . LYS C 1 20 ? -39.909 -15.450 -20.778 1.00 69.49 8 LYS C CA 1
ATOM 1436 C C . LYS C 1 20 ? -39.194 -14.975 -19.514 1.00 67.43 8 LYS C C 1
ATOM 1437 O O . LYS C 1 20 ? -38.522 -13.949 -19.502 1.00 67.57 8 LYS C O 1
ATOM 1443 N N . PRO C 1 21 ? -39.357 -15.718 -18.438 1.00 65.18 9 PRO C N 1
ATOM 1444 C CA . PRO C 1 21 ? -38.789 -15.312 -17.153 1.00 63.21 9 PRO C CA 1
ATOM 1445 C C . PRO C 1 21 ? -37.317 -14.893 -17.270 1.00 60.78 9 PRO C C 1
ATOM 1446 O O . PRO C 1 21 ? -36.618 -15.334 -18.169 1.00 59.77 9 PRO C O 1
ATOM 1450 N N . LYS C 1 22 ? -36.870 -14.029 -16.366 1.00 58.61 10 LYS C N 1
ATOM 1451 C CA . LYS C 1 22 ? -35.497 -13.524 -16.394 1.00 56.36 10 LYS C CA 1
ATOM 1452 C C . LYS C 1 22 ? -34.503 -14.583 -15.931 1.00 55.26 10 LYS C C 1
ATOM 1453 O O . LYS C 1 22 ? -33.344 -14.586 -16.328 1.00 54.42 10 LYS C O 1
ATOM 1459 N N . PHE C 1 23 ? -34.979 -15.499 -15.099 1.00 54.59 11 PHE C N 1
ATOM 1460 C CA . PHE C 1 23 ? -34.144 -16.572 -14.581 1.00 53.92 11 PHE C CA 1
ATOM 1461 C C . PHE C 1 23 ? -34.731 -17.945 -14.926 1.00 53.73 11 PHE C C 1
ATOM 1462 O O . PHE C 1 23 ? -35.915 -18.049 -15.188 1.00 54.09 11 PHE C O 1
ATOM 1470 N N . GLN C 1 24 ? -33.889 -18.978 -14.959 1.00 52.90 12 GLN C N 1
ATOM 1471 C CA . GLN C 1 24 ? -34.336 -20.340 -15.220 1.00 52.55 12 GLN C CA 1
ATOM 1472 C C . GLN C 1 24 ? -34.246 -21.120 -13.911 1.00 51.67 12 GLN C C 1
ATOM 1473 O O . GLN C 1 24 ? -33.746 -20.603 -12.899 1.00 51.96 12 GLN C O 1
ATOM 1479 N N . GLU C 1 25 ? -34.692 -22.372 -13.931 1.00 49.78 13 GLU C N 1
ATOM 1480 C CA . GLU C 1 25 ? -34.682 -23.178 -12.733 1.00 48.52 13 GLU C CA 1
ATOM 1481 C C . GLU C 1 25 ? -33.282 -23.728 -12.487 1.00 46.53 13 GLU C C 1
ATOM 1482 O O . GLU C 1 25 ? -32.571 -24.087 -13.419 1.00 45.35 13 GLU C O 1
ATOM 1488 N N . GLY C 1 26 ? -32.896 -23.774 -11.223 1.00 44.84 14 GLY C N 1
ATOM 1489 C CA . GLY C 1 26 ? -31.560 -24.202 -10.837 1.00 44.10 14 GLY C CA 1
ATOM 1490 C C . GLY C 1 26 ? -30.448 -23.175 -11.092 1.00 42.43 14 GLY C C 1
ATOM 1491 O O . GLY C 1 26 ? -29.259 -23.480 -10.958 1.00 42.22 14 GLY C O 1
ATOM 1492 N N . GLU C 1 27 ? -30.809 -21.971 -11.500 1.00 41.08 15 GLU C N 1
ATOM 1493 C CA . GLU C 1 27 ? -29.756 -20.967 -11.813 1.00 40.06 15 GLU C CA 1
ATOM 1494 C C . GLU C 1 27 ? -29.159 -20.400 -10.560 1.00 38.10 15 GLU C C 1
ATOM 1495 O O . GLU C 1 27 ? -29.876 -20.163 -9.608 1.00 37.28 15 GLU C O 1
ATOM 1501 N N . ARG C 1 28 ? -27.850 -20.191 -10.541 1.00 37.25 16 ARG C N 1
ATOM 1502 C CA . ARG C 1 28 ? -27.227 -19.533 -9.392 1.00 36.77 16 ARG C CA 1
ATOM 1503 C C . ARG C 1 28 ? -27.534 -18.033 -9.464 1.00 35.67 16 ARG C C 1
ATOM 1504 O O . ARG C 1 28 ? -27.336 -17.413 -10.487 1.00 35.96 16 ARG C O 1
ATOM 1512 N N . VAL C 1 29 ? -28.033 -17.450 -8.395 1.00 33.87 17 VAL C N 1
ATOM 1513 C CA . VAL C 1 29 ? -28.405 -16.049 -8.459 1.00 33.88 17 VAL C CA 1
ATOM 1514 C C . VAL C 1 29 ? -27.988 -15.242 -7.206 1.00 32.78 17 VAL C C 1
ATOM 1515 O O . VAL C 1 29 ? -27.428 -15.779 -6.297 1.00 31.82 17 VAL C O 1
ATOM 1519 N N . LEU C 1 30 ? -28.278 -13.946 -7.191 1.00 32.59 18 LEU C N 1
ATOM 1520 C CA . LEU C 1 30 ? -28.128 -13.135 -5.995 1.00 32.76 18 LEU C CA 1
ATOM 1521 C C . LEU C 1 30 ? -29.542 -12.644 -5.687 1.00 32.90 18 LEU C C 1
ATOM 1522 O O . LEU C 1 30 ? -30.260 -12.250 -6.578 1.00 32.55 18 LEU C O 1
ATOM 1527 N N . CYS C 1 31 ? -29.944 -12.678 -4.421 1.00 33.01 19 CYS C N 1
ATOM 1528 C CA . CYS C 1 31 ? -31.284 -12.310 -4.057 1.00 31.81 19 CYS C CA 1
ATOM 1529 C C . CYS C 1 31 ? -31.218 -11.465 -2.833 1.00 31.10 19 CYS C C 1
ATOM 1530 O O . CYS C 1 31 ? -30.478 -11.807 -1.884 1.00 30.36 19 CYS C O 1
ATOM 1533 N N . PHE C 1 32 ? -31.949 -10.342 -2.870 1.00 30.19 20 PHE C N 1
ATOM 1534 C CA . PHE C 1 32 ? -32.060 -9.404 -1.755 1.00 30.20 20 PHE C CA 1
ATOM 1535 C C . PHE C 1 32 ? -32.852 -10.030 -0.621 1.00 31.07 20 PHE C C 1
ATOM 1536 O O . PHE C 1 32 ? -33.831 -10.760 -0.837 1.00 30.51 20 PHE C O 1
ATOM 1544 N N . HIS C 1 33 ? -32.454 -9.724 0.605 1.00 32.05 21 HIS C N 1
ATOM 1545 C CA . HIS C 1 33 ? -33.219 -10.126 1.744 1.00 33.18 21 HIS C CA 1
ATOM 1546 C C . HIS C 1 33 ? -32.896 -9.056 2.750 1.00 32.71 21 HIS C C 1
ATOM 1547 O O . HIS C 1 33 ? -31.782 -8.998 3.257 1.00 33.25 21 HIS C O 1
ATOM 1554 N N . GLY C 1 34 ? -33.848 -8.198 3.082 1.00 32.03 22 GLY C N 1
ATOM 1555 C CA . GLY C 1 34 ? -33.493 -7.071 3.956 1.00 31.08 22 GLY C CA 1
ATOM 1556 C C . GLY C 1 34 ? -32.535 -6.135 3.187 1.00 30.04 22 GLY C C 1
ATOM 1557 O O . GLY C 1 34 ? -32.750 -5.919 2.009 1.00 29.17 22 GLY C O 1
ATOM 1558 N N . PRO C 1 35 ? -31.504 -5.566 3.821 1.00 29.77 23 PRO C N 1
ATOM 1559 C CA . PRO C 1 35 ? -30.563 -4.672 3.095 1.00 29.14 23 PRO C CA 1
ATOM 1560 C C . PRO C 1 35 ? -29.390 -5.369 2.388 1.00 29.05 23 PRO C C 1
ATOM 1561 O O . PRO C 1 35 ? -28.501 -4.681 1.898 1.00 28.73 23 PRO C O 1
ATOM 1565 N N . LEU C 1 36 ? -29.398 -6.693 2.274 1.00 28.50 24 LEU C N 1
ATOM 1566 C CA . LEU C 1 36 ? -28.225 -7.366 1.731 1.00 28.38 24 LEU C CA 1
ATOM 1567 C C . LEU C 1 36 ? -28.534 -8.310 0.576 1.00 28.07 24 LEU C C 1
ATOM 1568 O O . LEU C 1 36 ? -29.667 -8.758 0.401 1.00 27.60 24 LEU C O 1
ATOM 1573 N N . LEU C 1 37 ? -27.512 -8.593 -0.223 1.00 27.57 25 LEU C N 1
ATOM 1574 C CA . LEU C 1 37 ? -27.621 -9.508 -1.347 1.00 26.81 25 LEU C CA 1
ATOM 1575 C C . LEU C 1 37 ? -27.024 -10.831 -0.954 1.00 26.13 25 LEU C C 1
ATOM 1576 O O . LEU C 1 37 ? -25.975 -10.829 -0.343 1.00 26.47 25 LEU C O 1
ATOM 1581 N N . TYR C 1 38 ? -27.687 -11.950 -1.264 1.00 26.09 26 TYR C N 1
ATOM 1582 C CA . TYR C 1 38 ? -27.187 -13.297 -0.898 1.00 26.37 26 TYR C CA 1
ATOM 1583 C C . TYR C 1 38 ? -27.095 -14.225 -2.090 1.00 26.60 26 TYR C C 1
ATOM 1584 O O . TYR C 1 38 ? -27.964 -14.211 -2.943 1.00 26.29 26 TYR C O 1
ATOM 1593 N N . GLU C 1 39 ? -26.040 -15.041 -2.136 1.00 27.11 27 GLU C N 1
ATOM 1594 C CA . GLU C 1 39 ? -25.937 -16.035 -3.169 1.00 28.24 27 GLU C CA 1
ATOM 1595 C C . GLU C 1 39 ? -27.134 -16.995 -2.936 1.00 29.04 27 GLU C C 1
ATOM 1596 O O . GLU C 1 39 ? -27.454 -17.353 -1.796 1.00 27.33 27 GLU C O 1
ATOM 1602 N N . ALA C 1 40 ? -27.840 -17.305 -4.009 1.00 30.71 28 ALA C N 1
ATOM 1603 C CA . ALA C 1 40 ? -29.059 -18.080 -3.923 1.00 33.08 28 ALA C CA 1
ATOM 1604 C C . ALA C 1 40 ? -29.268 -18.883 -5.166 1.00 35.25 28 ALA C C 1
ATOM 1605 O O . ALA C 1 40 ? -28.613 -18.654 -6.209 1.00 35.35 28 ALA C O 1
ATOM 1607 N N . LYS C 1 41 ? -30.185 -19.828 -5.028 1.00 37.50 29 LYS C N 1
ATOM 1608 C CA . LYS C 1 41 ? -30.564 -20.739 -6.088 1.00 40.99 29 LYS C CA 1
ATOM 1609 C C . LYS C 1 41 ? -32.034 -20.592 -6.492 1.00 42.27 29 LYS C C 1
ATOM 1610 O O . LYS C 1 41 ? -32.915 -20.644 -5.647 1.00 41.52 29 LYS C O 1
ATOM 1616 N N . CYS C 1 42 ? -32.295 -20.412 -7.784 1.00 44.99 30 CYS C N 1
ATOM 1617 C CA . CYS C 1 42 ? -33.674 -20.329 -8.256 1.00 48.44 30 CYS C CA 1
ATOM 1618 C C . CYS C 1 42 ? -34.262 -21.746 -8.388 1.00 49.62 30 CYS C C 1
ATOM 1619 O O . CYS C 1 42 ? -33.989 -22.463 -9.336 1.00 49.08 30 CYS C O 1
ATOM 1622 N N . VAL C 1 43 ? -35.047 -22.163 -7.410 1.00 52.00 31 VAL C N 1
ATOM 1623 C CA . VAL C 1 43 ? -35.555 -23.539 -7.443 1.00 54.66 31 VAL C CA 1
ATOM 1624 C C . VAL C 1 43 ? -36.656 -23.697 -8.470 1.00 56.68 31 VAL C C 1
ATOM 1625 O O . VAL C 1 43 ? -36.553 -24.495 -9.377 1.00 56.56 31 VAL C O 1
ATOM 1629 N N . LYS C 1 44 ? -37.703 -22.903 -8.336 1.00 59.82 32 LYS C N 1
ATOM 1630 C CA . LYS C 1 44 ? -38.844 -23.011 -9.227 1.00 62.70 32 LYS C CA 1
ATOM 1631 C C . LYS C 1 44 ? -39.262 -21.677 -9.796 1.00 64.85 32 LYS C C 1
ATOM 1632 O O . LYS C 1 44 ? -39.223 -20.642 -9.111 1.00 64.84 32 LYS C O 1
ATOM 1638 N N . VAL C 1 45 ? -39.681 -21.716 -11.056 1.00 67.32 33 VAL C N 1
ATOM 1639 C CA . VAL C 1 45 ? -40.142 -20.529 -11.752 1.00 69.86 33 VAL C CA 1
ATOM 1640 C C . VAL C 1 45 ? -41.621 -20.694 -12.054 1.00 71.82 33 VAL C C 1
ATOM 1641 O O . VAL C 1 45 ? -42.018 -21.630 -12.741 1.00 71.89 33 VAL C O 1
ATOM 1645 N N . ALA C 1 46 ? -42.440 -19.792 -11.537 1.00 74.39 34 ALA C N 1
ATOM 1646 C CA . ALA C 1 46 ? -43.874 -19.858 -11.785 1.00 76.97 34 ALA C CA 1
ATOM 1647 C C . ALA C 1 46 ? -44.405 -18.520 -12.290 1.00 79.14 34 ALA C C 1
ATOM 1648 O O . ALA C 1 46 ? -44.160 -17.465 -11.681 1.00 79.21 34 ALA C O 1
ATOM 1650 N N . ILE C 1 47 ? -45.123 -18.565 -13.411 1.00 81.46 35 ILE C N 1
ATOM 1651 C CA . ILE C 1 47 ? -45.702 -17.362 -13.997 1.00 83.70 35 ILE C CA 1
ATOM 1652 C C . ILE C 1 47 ? -47.114 -17.122 -13.464 1.00 85.29 35 ILE C C 1
ATOM 1653 O O . ILE C 1 47 ? -48.096 -17.346 -14.163 1.00 85.58 35 ILE C O 1
ATOM 1658 N N . LYS C 1 48 ? -47.217 -16.652 -12.227 1.00 87.14 36 LYS C N 1
ATOM 1659 C CA . LYS C 1 48 ? -48.520 -16.436 -11.603 1.00 88.99 36 LYS C CA 1
ATOM 1660 C C . LYS C 1 48 ? -49.324 -15.330 -12.277 1.00 89.89 36 LYS C C 1
ATOM 1661 O O . LYS C 1 48 ? -48.957 -14.828 -13.343 1.00 89.87 36 LYS C O 1
ATOM 1667 N N . ASP C 1 49 ? -50.425 -14.967 -11.622 1.00 90.99 37 ASP C N 1
ATOM 1668 C CA . ASP C 1 49 ? -51.377 -13.954 -12.090 1.00 91.71 37 ASP C CA 1
ATOM 1669 C C . ASP C 1 49 ? -50.982 -13.262 -13.396 1.00 91.27 37 ASP C C 1
ATOM 1670 O O . ASP C 1 49 ? -51.389 -13.672 -14.482 1.00 91.47 37 ASP C O 1
ATOM 1675 N N . LYS C 1 50 ? -50.186 -12.208 -13.278 1.00 90.62 38 LYS C N 1
ATOM 1676 C CA . LYS C 1 50 ? -49.767 -11.431 -14.435 1.00 89.75 38 LYS C CA 1
ATOM 1677 C C . LYS C 1 50 ? -48.257 -11.582 -14.636 1.00 88.20 38 LYS C C 1
ATOM 1678 O O . LYS C 1 50 ? -47.774 -11.829 -15.750 1.00 88.46 38 LYS C O 1
ATOM 1684 N N . GLN C 1 51 ? -47.526 -11.466 -13.529 1.00 85.93 39 GLN C N 1
ATOM 1685 C CA . GLN C 1 51 ? -46.070 -11.485 -13.543 1.00 83.47 39 GLN C CA 1
ATOM 1686 C C . GLN C 1 51 ? -45.453 -12.804 -13.058 1.00 80.55 39 GLN C C 1
ATOM 1687 O O . GLN C 1 51 ? -46.152 -13.709 -12.609 1.00 80.33 39 GLN C O 1
ATOM 1693 N N . VAL C 1 52 ? -44.129 -12.886 -13.155 1.00 76.86 40 VAL C N 1
ATOM 1694 C CA . VAL C 1 52 ? -43.378 -14.081 -12.798 1.00 73.12 40 VAL C CA 1
ATOM 1695 C C . VAL C 1 52 ? -42.801 -13.981 -11.403 1.00 70.00 40 VAL C C 1
ATOM 1696 O O . VAL C 1 52 ? -42.350 -12.911 -10.988 1.00 69.97 40 VAL C O 1
ATOM 1700 N N . LYS C 1 53 ? -42.827 -15.096 -10.678 1.00 65.79 41 LYS C N 1
ATOM 1701 C CA . LYS C 1 53 ? -42.239 -15.163 -9.343 1.00 61.88 41 LYS C CA 1
ATOM 1702 C C . LYS C 1 53 ? -41.222 -16.308 -9.235 1.00 58.24 41 LYS C C 1
ATOM 1703 O O . LYS C 1 53 ? -41.196 -17.207 -10.078 1.00 57.55 41 LYS C O 1
ATOM 1709 N N . TYR C 1 54 ? -40.366 -16.270 -8.215 1.00 53.86 42 TYR C N 1
ATOM 1710 C CA . TYR C 1 54 ? -39.353 -17.308 -8.087 1.00 49.71 42 TYR C CA 1
ATOM 1711 C C . TYR C 1 54 ? -39.266 -17.923 -6.699 1.00 47.49 42 TYR C C 1
ATOM 1712 O O . TYR C 1 54 ? -39.334 -17.218 -5.685 1.00 47.26 42 TYR C O 1
ATOM 1721 N N . PHE C 1 55 ? -39.129 -19.249 -6.656 1.00 44.46 43 PHE C N 1
ATOM 1722 C CA . PHE C 1 55 ? -38.926 -19.903 -5.368 1.00 42.01 43 PHE C CA 1
ATOM 1723 C C . PHE C 1 55 ? -37.409 -19.945 -5.126 1.00 39.71 43 PHE C C 1
ATOM 1724 O O . PHE C 1 55 ? -36.684 -20.564 -5.864 1.00 37.69 43 PHE C O 1
ATOM 1732 N N . ILE C 1 56 ? -36.979 -19.255 -4.084 1.00 38.82 44 ILE C N 1
ATOM 1733 C CA . ILE C 1 56 ? -35.557 -19.052 -3.776 1.00 38.55 44 ILE C CA 1
ATOM 1734 C C . ILE C 1 56 ? -35.085 -19.891 -2.610 1.00 37.68 44 ILE C C 1
ATOM 1735 O O . ILE C 1 56 ? -35.664 -19.863 -1.550 1.00 37.09 44 ILE C O 1
ATOM 1740 N N . HIS C 1 57 ? -33.971 -20.570 -2.779 1.00 37.88 45 HIS C N 1
ATOM 1741 C CA . HIS C 1 57 ? -33.390 -21.270 -1.628 1.00 37.80 45 HIS C CA 1
ATOM 1742 C C . HIS C 1 57 ? -32.384 -20.457 -0.745 1.00 38.03 45 HIS C C 1
ATOM 1743 O O . HIS C 1 57 ? -32.584 -20.300 0.447 1.00 39.85 45 HIS C O 1
ATOM 1750 N N . TYR C 1 58 ? -31.325 -19.913 -1.282 1.00 37.43 46 TYR C N 1
ATOM 1751 C CA . TYR C 1 58 ? -30.360 -19.186 -0.399 1.00 37.01 46 TYR C CA 1
ATOM 1752 C C . TYR C 1 58 ? -29.218 -20.109 0.056 1.00 36.40 46 TYR C C 1
ATOM 1753 O O . TYR C 1 58 ? -29.312 -20.812 1.086 1.00 36.23 46 TYR C O 1
ATOM 1762 N N . SER C 1 59 ? -28.138 -20.084 -0.712 1.00 35.30 47 SER C N 1
ATOM 1763 C CA . SER C 1 59 ? -27.016 -20.999 -0.488 1.00 34.86 47 SER C CA 1
ATOM 1764 C C . SER C 1 59 ? -26.556 -21.053 0.959 1.00 35.50 47 SER C C 1
ATOM 1765 O O . SER C 1 59 ? -26.314 -20.029 1.573 1.00 34.01 47 SER C O 1
ATOM 1768 N N . GLY C 1 60 ? -26.539 -22.265 1.519 1.00 36.84 48 GLY C N 1
ATOM 1769 C CA . GLY C 1 60 ? -26.088 -22.457 2.876 1.00 39.17 48 GLY C CA 1
ATOM 1770 C C . GLY C 1 60 ? -27.043 -22.064 3.987 1.00 41.13 48 GLY C C 1
ATOM 1771 O O . GLY C 1 60 ? -26.657 -22.109 5.188 1.00 41.32 48 GLY C O 1
ATOM 1772 N N . TRP C 1 61 ? -28.263 -21.670 3.611 1.00 42.22 49 TRP C N 1
ATOM 1773 C CA . TRP C 1 61 ? -29.296 -21.322 4.587 1.00 44.10 49 TRP C CA 1
ATOM 1774 C C . TRP C 1 61 ? -30.175 -22.530 4.756 1.00 44.74 49 TRP C C 1
ATOM 1775 O O . TRP C 1 61 ? -30.386 -23.277 3.799 1.00 42.91 49 TRP C O 1
ATOM 1786 N N . ASN C 1 62 ? -30.740 -22.697 5.944 1.00 47.11 50 ASN C N 1
ATOM 1787 C CA . ASN C 1 62 ? -31.673 -23.807 6.155 1.00 49.74 50 ASN C CA 1
ATOM 1788 C C . ASN C 1 62 ? -32.904 -23.647 5.269 1.00 51.29 50 ASN C C 1
ATOM 1789 O O . ASN C 1 62 ? -33.353 -22.538 5.009 1.00 51.06 50 ASN C O 1
ATOM 1794 N N . LYS C 1 63 ? -33.452 -24.768 4.821 1.00 53.55 51 LYS C N 1
ATOM 1795 C CA . LYS C 1 63 ? -34.593 -24.795 3.910 1.00 55.44 51 LYS C CA 1
ATOM 1796 C C . LYS C 1 63 ? -35.871 -24.052 4.288 1.00 55.72 51 LYS C C 1
ATOM 1797 O O . LYS C 1 63 ? -36.735 -23.839 3.432 1.00 55.83 51 LYS C O 1
ATOM 1803 N N . ASN C 1 64 ? -36.037 -23.631 5.529 1.00 56.05 52 ASN C N 1
ATOM 1804 C CA . ASN C 1 64 ? -37.302 -22.962 5.799 1.00 56.81 52 ASN C CA 1
ATOM 1805 C C . ASN C 1 64 ? -37.331 -21.459 5.531 1.00 56.30 52 ASN C C 1
ATOM 1806 O O . ASN C 1 64 ? -38.363 -20.825 5.727 1.00 55.91 52 ASN C O 1
ATOM 1811 N N . TRP C 1 65 ? -36.191 -20.904 5.112 1.00 55.75 53 TRP C N 1
ATOM 1812 C CA . TRP C 1 65 ? -36.099 -19.499 4.729 1.00 55.04 53 TRP C CA 1
ATOM 1813 C C . TRP C 1 65 ? -36.391 -19.400 3.248 1.00 53.64 53 TRP C C 1
ATOM 1814 O O . TRP C 1 65 ? -36.408 -18.311 2.681 1.00 53.42 53 TRP C O 1
ATOM 1825 N N . ASP C 1 66 ? -36.576 -20.545 2.609 1.00 51.89 54 ASP C N 1
ATOM 1826 C CA . ASP C 1 66 ? -36.916 -20.530 1.207 1.00 51.04 54 ASP C CA 1
ATOM 1827 C C . ASP C 1 66 ? -38.228 -19.777 1.106 1.00 49.82 54 ASP C C 1
ATOM 1828 O O . ASP C 1 66 ? -39.050 -19.831 2.020 1.00 49.59 54 ASP C O 1
ATOM 1833 N N . GLU C 1 67 ? -38.388 -19.019 0.034 1.00 47.96 55 GLU C N 1
ATOM 1834 C CA . GLU C 1 67 ? -39.577 -18.210 -0.121 1.00 46.76 55 GLU C CA 1
ATOM 1835 C C . GLU C 1 67 ? -39.813 -17.877 -1.578 1.00 45.79 55 GLU C C 1
ATOM 1836 O O . GLU C 1 67 ? -38.899 -17.918 -2.416 1.00 45.13 55 GLU C O 1
ATOM 1842 N N . TRP C 1 68 ? -41.070 -17.609 -1.880 1.00 45.00 56 TRP C N 1
ATOM 1843 C CA . TRP C 1 68 ? -41.440 -17.141 -3.193 1.00 44.24 56 TRP C CA 1
ATOM 1844 C C . TRP C 1 68 ? -41.137 -15.640 -3.215 1.00 42.88 56 TRP C C 1
ATOM 1845 O O . TRP C 1 68 ? -41.490 -14.914 -2.289 1.00 42.99 56 TRP C O 1
ATOM 1856 N N . VAL C 1 69 ? -40.497 -15.176 -4.274 1.00 41.29 57 VAL C N 1
ATOM 1857 C CA . VAL C 1 69 ? -40.126 -13.778 -4.333 1.00 40.35 57 VAL C CA 1
ATOM 1858 C C . VAL C 1 69 ? -40.391 -13.234 -5.739 1.00 39.80 57 VAL C C 1
ATOM 1859 O O . VAL C 1 69 ? -40.306 -13.963 -6.693 1.00 38.24 57 VAL C O 1
ATOM 1863 N N . PRO C 1 70 ? -40.770 -11.967 -5.869 1.00 40.60 58 PRO C N 1
ATOM 1864 C CA . PRO C 1 70 ? -40.918 -11.351 -7.206 1.00 41.28 58 PRO C CA 1
ATOM 1865 C C . PRO C 1 70 ? -39.568 -11.174 -7.914 1.00 41.90 58 PRO C C 1
ATOM 1866 O O . PRO C 1 70 ? -38.511 -11.291 -7.253 1.00 41.33 58 PRO C O 1
ATOM 1870 N N . GLU C 1 71 ? -39.602 -10.882 -9.213 1.00 42.78 59 GLU C N 1
ATOM 1871 C CA . GLU C 1 71 ? -38.390 -10.731 -10.028 1.00 44.22 59 GLU C CA 1
ATOM 1872 C C . GLU C 1 71 ? -37.401 -9.702 -9.501 1.00 43.83 59 GLU C C 1
ATOM 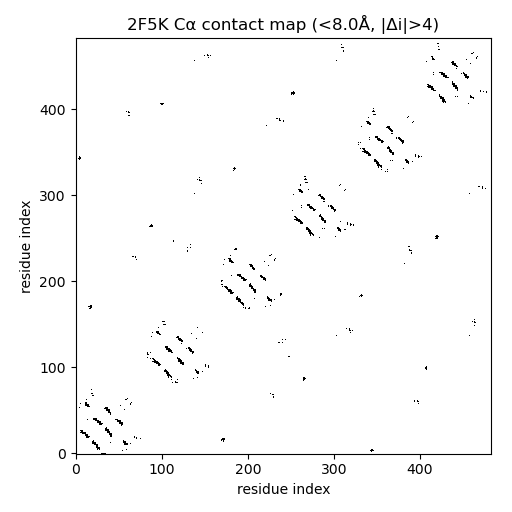1873 O O . GLU C 1 71 ? -36.205 -9.921 -9.533 1.00 44.40 59 GLU C O 1
ATOM 1879 N N . SER C 1 72 ? -37.907 -8.599 -8.987 1.00 43.19 60 SER C N 1
ATOM 1880 C CA . SER C 1 72 ? -37.065 -7.519 -8.520 1.00 42.54 60 SER C CA 1
ATOM 1881 C C . SER C 1 72 ? -36.158 -7.844 -7.332 1.00 41.46 60 SER C C 1
ATOM 1882 O O . SER C 1 72 ? -35.199 -7.116 -7.070 1.00 42.00 60 SER C O 1
ATOM 1885 N N . ARG C 1 73 ? -36.450 -8.902 -6.584 1.00 39.26 61 ARG C N 1
ATOM 1886 C CA . ARG C 1 73 ? -35.588 -9.205 -5.458 1.00 37.75 61 ARG C CA 1
ATOM 1887 C C . ARG C 1 73 ? -34.397 -10.022 -5.889 1.00 35.80 61 ARG C C 1
ATOM 1888 O O . ARG C 1 73 ? -33.512 -10.341 -5.105 1.00 33.56 61 ARG C O 1
ATOM 1896 N N . VAL C 1 74 ? -34.382 -10.347 -7.168 1.00 35.38 62 VAL C N 1
ATOM 1897 C CA . VAL C 1 74 ? -33.354 -11.213 -7.692 1.00 35.33 62 VAL C CA 1
ATOM 1898 C C . VAL C 1 74 ? -32.486 -10.541 -8.731 1.00 35.66 62 VAL C C 1
ATOM 1899 O O . VAL C 1 74 ? -32.982 -9.805 -9.571 1.00 35.77 62 VAL C O 1
ATOM 1903 N N . LEU C 1 75 ? -31.193 -10.859 -8.713 1.00 35.41 63 LEU C N 1
ATOM 1904 C CA . LEU C 1 75 ? -30.272 -10.328 -9.702 1.00 35.02 63 LEU C CA 1
ATOM 1905 C C . LEU C 1 75 ? -29.436 -11.418 -10.305 1.00 34.16 63 LEU C C 1
ATOM 1906 O O . LEU C 1 75 ? -29.220 -12.452 -9.704 1.00 34.54 63 LEU C O 1
ATOM 1911 N N . LYS C 1 76 ? -28.916 -11.158 -11.477 1.00 34.01 64 LYS C N 1
ATOM 1912 C CA . LYS C 1 76 ? -28.031 -12.064 -12.166 1.00 35.29 64 LYS C CA 1
ATOM 1913 C C . LYS C 1 76 ? -26.690 -12.255 -11.453 1.00 35.65 64 LYS C C 1
ATOM 1914 O O . LYS C 1 76 ? -26.127 -11.303 -10.858 1.00 34.82 64 LYS C O 1
ATOM 1920 N N . TYR C 1 77 ? -26.155 -13.476 -11.519 1.00 35.91 65 TYR C N 1
ATOM 1921 C CA . TYR C 1 77 ? -24.900 -13.777 -10.839 1.00 36.18 65 TYR C CA 1
ATOM 1922 C C . TYR C 1 77 ? -23.746 -13.288 -11.706 1.00 36.88 65 TYR C C 1
ATOM 1923 O O . TYR C 1 77 ? -23.078 -14.100 -12.356 1.00 37.64 65 TYR C O 1
ATOM 1932 N N . VAL C 1 78 ? -23.505 -11.976 -11.697 1.00 36.54 66 VAL C N 1
ATOM 1933 C CA . VAL C 1 78 ? -22.497 -11.364 -12.552 1.00 36.58 66 VAL C CA 1
ATOM 1934 C C . VAL C 1 78 ? -21.625 -10.310 -11.817 1.00 36.00 66 VAL C C 1
ATOM 1935 O O . VAL C 1 78 ? -22.061 -9.741 -10.821 1.00 34.73 66 VAL C O 1
ATOM 1939 N N . ASP C 1 79 ? -20.393 -10.089 -12.279 1.00 35.29 67 ASP C N 1
ATOM 1940 C CA . ASP C 1 79 ? -19.483 -9.139 -11.597 1.00 36.33 67 ASP C CA 1
ATOM 1941 C C . ASP C 1 79 ? -20.156 -7.875 -11.111 1.00 35.34 67 ASP C C 1
ATOM 1942 O O . ASP C 1 79 ? -20.065 -7.532 -9.945 1.00 35.67 67 ASP C O 1
ATOM 1947 N N . THR C 1 80 ? -20.804 -7.169 -12.018 1.00 34.70 68 THR C N 1
ATOM 1948 C CA . THR C 1 80 ? -21.556 -5.964 -11.658 1.00 35.31 68 THR C CA 1
ATOM 1949 C C . THR C 1 80 ? -22.342 -6.185 -10.335 1.00 32.87 68 THR C C 1
ATOM 1950 O O . THR C 1 80 ? -22.279 -5.394 -9.391 1.00 32.47 68 THR C O 1
ATOM 1954 N N . ASN C 1 81 ? -23.090 -7.271 -10.276 1.00 30.53 69 ASN C N 1
ATOM 1955 C CA . ASN C 1 81 ? -23.945 -7.520 -9.119 1.00 28.28 69 ASN C CA 1
ATOM 1956 C C . ASN C 1 81 ? -23.154 -7.979 -7.940 1.00 26.48 69 ASN C C 1
ATOM 1957 O O . ASN C 1 81 ? -23.511 -7.743 -6.823 1.00 24.72 69 ASN C O 1
ATOM 1962 N N . LEU C 1 82 ? -22.062 -8.659 -8.208 1.00 26.32 70 LEU C N 1
ATOM 1963 C CA . LEU C 1 82 ? -21.201 -9.106 -7.125 1.00 26.80 70 LEU C CA 1
ATOM 1964 C C . LEU C 1 82 ? -20.526 -7.903 -6.467 1.00 26.17 70 LEU C C 1
ATOM 1965 O O . LEU C 1 82 ? -20.331 -7.917 -5.275 1.00 26.38 70 LEU C O 1
ATOM 1970 N N . GLN C 1 83 ? -20.128 -6.892 -7.250 1.00 25.21 71 GLN C N 1
ATOM 1971 C CA . GLN C 1 83 ? -19.557 -5.689 -6.667 1.00 25.47 71 GLN C CA 1
ATOM 1972 C C . GLN C 1 83 ? -20.631 -4.964 -5.830 1.00 25.75 71 GLN C C 1
ATOM 1973 O O . GLN C 1 83 ? -20.334 -4.470 -4.746 1.00 24.96 71 GLN C O 1
ATOM 1979 N N . LYS C 1 84 ? -21.874 -4.927 -6.328 1.00 24.06 72 LYS C N 1
ATOM 1980 C CA . LYS C 1 84 ? -22.963 -4.322 -5.579 1.00 24.85 72 LYS C CA 1
ATOM 1981 C C . LYS C 1 84 ? -23.161 -5.050 -4.275 1.00 24.01 72 LYS C C 1
ATOM 1982 O O . LYS C 1 84 ? -23.338 -4.431 -3.223 1.00 22.25 72 LYS C O 1
ATOM 1988 N N . GLN C 1 85 ? -23.115 -6.377 -4.336 1.00 24.06 73 GLN C N 1
ATOM 1989 C CA . GLN C 1 85 ? -23.239 -7.148 -3.115 1.00 24.18 73 GLN C CA 1
ATOM 1990 C C . GLN C 1 85 ? -22.189 -6.692 -2.050 1.00 24.19 73 GLN C C 1
ATOM 1991 O O . GLN C 1 85 ? -22.530 -6.514 -0.880 1.00 21.61 73 GLN C O 1
ATOM 1997 N N . ARG C 1 86 ? -20.924 -6.547 -2.471 1.00 25.47 74 ARG C N 1
ATOM 1998 C CA . ARG C 1 86 ? -19.846 -6.103 -1.589 1.00 27.17 74 ARG C CA 1
ATOM 1999 C C . ARG C 1 86 ? -20.153 -4.727 -1.013 1.00 26.92 74 ARG C C 1
ATOM 2000 O O . ARG C 1 86 ? -20.002 -4.492 0.200 1.00 26.69 74 ARG C O 1
ATOM 2008 N N . GLU C 1 87 ? -20.576 -3.814 -1.885 1.00 27.06 75 GLU C N 1
ATOM 2009 C CA . GLU C 1 87 ? -20.878 -2.462 -1.425 1.00 27.60 75 GLU C CA 1
ATOM 2010 C C . GLU C 1 87 ? -22.019 -2.487 -0.408 1.00 28.15 75 GLU C C 1
ATOM 2011 O O . GLU C 1 87 ? -21.949 -1.789 0.576 1.00 26.63 75 GLU C O 1
ATOM 2017 N N . LEU C 1 88 ? -23.037 -3.347 -0.596 1.00 28.70 76 LEU C N 1
ATOM 2018 C CA . LEU C 1 88 ? -24.129 -3.320 0.375 1.00 29.93 76 LEU C CA 1
ATOM 2019 C C . LEU C 1 88 ? -23.692 -3.865 1.733 1.00 30.31 76 LEU C C 1
ATOM 2020 O O . LEU C 1 88 ? -24.117 -3.358 2.748 1.00 30.02 76 LEU C O 1
ATOM 2025 N N . GLN C 1 89 ? -22.861 -4.902 1.728 1.00 31.44 77 GLN C N 1
ATOM 2026 C CA . GLN C 1 89 ? -22.303 -5.482 2.948 1.00 33.23 77 GLN C CA 1
ATOM 2027 C C . GLN C 1 89 ? -21.569 -4.399 3.677 1.00 34.43 77 GLN C C 1
ATOM 2028 O O . GLN C 1 89 ? -21.702 -4.253 4.881 1.00 34.45 77 GLN C O 1
ATOM 2034 N N . LYS C 1 90 ? -20.786 -3.643 2.909 1.00 36.34 78 LYS C N 1
ATOM 2035 C CA . LYS C 1 90 ? -19.969 -2.556 3.435 1.00 37.79 78 LYS C CA 1
ATOM 2036 C C . LYS C 1 90 ? -20.830 -1.453 3.989 1.00 38.10 78 LYS C C 1
ATOM 2037 O O . LYS C 1 90 ? -20.573 -0.998 5.090 1.00 37.12 78 LYS C O 1
ATOM 2043 N N . ALA C 1 91 ? -21.853 -1.013 3.240 1.00 38.34 79 ALA C N 1
ATOM 2044 C CA . ALA C 1 91 ? -22.750 0.031 3.763 1.00 39.73 79 ALA C CA 1
ATOM 2045 C C . ALA C 1 91 ? -23.456 -0.447 5.038 1.00 41.17 79 ALA C C 1
ATOM 2046 O O . ALA C 1 91 ? -23.615 0.312 5.970 1.00 39.72 79 ALA C O 1
ATOM 2048 N N . ASN C 1 92 ? -23.893 -1.706 5.041 1.00 44.11 80 ASN C N 1
ATOM 2049 C CA . ASN C 1 92 ? -24.533 -2.280 6.215 1.00 47.51 80 ASN C CA 1
ATOM 2050 C C . ASN C 1 92 ? -23.552 -2.430 7.353 1.00 50.53 80 ASN C C 1
ATOM 2051 O O . ASN C 1 92 ? -23.922 -2.238 8.513 1.00 50.69 80 ASN C O 1
ATOM 2056 N N . GLN C 1 93 ? -22.306 -2.778 7.034 1.00 54.00 81 GLN C N 1
ATOM 2057 C CA . GLN C 1 93 ? -21.296 -2.897 8.079 1.00 57.73 81 GLN C CA 1
ATOM 2058 C C . GLN C 1 93 ? -21.047 -1.505 8.653 1.00 60.28 81 GLN C C 1
ATOM 2059 O O . GLN C 1 93 ? -20.718 -1.367 9.824 1.00 60.20 81 GLN C O 1
ATOM 2065 N N . GLU C 1 94 ? -21.218 -0.480 7.825 1.00 63.66 82 GLU C N 1
ATOM 2066 C CA . GLU C 1 94 ? -20.973 0.888 8.248 1.00 67.83 82 GLU C CA 1
ATOM 2067 C C . GLU C 1 94 ? -22.113 1.407 9.103 1.00 71.04 82 GLU C C 1
ATOM 2068 O O . GLU C 1 94 ? -21.951 2.365 9.856 1.00 70.82 82 GLU C O 1
ATOM 2074 N N . GLN C 1 95 ? -23.269 0.765 8.982 1.00 75.26 83 GLN C N 1
ATOM 2075 C CA . GLN C 1 95 ? -24.424 1.117 9.791 1.00 79.54 83 GLN C CA 1
ATOM 2076 C C . GLN C 1 95 ? -24.251 0.619 11.217 1.00 82.04 83 GLN C C 1
ATOM 2077 O O . GLN C 1 95 ? -24.372 1.395 12.151 1.00 82.48 83 GLN C O 1
ATOM 2083 N N . TYR C 1 96 ? -23.968 -0.673 11.373 1.00 85.33 84 TYR C N 1
ATOM 2084 C CA . TYR C 1 96 ? -23.771 -1.278 12.690 1.00 88.75 84 TYR C CA 1
ATOM 2085 C C . TYR C 1 96 ? -22.973 -0.324 13.574 1.00 90.55 84 TYR C C 1
ATOM 2086 O O . TYR C 1 96 ? -23.455 0.147 14.605 1.00 90.76 84 TYR C O 1
ATOM 2095 N N . ALA C 1 97 ? -21.741 -0.061 13.158 1.00 92.68 85 ALA C N 1
ATOM 2096 C CA . ALA C 1 97 ? -20.873 0.872 13.847 1.00 94.55 85 ALA C CA 1
ATOM 2097 C C . ALA C 1 97 ? -21.206 2.233 13.282 1.00 95.93 85 ALA C C 1
ATOM 2098 O O . ALA C 1 97 ? -20.775 2.560 12.183 1.00 96.34 85 ALA C O 1
ATOM 2100 N N . GLU C 1 98 ? -21.982 3.017 14.024 1.00 97.43 86 GLU C N 1
ATOM 2101 C CA . GLU C 1 98 ? -22.427 4.329 13.550 1.00 98.62 86 GLU C CA 1
ATOM 2102 C C . GLU C 1 98 ? -21.295 5.089 12.865 1.00 98.94 86 GLU C C 1
ATOM 2103 O O . GLU C 1 98 ? -20.118 4.735 12.990 1.00 99.30 86 GLU C O 1
ATOM 2109 N N . ASP D 1 18 ? -13.570 -9.085 37.901 1.00 91.31 6 ASP D N 1
ATOM 2110 C CA . ASP D 1 18 ? -12.218 -9.165 37.274 1.00 91.10 6 ASP D CA 1
ATOM 2111 C C . ASP D 1 18 ? -11.152 -8.602 38.196 1.00 90.02 6 ASP D C 1
ATOM 2112 O O . ASP D 1 18 ? -10.747 -7.446 38.059 1.00 90.30 6 ASP D O 1
ATOM 2117 N N . PRO D 1 19 ? -10.702 -9.426 39.138 1.00 88.59 7 PRO D N 1
ATOM 2118 C CA . PRO D 1 19 ? -9.664 -9.027 40.097 1.00 86.96 7 PRO D CA 1
ATOM 2119 C C . PRO D 1 19 ? -8.301 -8.791 39.434 1.00 84.66 7 PRO D C 1
ATOM 2120 O O . PRO D 1 19 ? -8.156 -8.884 38.214 1.00 84.56 7 PRO D O 1
ATOM 2124 N N . LYS D 1 20 ? -7.311 -8.487 40.267 1.00 81.80 8 LYS D N 1
ATOM 2125 C CA . LYS D 1 20 ? -5.940 -8.249 39.824 1.00 78.57 8 LYS D CA 1
ATOM 2126 C C . LYS D 1 20 ? -5.839 -7.244 38.671 1.00 75.05 8 LYS D C 1
ATOM 2127 O O . LYS D 1 20 ? -5.641 -7.619 37.517 1.00 74.89 8 LYS D O 1
ATOM 2133 N N . PRO D 1 21 ? -6.016 -5.965 38.990 1.00 71.39 9 PRO D N 1
ATOM 2134 C CA . PRO D 1 21 ? -5.851 -4.891 38.005 1.00 68.15 9 PRO D CA 1
ATOM 2135 C C . PRO D 1 21 ? -4.386 -4.790 37.605 1.00 64.29 9 PRO D C 1
ATOM 2136 O O . PRO D 1 21 ? -3.521 -5.289 38.316 1.00 63.72 9 PRO D O 1
ATOM 2140 N N . LYS D 1 22 ? -4.121 -4.158 36.473 1.00 60.13 10 LYS D N 1
ATOM 2141 C CA . LYS D 1 22 ? -2.774 -4.057 35.941 1.00 55.88 10 LYS D CA 1
ATOM 2142 C C . LYS D 1 22 ? -1.913 -3.072 36.735 1.00 53.72 10 LYS D C 1
ATOM 2143 O O . LYS D 1 22 ? -0.695 -3.226 36.826 1.00 52.02 10 LYS D O 1
ATOM 2149 N N . PHE D 1 23 ? -2.562 -2.073 37.331 1.00 51.55 11 PHE D N 1
ATOM 2150 C CA . PHE D 1 23 ? -1.850 -1.029 38.046 1.00 49.79 11 PHE D CA 1
ATOM 2151 C C . PHE D 1 23 ? -2.398 -0.840 39.471 1.00 50.03 11 PHE D C 1
ATOM 2152 O O . PHE D 1 23 ? -3.526 -1.245 39.758 1.00 50.13 11 PHE D O 1
ATOM 2160 N N . GLN D 1 24 ? -1.599 -0.223 40.343 1.00 49.77 12 GLN D N 1
ATOM 2161 C CA . GLN D 1 24 ? -1.942 -0.012 41.757 1.00 49.96 12 GLN D CA 1
ATOM 2162 C C . GLN D 1 24 ? -1.934 1.469 42.172 1.00 49.05 12 GLN D C 1
ATOM 2163 O O . GLN D 1 24 ? -1.242 2.272 41.579 1.00 48.48 12 GLN D O 1
ATOM 2169 N N . GLU D 1 25 ? -2.706 1.818 43.197 1.00 48.75 13 GLU D N 1
ATOM 2170 C CA . GLU D 1 25 ? -2.751 3.189 43.698 1.00 48.21 13 GLU D CA 1
ATOM 2171 C C . GLU D 1 25 ? -1.342 3.716 43.953 1.00 45.95 13 GLU D C 1
ATOM 2172 O O . GLU D 1 25 ? -0.486 2.978 44.425 1.00 45.13 13 GLU D O 1
ATOM 2178 N N . GLY D 1 26 ? -1.107 4.982 43.623 1.00 44.01 14 GLY D N 1
ATOM 2179 C CA . GLY D 1 26 ? 0.208 5.566 43.812 1.00 43.13 14 GLY D CA 1
ATOM 2180 C C . GLY D 1 26 ? 1.257 5.195 42.757 1.00 42.04 14 GLY D C 1
ATOM 2181 O O . GLY D 1 26 ? 2.377 5.743 42.733 1.00 42.09 14 GLY D O 1
ATOM 2182 N N . GLU D 1 27 ? 0.914 4.288 41.851 1.00 39.85 15 GLU D N 1
ATOM 2183 C CA . GLU D 1 27 ? 1.905 3.913 40.849 1.00 38.03 15 GLU D CA 1
ATOM 2184 C C . GLU D 1 27 ? 2.131 5.027 39.820 1.00 36.41 15 GLU D C 1
ATOM 2185 O O . GLU D 1 27 ? 1.185 5.611 39.290 1.00 36.29 15 GLU D O 1
ATOM 2191 N N . ARG D 1 28 ? 3.392 5.297 39.540 1.00 34.87 16 ARG D N 1
ATOM 2192 C CA . ARG D 1 28 ? 3.776 6.205 38.477 1.00 34.13 16 ARG D CA 1
ATOM 2193 C C . ARG D 1 28 ? 3.644 5.427 37.162 1.00 32.57 16 ARG D C 1
ATOM 2194 O O . ARG D 1 28 ? 4.257 4.366 37.030 1.00 32.33 16 ARG D O 1
ATOM 2202 N N . VAL D 1 29 ? 2.854 5.949 36.219 1.00 31.08 17 VAL D N 1
ATOM 2203 C CA . VAL D 1 29 ? 2.604 5.314 34.919 1.00 29.66 17 VAL D CA 1
ATOM 2204 C C . VAL D 1 29 ? 2.747 6.268 33.708 1.00 29.71 17 VAL D C 1
ATOM 2205 O O . VAL D 1 29 ? 3.035 7.475 33.839 1.00 28.54 17 VAL D O 1
ATOM 2209 N N . LEU D 1 30 ? 2.575 5.708 32.506 1.00 29.39 18 LEU D N 1
ATOM 2210 C CA . LEU D 1 30 ? 2.550 6.489 31.309 1.00 29.26 18 LEU D CA 1
ATOM 2211 C C . LEU D 1 30 ? 1.113 6.360 30.870 1.00 29.72 18 LEU D C 1
ATOM 2212 O O . LEU D 1 30 ? 0.552 5.261 30.883 1.00 30.91 18 LEU D O 1
ATOM 2217 N N . CYS D 1 31 ? 0.479 7.478 30.551 1.00 28.72 19 CYS D N 1
ATOM 2218 C CA . CYS D 1 31 ? -0.930 7.451 30.201 1.00 29.37 19 CYS D CA 1
ATOM 2219 C C . CYS D 1 31 ? -1.160 8.184 28.929 1.00 28.95 19 CYS D C 1
ATOM 2220 O O . CYS D 1 31 ? -0.678 9.311 28.817 1.00 29.04 19 CYS D O 1
ATOM 2223 N N . PHE D 1 32 ? -1.859 7.541 27.975 1.00 28.38 20 PHE D N 1
ATOM 2224 C CA . PHE D 1 32 ? -2.253 8.178 26.733 1.00 29.55 20 PHE D CA 1
ATOM 2225 C C . PHE D 1 32 ? -3.288 9.246 26.987 1.00 30.26 20 PHE D C 1
ATOM 2226 O O . PHE D 1 32 ? -4.189 9.064 27.776 1.00 29.91 20 PHE D O 1
ATOM 2234 N N . HIS D 1 33 ? -3.174 10.318 26.222 1.00 31.64 21 HIS D N 1
ATOM 2235 C CA . HIS D 1 33 ? -4.133 11.413 26.155 1.00 32.72 21 HIS D CA 1
ATOM 2236 C C . HIS D 1 33 ? -4.010 11.948 24.732 1.00 32.30 21 HIS D C 1
ATOM 2237 O O . HIS D 1 33 ? -3.023 12.599 24.376 1.00 30.67 21 HIS D O 1
ATOM 2244 N N . GLY D 1 34 ? -4.989 11.660 23.898 1.00 32.81 22 GLY D N 1
ATOM 2245 C CA . GLY D 1 34 ? -4.836 12.030 22.502 1.00 33.91 22 GLY D CA 1
ATOM 2246 C C . GLY D 1 34 ? -3.705 11.172 21.934 1.00 34.57 22 GLY D C 1
ATOM 2247 O O . GLY D 1 34 ? -3.507 10.049 22.395 1.00 33.98 22 GLY D O 1
ATOM 2248 N N . PRO D 1 35 ? -2.940 11.705 20.983 1.00 35.50 23 PRO D N 1
ATOM 2249 C CA . PRO D 1 35 ? -1.873 10.933 20.328 1.00 36.24 23 PRO D CA 1
ATOM 2250 C C . PRO D 1 35 ? -0.549 10.899 21.088 1.00 36.57 23 PRO D C 1
ATOM 2251 O O . PRO D 1 35 ? 0.470 10.497 20.497 1.00 36.89 23 PRO D O 1
ATOM 2255 N N . LEU D 1 36 ? -0.552 11.281 22.359 1.00 36.08 24 LEU D N 1
ATOM 2256 C CA . LEU D 1 36 ? 0.689 11.312 23.128 1.00 35.84 24 LEU D CA 1
ATOM 2257 C C . LEU D 1 36 ? 0.650 10.545 24.452 1.00 34.48 24 LEU D C 1
ATOM 2258 O O . LEU D 1 36 ? -0.381 10.373 25.050 1.00 34.32 24 LEU D O 1
ATOM 2263 N N . LEU D 1 37 ? 1.807 10.120 24.916 1.00 33.89 25 LEU D N 1
ATOM 2264 C CA . LEU D 1 37 ? 1.913 9.409 26.186 1.00 32.99 25 LEU D CA 1
ATOM 2265 C C . LEU D 1 37 ? 2.540 10.385 27.159 1.00 32.37 25 LEU D C 1
ATOM 2266 O O . LEU D 1 37 ? 3.521 11.021 26.826 1.00 30.46 25 LEU D O 1
ATOM 2271 N N . TYR D 1 38 ? 1.952 10.483 28.346 1.00 32.88 26 TYR D N 1
ATOM 2272 C CA . TYR D 1 38 ? 2.362 11.461 29.3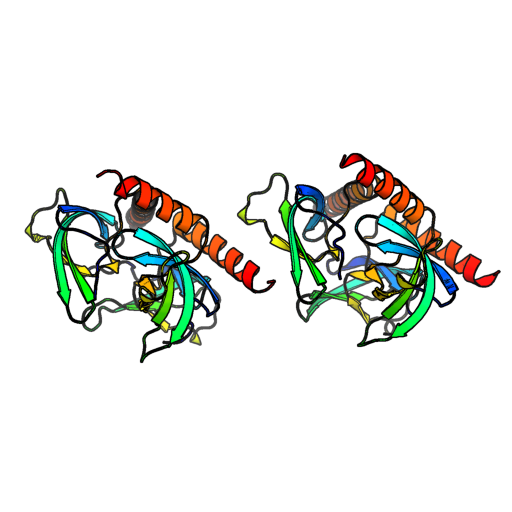69 1.00 33.54 26 TYR D CA 1
ATOM 2273 C C . TYR D 1 38 ? 2.686 10.778 30.679 1.00 33.07 26 TYR D C 1
ATOM 2274 O O . TYR D 1 38 ? 1.993 9.839 31.084 1.00 32.15 26 TYR D O 1
ATOM 2283 N N . GLU D 1 39 ? 3.703 11.256 31.380 1.00 33.03 27 GLU D N 1
ATOM 2284 C CA . GLU D 1 39 ? 4.002 10.640 32.661 1.00 33.96 27 GLU D CA 1
ATOM 2285 C C . GLU D 1 39 ? 2.847 10.954 33.586 1.00 34.68 27 GLU D C 1
ATOM 2286 O O . GLU D 1 39 ? 2.223 11.974 33.454 1.00 34.10 27 GLU D O 1
ATOM 2292 N N . ALA D 1 40 ? 2.511 10.054 34.489 1.00 35.92 28 ALA D N 1
ATOM 2293 C CA . ALA D 1 40 ? 1.367 10.320 35.325 1.00 37.26 28 ALA D CA 1
ATOM 2294 C C . ALA D 1 40 ? 1.273 9.408 36.515 1.00 38.68 28 ALA D C 1
ATOM 2295 O O . ALA D 1 40 ? 2.059 8.495 36.674 1.00 38.11 28 ALA D O 1
ATOM 2297 N N . LYS D 1 41 ? 0.276 9.645 37.349 1.00 41.16 29 LYS D N 1
ATOM 2298 C CA . LYS D 1 41 ? 0.116 8.827 38.532 1.00 44.89 29 LYS D CA 1
ATOM 2299 C C . LYS D 1 41 ? -1.263 8.208 38.678 1.00 45.97 29 LYS D C 1
ATOM 2300 O O . LYS D 1 41 ? -2.290 8.825 38.378 1.00 45.62 29 LYS D O 1
ATOM 2306 N N . CYS D 1 42 ? -1.256 6.980 39.164 1.00 48.14 30 CYS D N 1
ATOM 2307 C CA . CYS D 1 42 ? -2.480 6.270 39.477 1.00 51.11 30 CYS D CA 1
ATOM 2308 C C . CYS D 1 42 ? -2.946 6.669 40.879 1.00 52.83 30 CYS D C 1
ATOM 2309 O O . CYS D 1 42 ? -2.367 6.259 41.888 1.00 52.21 30 CYS D O 1
ATOM 2312 N N . VAL D 1 43 ? -3.989 7.485 40.918 1.00 55.30 31 VAL D N 1
ATOM 2313 C CA . VAL D 1 43 ? -4.543 7.970 42.170 1.00 58.37 31 VAL D CA 1
ATOM 2314 C C . VAL D 1 43 ? -5.484 6.952 42.796 1.00 60.37 31 VAL D C 1
ATOM 2315 O O . VAL D 1 43 ? -5.269 6.505 43.924 1.00 60.61 31 VAL D O 1
ATOM 2319 N N . LYS D 1 44 ? -6.508 6.563 42.058 1.00 62.96 32 LYS D N 1
ATOM 2320 C CA . LYS D 1 44 ? -7.401 5.518 42.544 1.00 65.88 32 LYS D CA 1
ATOM 2321 C C . LYS D 1 44 ? -7.728 4.467 41.494 1.00 67.46 32 LYS D C 1
ATOM 2322 O O . LYS D 1 44 ? -7.618 4.703 40.293 1.00 67.21 32 LYS D O 1
ATOM 2328 N N . VAL D 1 45 ? -8.116 3.299 41.978 1.00 69.77 33 VAL D N 1
ATOM 2329 C CA . VAL D 1 45 ? -8.472 2.180 41.133 1.00 72.27 33 VAL D CA 1
ATOM 2330 C C . VAL D 1 45 ? -9.868 1.729 41.516 1.00 74.42 33 VAL D C 1
ATOM 2331 O O . VAL D 1 45 ? -10.172 1.578 42.695 1.00 74.19 33 VAL D O 1
ATOM 2335 N N . ALA D 1 46 ? -10.714 1.530 40.518 1.00 77.47 34 ALA D N 1
ATOM 2336 C CA . ALA D 1 46 ? -12.078 1.101 40.760 1.00 80.96 34 ALA D CA 1
ATOM 2337 C C . ALA D 1 46 ? -12.494 0.019 39.780 1.00 83.70 34 ALA D C 1
ATOM 2338 O O . ALA D 1 46 ? -12.210 0.104 38.589 1.00 83.71 34 ALA D O 1
ATOM 2340 N N . ILE D 1 47 ? -13.151 -1.014 40.287 1.00 87.11 35 ILE D N 1
ATOM 2341 C CA . ILE D 1 47 ? -13.682 -2.049 39.423 1.00 90.42 35 ILE D CA 1
ATOM 2342 C C . ILE D 1 47 ? -15.088 -1.596 39.073 1.00 92.50 35 ILE D C 1
ATOM 2343 O O . ILE D 1 47 ? -15.966 -1.549 39.930 1.00 92.69 35 ILE D O 1
ATOM 2348 N N . LYS D 1 48 ? -15.292 -1.238 37.811 1.00 94.98 36 LYS D N 1
ATOM 2349 C CA . LYS D 1 48 ? -16.560 -0.656 37.396 1.00 97.34 36 LYS D CA 1
ATOM 2350 C C . LYS D 1 48 ? -17.203 -1.351 36.199 1.00 98.24 36 LYS D C 1
ATOM 2351 O O . LYS D 1 48 ? -16.838 -1.087 35.050 1.00 98.72 36 LYS D O 1
ATOM 2357 N N . ASP D 1 49 ? -18.176 -2.216 36.474 1.00 99.01 37 ASP D N 1
ATOM 2358 C CA . ASP D 1 49 ? -18.896 -2.940 35.424 1.00 99.51 37 ASP D CA 1
ATOM 2359 C C . ASP D 1 49 ? -18.040 -4.023 34.810 1.00 98.99 37 ASP D C 1
ATOM 2360 O O . ASP D 1 49 ? -17.930 -4.111 33.588 1.00 99.09 37 ASP D O 1
ATOM 2365 N N . LYS D 1 50 ? -17.426 -4.829 35.668 1.00 98.19 38 LYS D N 1
ATOM 2366 C CA . LYS D 1 50 ? -16.603 -5.952 35.231 1.00 97.29 38 LYS D CA 1
ATOM 2367 C C . LYS D 1 50 ? -15.243 -5.556 34.653 1.00 95.38 38 LYS D C 1
ATOM 2368 O O . LYS D 1 50 ? -14.453 -6.417 34.250 1.00 95.40 38 LYS D O 1
ATOM 2374 N N . GLN D 1 51 ? -14.966 -4.257 34.616 1.00 92.72 39 GLN D N 1
ATOM 2375 C CA . GLN D 1 51 ? -13.686 -3.775 34.103 1.00 89.85 39 GLN D CA 1
ATOM 2376 C C . GLN D 1 51 ? -12.884 -3.016 35.157 1.00 86.75 39 GLN D C 1
ATOM 2377 O O . GLN D 1 51 ? -13.379 -2.733 36.251 1.00 86.82 39 GLN D O 1
ATOM 2383 N N . VAL D 1 52 ? -11.635 -2.698 34.830 1.00 82.59 40 VAL D N 1
ATOM 2384 C CA . VAL D 1 52 ? -10.796 -1.939 35.743 1.00 78.41 40 VAL D CA 1
ATOM 2385 C C . VAL D 1 52 ? -10.661 -0.547 35.171 1.00 74.92 40 VAL D C 1
ATOM 2386 O O . VAL D 1 52 ? -10.597 -0.382 33.958 1.00 74.71 40 VAL D O 1
ATOM 2390 N N . LYS D 1 53 ? -10.640 0.452 36.039 1.00 70.76 41 LYS D N 1
ATOM 2391 C CA . LYS D 1 53 ? -10.474 1.839 35.608 1.00 66.87 41 LYS D CA 1
ATOM 2392 C C . LYS D 1 53 ? -9.481 2.514 36.534 1.00 63.29 41 LYS D C 1
ATOM 2393 O O . LYS D 1 53 ? -9.219 2.023 37.627 1.00 62.70 41 LYS D O 1
ATOM 2399 N N . TYR D 1 54 ? -8.932 3.639 36.104 1.00 59.14 42 TYR D N 1
ATOM 2400 C CA . TYR D 1 54 ? -7.932 4.315 36.909 1.00 55.30 42 TYR D CA 1
ATOM 2401 C C . TYR D 1 54 ? -8.132 5.829 36.895 1.00 53.17 42 TYR D C 1
ATOM 2402 O O . TYR D 1 54 ? -8.360 6.426 35.856 1.00 52.38 42 TYR D O 1
ATOM 2411 N N . PHE D 1 55 ? -8.092 6.442 38.069 1.00 50.93 43 PHE D N 1
ATOM 2412 C CA . PHE D 1 55 ? -8.204 7.885 38.137 1.00 48.60 43 PHE D CA 1
ATOM 2413 C C . PHE D 1 55 ? -6.799 8.416 37.928 1.00 46.57 43 PHE D C 1
ATOM 2414 O O . PHE D 1 55 ? -5.914 8.140 38.715 1.00 44.97 43 PHE D O 1
ATOM 2422 N N . ILE D 1 56 ? -6.585 9.144 36.841 1.00 45.36 44 ILE D N 1
ATOM 2423 C CA . ILE D 1 56 ? -5.235 9.591 36.531 1.00 44.57 44 ILE D CA 1
ATOM 2424 C C . ILE D 1 56 ? -5.007 11.066 36.775 1.00 44.19 44 ILE D C 1
ATOM 2425 O O . ILE D 1 56 ? -5.860 11.908 36.488 1.00 44.29 44 ILE D O 1
ATOM 2430 N N . HIS D 1 57 ? -3.836 11.374 37.313 1.00 43.37 45 HIS D N 1
ATOM 2431 C CA . HIS D 1 57 ? -3.422 12.751 37.405 1.00 42.95 45 HIS D CA 1
ATOM 2432 C C . HIS D 1 57 ? -2.161 12.842 36.609 1.00 42.52 45 HIS D C 1
ATOM 2433 O O . HIS D 1 57 ? -1.167 12.173 36.916 1.00 41.87 45 HIS D O 1
ATOM 2440 N N . TYR D 1 58 ? -2.195 13.687 35.599 1.00 42.57 46 TYR D N 1
ATOM 2441 C CA . TYR D 1 58 ? -1.062 13.871 34.728 1.00 43.55 46 TYR D CA 1
ATOM 2442 C C . TYR D 1 58 ? 0.016 14.726 35.407 1.00 44.37 46 TYR D C 1
ATOM 2443 O O . TYR D 1 58 ? -0.278 15.822 35.907 1.00 45.46 46 TYR D O 1
ATOM 2452 N N . SER D 1 59 ? 1.250 14.259 35.455 1.00 44.15 47 SER D N 1
ATOM 2453 C CA . SER D 1 59 ? 2.259 15.054 36.138 1.00 45.37 47 SER D CA 1
ATOM 2454 C C . SER D 1 59 ? 2.483 16.388 35.459 1.00 46.08 47 SER D C 1
ATOM 2455 O O . SER D 1 59 ? 2.566 16.461 34.244 1.00 44.27 47 SER D O 1
ATOM 2458 N N . GLY D 1 60 ? 2.576 17.450 36.262 1.00 47.65 48 GLY D N 1
ATOM 2459 C CA . GLY D 1 60 ? 2.768 18.783 35.718 1.00 50.10 48 GLY D CA 1
ATOM 2460 C C . GLY D 1 60 ? 1.483 19.396 35.189 1.00 52.54 48 GLY D C 1
ATOM 2461 O O . GLY D 1 60 ? 1.499 20.496 34.668 1.00 51.77 48 GLY D O 1
ATOM 2462 N N . TRP D 1 61 ? 0.369 18.682 35.320 1.00 55.75 49 TRP D N 1
ATOM 2463 C CA . TRP D 1 61 ? -0.917 19.174 34.840 1.00 59.44 49 TRP D CA 1
ATOM 2464 C C . TRP D 1 61 ? -1.809 19.608 35.993 1.00 61.34 49 TRP D C 1
ATOM 2465 O O . TRP D 1 61 ? -1.805 18.993 37.050 1.00 61.38 49 TRP D O 1
ATOM 2476 N N . ASN D 1 62 ? -2.615 20.634 35.766 1.00 64.44 50 ASN D N 1
ATOM 2477 C CA . ASN D 1 62 ? -3.564 21.078 36.778 1.00 67.29 50 ASN D CA 1
ATOM 2478 C C . ASN D 1 62 ? -4.571 19.963 37.060 1.00 68.54 50 ASN D C 1
ATOM 2479 O O . ASN D 1 62 ? -4.915 19.187 36.179 1.00 68.82 50 ASN D O 1
ATOM 2484 N N . LYS D 1 63 ? -5.030 19.885 38.300 1.00 69.86 51 LYS D N 1
ATOM 2485 C CA . LYS D 1 63 ? -5.886 18.789 38.746 1.00 70.89 51 LYS D CA 1
ATOM 2486 C C . LYS D 1 63 ? -7.221 18.589 38.043 1.00 70.66 51 LYS D C 1
ATOM 2487 O O . LYS D 1 63 ? -7.876 17.571 38.267 1.00 70.82 51 LYS D O 1
ATOM 2493 N N . ASN D 1 64 ? -7.650 19.520 37.205 1.00 70.20 52 ASN D N 1
ATOM 2494 C CA . ASN D 1 64 ? -8.949 19.328 36.553 1.00 69.85 52 ASN D CA 1
ATOM 2495 C C . ASN D 1 64 ? -8.876 18.440 35.331 1.00 68.46 52 ASN D C 1
ATOM 2496 O O . ASN D 1 64 ? -9.900 18.106 34.731 1.00 68.45 52 ASN D O 1
ATOM 2501 N N . TRP D 1 65 ? -7.659 18.070 34.948 1.00 66.66 53 TRP D N 1
ATOM 2502 C CA . TRP D 1 65 ? -7.485 17.160 33.833 1.00 65.07 53 TRP D CA 1
ATOM 2503 C C . TRP D 1 65 ? -7.514 15.737 34.384 1.00 63.22 53 TRP D C 1
ATOM 2504 O O . TRP D 1 65 ? -7.537 14.773 33.647 1.00 62.89 53 TRP D O 1
ATOM 2515 N N . ASP D 1 66 ? -7.501 15.629 35.703 1.00 61.17 54 ASP D N 1
ATOM 2516 C CA . ASP D 1 66 ? -7.594 14.346 36.349 1.00 59.45 54 ASP D CA 1
ATOM 2517 C C . ASP D 1 66 ? -8.840 13.677 35.793 1.00 57.65 54 ASP D C 1
ATOM 2518 O O . ASP D 1 66 ? -9.857 14.331 35.634 1.00 57.67 54 ASP D O 1
ATOM 2523 N N . GLU D 1 67 ? -8.749 12.387 35.479 1.00 55.30 55 GLU D N 1
ATOM 2524 C CA . GLU D 1 67 ? -9.871 11.666 34.907 1.00 53.29 55 GLU D CA 1
ATOM 2525 C C . GLU D 1 67 ? -9.825 10.150 35.189 1.00 51.84 55 GLU D C 1
ATOM 2526 O O . GLU D 1 67 ? -8.784 9.589 35.518 1.00 51.63 55 GLU D O 1
ATOM 2532 N N . TRP D 1 68 ? -10.975 9.507 35.069 1.00 49.98 56 TRP D N 1
ATOM 2533 C CA . TRP D 1 68 ? -11.064 8.075 35.200 1.00 48.83 56 TRP D CA 1
ATOM 2534 C C . TRP D 1 68 ? -10.701 7.574 33.830 1.00 47.94 56 TRP D C 1
ATOM 2535 O O . TRP D 1 68 ? -11.148 8.122 32.836 1.00 47.71 56 TRP D O 1
ATOM 2546 N N . VAL D 1 69 ? -9.871 6.548 33.761 1.00 47.02 57 VAL D N 1
ATOM 2547 C CA . VAL D 1 69 ? -9.455 6.034 32.444 1.00 46.28 57 VAL D CA 1
ATOM 2548 C C . VAL D 1 69 ? -9.520 4.534 32.434 1.00 44.91 57 VAL D C 1
ATOM 2549 O O . VAL D 1 69 ? -9.347 3.917 33.466 1.00 44.53 57 VAL D O 1
ATOM 2553 N N . PRO D 1 70 ? -9.795 3.931 31.287 1.00 44.52 58 PRO D N 1
ATOM 2554 C CA . PRO D 1 70 ? -9.764 2.470 31.200 1.00 43.99 58 PRO D CA 1
ATOM 2555 C C . PRO D 1 70 ? -8.316 2.003 31.063 1.00 43.48 58 PRO D C 1
ATOM 2556 O O . PRO D 1 70 ? -7.483 2.791 30.632 1.00 42.98 58 PRO D O 1
ATOM 2560 N N . GLU D 1 71 ? -8.035 0.765 31.463 1.00 43.19 59 GLU D N 1
ATOM 2561 C CA . GLU D 1 71 ? -6.699 0.159 31.381 1.00 43.41 59 GLU D CA 1
ATOM 2562 C C . GLU D 1 71 ? -5.951 0.402 30.067 1.00 42.51 59 GLU D C 1
ATOM 2563 O O . GLU D 1 71 ? -4.757 0.723 30.079 1.00 41.30 59 GLU D O 1
ATOM 2569 N N . SER D 1 72 ? -6.655 0.204 28.950 1.00 41.58 60 SER D N 1
ATOM 2570 C CA . SER D 1 72 ? -6.088 0.420 27.629 1.00 41.50 60 SER D CA 1
ATOM 2571 C C . SER D 1 72 ? -5.261 1.680 27.600 1.00 39.82 60 SER D C 1
ATOM 2572 O O . SER D 1 72 ? -4.269 1.740 26.906 1.00 39.76 60 SER D O 1
ATOM 2575 N N . ARG D 1 73 ? -5.674 2.712 28.320 1.00 38.09 61 ARG D N 1
ATOM 2576 C CA . ARG D 1 73 ? -4.946 3.972 28.166 1.00 38.42 61 ARG D CA 1
ATOM 2577 C C . ARG D 1 73 ? -3.679 4.135 28.969 1.00 36.83 61 ARG D C 1
ATOM 2578 O O . ARG D 1 73 ? -2.950 5.143 28.817 1.00 37.07 61 ARG D O 1
ATOM 2586 N N . VAL D 1 74 ? -3.398 3.138 29.790 1.00 34.85 62 VAL D N 1
ATOM 2587 C CA . VAL D 1 74 ? -2.294 3.202 30.740 1.00 33.22 62 VAL D CA 1
ATOM 2588 C C . VAL D 1 74 ? -1.175 2.215 30.451 1.00 32.26 62 VAL D C 1
ATOM 2589 O O . VAL D 1 74 ? -1.418 1.025 30.275 1.00 30.46 62 VAL D O 1
ATOM 2593 N N . LEU D 1 75 ? 0.057 2.712 30.471 1.00 31.55 63 LEU D N 1
ATOM 2594 C CA . LEU D 1 75 ? 1.207 1.851 30.279 1.00 31.81 63 LEU D CA 1
ATOM 2595 C C . LEU D 1 75 ? 2.232 1.908 31.422 1.00 32.14 63 LEU D C 1
ATOM 2596 O O . LEU D 1 75 ? 2.461 2.964 32.043 1.00 31.63 63 LEU D O 1
ATOM 2601 N N . LYS D 1 76 ? 2.860 0.764 31.671 1.00 31.75 64 LYS D N 1
ATOM 2602 C CA . LYS D 1 76 ? 3.902 0.619 32.682 1.00 32.54 64 LYS D CA 1
ATOM 2603 C C . LYS D 1 76 ? 5.009 1.617 32.428 1.00 32.70 64 LYS D C 1
ATOM 2604 O O . LYS D 1 76 ? 5.391 1.835 31.271 1.00 32.24 64 LYS D O 1
ATOM 2610 N N . TYR D 1 77 ? 5.557 2.209 33.497 1.00 33.20 65 TYR D N 1
ATOM 2611 C CA . TYR D 1 77 ? 6.619 3.197 33.338 1.00 33.78 65 TYR D CA 1
ATOM 2612 C C . TYR D 1 77 ? 7.937 2.437 33.196 1.00 34.73 65 TYR D C 1
ATOM 2613 O O . TYR D 1 77 ? 8.662 2.235 34.166 1.00 37.03 65 TYR D O 1
ATOM 2622 N N . VAL D 1 78 ? 8.277 2.089 31.972 1.00 34.35 66 VAL D N 1
ATOM 2623 C CA . VAL D 1 78 ? 9.336 1.155 31.702 1.00 33.81 66 VAL D CA 1
ATOM 2624 C C . VAL D 1 78 ? 10.027 1.630 30.438 1.00 34.40 66 VAL D C 1
ATOM 2625 O O . VAL D 1 78 ? 9.417 2.350 29.650 1.00 34.56 66 VAL D O 1
ATOM 2629 N N . ASP D 1 79 ? 11.302 1.264 30.256 1.00 34.68 67 ASP D N 1
ATOM 2630 C CA . ASP D 1 79 ? 12.103 1.688 29.109 1.00 34.80 67 ASP D CA 1
ATOM 2631 C C . ASP D 1 79 ? 11.383 1.556 27.784 1.00 34.35 67 ASP D C 1
ATOM 2632 O O . ASP D 1 79 ? 11.351 2.478 27.000 1.00 33.14 67 ASP D O 1
ATOM 2637 N N . THR D 1 80 ? 10.841 0.374 27.557 1.00 34.66 68 THR D N 1
ATOM 2638 C CA . THR D 1 80 ? 10.047 0.062 26.378 1.00 35.45 68 THR D CA 1
ATOM 2639 C C . THR D 1 80 ? 9.066 1.210 26.042 1.00 33.40 68 THR D C 1
ATOM 2640 O O . THR D 1 80 ? 9.072 1.740 24.929 1.00 33.47 68 THR D O 1
ATOM 2644 N N . ASN D 1 81 ? 8.243 1.578 27.018 1.00 31.85 69 ASN D N 1
ATOM 2645 C CA . ASN D 1 81 ? 7.149 2.538 26.852 1.00 29.98 69 ASN D CA 1
ATOM 2646 C C . ASN D 1 81 ? 7.658 3.952 26.833 1.00 29.53 69 ASN D C 1
ATOM 2647 O O . ASN D 1 81 ? 7.041 4.839 26.227 1.00 27.79 69 ASN D O 1
ATOM 2652 N N . LEU D 1 82 ? 8.771 4.162 27.534 1.00 29.75 70 LEU D N 1
ATOM 2653 C CA . LEU D 1 82 ? 9.478 5.440 27.511 1.00 30.98 70 LEU D CA 1
ATOM 2654 C C . LEU D 1 82 ? 10.009 5.677 26.085 1.00 31.14 70 LEU D C 1
ATOM 2655 O O . LEU D 1 82 ? 10.011 6.801 25.562 1.00 31.75 70 LEU D O 1
ATOM 2660 N N . GLN D 1 83 ? 10.452 4.619 25.435 1.00 30.88 71 GLN D N 1
ATOM 2661 C CA . GLN D 1 83 ? 10.963 4.783 24.074 1.00 31.39 71 GLN D CA 1
ATOM 2662 C C . GLN D 1 83 ? 9.747 5.073 23.162 1.00 31.54 71 GLN D C 1
ATOM 2663 O O . GLN D 1 83 ? 9.813 5.935 22.256 1.00 30.63 71 GLN D O 1
ATOM 2669 N N . LYS D 1 84 ? 8.635 4.369 23.425 1.00 31.19 72 LYS D N 1
ATOM 2670 C CA . LYS D 1 84 ? 7.401 4.622 22.683 1.00 31.59 72 LYS D CA 1
ATOM 2671 C C . LYS D 1 84 ? 7.009 6.104 22.797 1.00 30.56 72 LYS D C 1
ATOM 2672 O O . LYS D 1 84 ? 6.849 6.797 21.804 1.00 28.64 72 LYS D O 1
ATOM 2678 N N . GLN D 1 85 ? 6.900 6.584 24.037 1.00 31.68 73 GLN D N 1
ATOM 2679 C CA . GLN D 1 85 ? 6.604 7.990 24.341 1.00 31.70 73 GLN D CA 1
ATOM 2680 C C . GLN D 1 85 ? 7.446 8.941 23.525 1.00 31.59 73 GLN D C 1
ATOM 2681 O O . GLN D 1 85 ? 6.948 9.883 22.902 1.00 31.27 73 GLN D O 1
ATOM 2687 N N . ARG D 1 86 ? 8.754 8.724 23.575 1.00 32.79 74 ARG D N 1
ATOM 2688 C CA . ARG D 1 86 ? 9.718 9.537 22.828 1.00 34.02 74 ARG D CA 1
ATOM 2689 C C . ARG D 1 86 ? 9.420 9.475 21.305 1.00 33.79 74 ARG D C 1
ATOM 2690 O O . ARG D 1 86 ? 9.318 10.501 20.629 1.00 33.67 74 ARG D O 1
ATOM 2698 N N . GLU D 1 87 ? 9.232 8.283 20.768 1.00 33.42 75 GLU D N 1
ATOM 2699 C CA . GLU D 1 87 ? 8.893 8.182 19.340 1.00 33.98 75 GLU D CA 1
ATOM 2700 C C . GLU D 1 87 ? 7.574 8.872 19.010 1.00 33.91 75 GLU D C 1
ATOM 2701 O O . GLU D 1 87 ? 7.427 9.509 17.983 1.00 32.83 75 GLU D O 1
ATOM 2707 N N . LEU D 1 88 ? 6.620 8.764 19.910 1.00 34.82 76 LEU D N 1
ATOM 2708 C CA . LEU D 1 88 ? 5.348 9.409 19.673 1.00 35.33 76 LEU D CA 1
ATOM 2709 C C . LEU D 1 88 ? 5.512 10.941 19.696 1.00 36.25 76 LEU D C 1
ATOM 2710 O O . LEU D 1 88 ? 4.878 11.621 18.907 1.00 35.08 76 LEU D O 1
ATOM 2715 N N . GLN D 1 89 ? 6.371 11.477 20.580 1.00 37.68 77 GLN D N 1
ATOM 2716 C CA . GLN D 1 89 ? 6.591 12.934 20.598 1.00 39.68 77 GLN D CA 1
ATOM 2717 C C . GLN D 1 89 ? 7.151 13.391 19.251 1.00 40.21 77 GLN D C 1
ATOM 2718 O O . GLN D 1 89 ? 6.618 14.283 18.614 1.00 39.19 77 GLN D O 1
ATOM 2724 N N . LYS D 1 90 ? 8.213 12.742 18.826 1.00 41.82 78 LYS D N 1
ATOM 2725 C CA . LYS D 1 90 ? 8.809 13.043 17.534 1.00 44.91 78 LYS D CA 1
ATOM 2726 C C . LYS D 1 90 ? 7.802 12.919 16.375 1.00 46.26 78 LYS D C 1
ATOM 2727 O O . LYS D 1 90 ? 7.697 13.818 15.566 1.00 45.19 78 LYS D O 1
ATOM 2733 N N . ALA D 1 91 ? 7.051 11.822 16.315 1.00 49.08 79 ALA D N 1
ATOM 2734 C CA . ALA D 1 91 ? 6.089 11.653 15.228 1.00 52.54 79 ALA D CA 1
ATOM 2735 C C . ALA D 1 91 ? 5.060 12.771 15.208 1.00 55.58 79 ALA D C 1
ATOM 2736 O O . ALA D 1 91 ? 4.698 13.266 14.155 1.00 55.10 79 ALA D O 1
ATOM 2738 N N . ASN D 1 92 ? 4.568 13.126 16.390 1.00 59.60 80 ASN D N 1
ATOM 2739 C CA . ASN D 1 92 ? 3.523 14.121 16.500 1.00 63.78 80 ASN D CA 1
ATOM 2740 C C . ASN D 1 92 ? 4.047 15.467 16.036 1.00 66.51 80 ASN D C 1
ATOM 2741 O O . ASN D 1 92 ? 3.341 16.211 15.366 1.00 66.70 80 ASN D O 1
ATOM 2746 N N . GLN D 1 93 ? 5.294 15.766 16.387 1.00 69.83 81 GLN D N 1
ATOM 2747 C CA . GLN D 1 93 ? 5.948 16.984 15.943 1.00 73.14 81 GLN D CA 1
ATOM 2748 C C . GLN D 1 93 ? 5.957 17.026 14.422 1.00 75.58 81 GLN D C 1
ATOM 2749 O O . GLN D 1 93 ? 5.517 17.997 13.809 1.00 75.83 81 GLN D O 1
ATOM 2755 N N . GLU D 1 94 ? 6.445 15.951 13.821 1.00 78.47 82 GLU D N 1
ATOM 2756 C CA . GLU D 1 94 ? 6.579 15.859 12.372 1.00 81.58 82 GLU D CA 1
ATOM 2757 C C . GLU D 1 94 ? 5.310 16.187 11.581 1.00 83.65 82 GLU D C 1
ATOM 2758 O O . GLU D 1 94 ? 5.394 16.645 10.446 1.00 83.97 82 GLU D O 1
ATOM 2764 N N . GLN D 1 95 ? 4.140 15.950 12.165 1.00 86.13 83 GLN D N 1
ATOM 2765 C CA . GLN D 1 95 ? 2.890 16.229 11.459 1.00 88.50 83 GLN D CA 1
ATOM 2766 C C . GLN D 1 95 ? 2.763 17.693 11.050 1.00 89.92 83 GLN D C 1
ATOM 2767 O O . GLN D 1 95 ? 1.752 18.102 10.481 1.00 90.12 83 GLN D O 1
ATOM 2773 N N . TYR D 1 96 ? 3.801 18.469 11.343 1.00 91.61 84 TYR D N 1
ATOM 2774 C CA . TYR D 1 96 ? 3.854 19.874 10.964 1.00 93.23 84 TYR D CA 1
ATOM 2775 C C . TYR D 1 96 ? 5.002 20.089 9.989 1.00 93.57 84 TYR D C 1
ATOM 2776 O O . TYR D 1 96 ? 5.986 20.754 10.318 1.00 93.74 84 TYR D O 1
ATOM 2785 N N . ASP E 1 18 ? -45.083 -8.393 3.726 1.00 77.79 6 ASP E N 1
ATOM 2786 C CA . ASP E 1 18 ? -43.820 -8.833 3.053 1.00 77.36 6 ASP E CA 1
ATOM 2787 C C . ASP E 1 18 ? -42.608 -8.236 3.749 1.00 75.93 6 ASP E C 1
ATOM 2788 O O . ASP E 1 18 ? -41.881 -7.425 3.174 1.00 76.17 6 ASP E O 1
ATOM 2793 N N . PRO E 1 19 ? -42.385 -8.691 4.978 1.00 74.11 7 PRO E N 1
ATOM 2794 C CA . PRO E 1 19 ? -41.347 -8.171 5.881 1.00 72.00 7 PRO E CA 1
ATOM 2795 C C . PRO E 1 19 ? -39.976 -7.845 5.289 1.00 69.11 7 PRO E C 1
ATOM 2796 O O . PRO E 1 19 ? -39.739 -7.958 4.092 1.00 68.84 7 PRO E O 1
ATOM 2800 N N . LYS E 1 20 ? -39.083 -7.441 6.189 1.00 65.84 8 LYS E N 1
ATOM 2801 C CA . LYS E 1 20 ? -37.691 -7.083 5.892 1.00 62.26 8 LYS E CA 1
ATOM 2802 C C . LYS E 1 20 ? -37.493 -6.007 4.806 1.00 58.31 8 LYS E C 1
ATOM 2803 O O . LYS E 1 20 ? -37.217 -6.291 3.639 1.00 57.75 8 LYS E O 1
ATOM 2809 N N . PRO E 1 21 ? -37.661 -4.767 5.224 1.00 54.52 9 PRO E N 1
ATOM 2810 C CA . PRO E 1 21 ? -37.468 -3.613 4.353 1.00 51.54 9 PRO E CA 1
ATOM 2811 C C . PRO E 1 21 ? -36.005 -3.500 3.947 1.00 47.93 9 PRO E C 1
ATOM 2812 O O . PRO E 1 21 ? -35.089 -3.807 4.702 1.00 46.54 9 PRO E O 1
ATOM 2816 N N . LYS E 1 22 ? -35.791 -3.068 2.729 1.00 45.09 10 LYS E N 1
ATOM 2817 C CA . LYS E 1 22 ? -34.442 -2.882 2.236 1.00 42.59 10 LYS E CA 1
ATOM 2818 C C . LYS E 1 22 ? -33.800 -1.643 2.895 1.00 41.39 10 LYS E C 1
ATOM 2819 O O . LYS E 1 22 ? -32.561 -1.539 3.025 1.00 39.91 10 LYS E O 1
ATOM 2825 N N . PHE E 1 23 ? -34.635 -0.711 3.339 1.00 40.31 11 PHE E N 1
ATOM 2826 C CA . PHE E 1 23 ? -34.089 0.513 3.909 1.00 39.77 11 PHE E CA 1
ATOM 2827 C C . PHE E 1 23 ? -34.639 0.829 5.301 1.00 40.31 11 PHE E C 1
ATOM 2828 O O . PHE E 1 23 ? -35.643 0.296 5.693 1.00 40.30 11 PHE E O 1
ATOM 2836 N N . GLN E 1 24 ? -33.966 1.674 6.060 1.00 41.17 12 GLN E N 1
ATOM 2837 C CA . GLN E 1 24 ? -34.442 1.978 7.405 1.00 42.70 12 GLN E CA 1
ATOM 2838 C C . GLN E 1 24 ? -34.587 3.480 7.675 1.00 42.50 12 GLN E C 1
ATOM 2839 O O . GLN E 1 24 ? -33.956 4.314 7.010 1.00 42.86 12 GLN E O 1
ATOM 2845 N N . GLU E 1 25 ? -35.417 3.828 8.650 1.00 41.93 13 GLU E N 1
ATOM 2846 C CA . GLU E 1 25 ? -35.675 5.230 8.969 1.00 41.22 13 GLU E CA 1
ATOM 2847 C C . GLU E 1 25 ? -34.350 5.879 9.303 1.00 39.55 13 GLU E C 1
ATOM 2848 O O . GLU E 1 25 ? -33.538 5.275 9.975 1.00 38.77 13 GLU E O 1
ATOM 2854 N N . GLY E 1 26 ? -34.145 7.107 8.837 1.00 37.96 14 GLY E N 1
ATOM 2855 C CA . GLY E 1 26 ? -32.888 7.802 9.056 1.00 37.26 14 GLY E CA 1
ATOM 2856 C C . GLY E 1 26 ? -31.826 7.586 7.963 1.00 36.17 14 GLY E C 1
ATOM 2857 O O . GLY E 1 26 ? -30.977 8.422 7.748 1.00 36.68 14 GLY E O 1
ATOM 2858 N N . GLU E 1 27 ? -31.887 6.478 7.240 1.00 35.28 15 GLU E N 1
ATOM 2859 C CA . GLU E 1 27 ? -30.895 6.189 6.188 1.00 33.41 15 GLU E CA 1
ATOM 2860 C C . GLU E 1 27 ? -30.819 7.190 5.027 1.00 32.74 15 GLU E C 1
ATOM 2861 O O . GLU E 1 27 ? -31.840 7.543 4.405 1.00 32.29 15 GLU E O 1
ATOM 2867 N N . ARG E 1 28 ? -29.600 7.645 4.758 1.00 32.12 16 ARG E N 1
ATOM 2868 C CA . ARG E 1 28 ? -29.319 8.469 3.618 1.00 32.30 16 ARG E CA 1
ATOM 2869 C C . ARG E 1 28 ? -29.429 7.481 2.462 1.00 32.01 16 ARG E C 1
ATOM 2870 O O . ARG E 1 28 ? -28.816 6.407 2.480 1.00 31.46 16 ARG E O 1
ATOM 2878 N N . VAL E 1 29 ? -30.164 7.877 1.447 1.00 31.22 17 VAL E N 1
ATOM 2879 C CA . VAL E 1 29 ? -30.419 7.020 0.345 1.00 31.17 17 VAL E CA 1
ATOM 2880 C C . VAL E 1 29 ? -30.329 7.838 -0.923 1.00 30.72 17 VAL E C 1
ATOM 2881 O O . VAL E 1 29 ? -30.090 9.062 -0.896 1.00 29.72 17 VAL E O 1
ATOM 2885 N N . LEU E 1 30 ? -30.477 7.176 -2.056 1.00 30.53 18 LEU E N 1
ATOM 2886 C CA . LEU E 1 30 ? -30.604 7.885 -3.326 1.00 30.62 18 LEU E CA 1
ATOM 2887 C C . LEU E 1 30 ? -32.014 7.509 -3.793 1.00 31.14 18 LEU E C 1
ATOM 2888 O O . LEU E 1 30 ? -32.404 6.372 -3.649 1.00 30.55 18 LEU E O 1
ATOM 2893 N N . CYS E 1 31 ? -32.783 8.450 -4.333 1.00 31.85 19 CYS E N 1
ATOM 2894 C CA . CYS E 1 31 ? -34.147 8.146 -4.744 1.00 32.72 19 CYS E CA 1
ATOM 2895 C C . CYS E 1 31 ? -34.417 8.694 -6.134 1.00 33.59 19 CYS E C 1
ATOM 2896 O O . CYS E 1 31 ? -34.022 9.842 -6.457 1.00 33.98 19 CYS E O 1
ATOM 2899 N N . PHE E 1 32 ? -35.094 7.881 -6.947 1.00 32.79 20 PHE E N 1
ATOM 2900 C CA . PHE E 1 32 ? -35.537 8.312 -8.250 1.00 34.27 20 PHE E CA 1
ATOM 2901 C C . PHE E 1 32 ? -36.679 9.306 -8.187 1.00 34.81 20 PHE E C 1
ATOM 2902 O O . PHE E 1 32 ? -37.622 9.162 -7.409 1.00 34.45 20 PHE E O 1
ATOM 2910 N N . HIS E 1 33 ? -36.601 10.318 -9.035 1.00 36.01 21 HIS E N 1
ATOM 2911 C CA . HIS E 1 33 ? -37.704 11.260 -9.141 1.00 37.41 21 HIS E CA 1
ATOM 2912 C C . HIS E 1 33 ? -37.804 11.521 -10.619 1.00 37.41 21 HIS E C 1
ATOM 2913 O O . HIS E 1 33 ? -37.017 12.275 -11.141 1.00 37.39 21 HIS E O 1
ATOM 2920 N N . GLY E 1 34 ? -38.750 10.870 -11.300 1.00 37.41 22 GLY E N 1
ATOM 2921 C CA . GLY E 1 34 ? -38.785 10.962 -12.753 1.00 37.18 22 GLY E CA 1
ATOM 2922 C C . GLY E 1 34 ? -37.568 10.212 -13.292 1.00 36.48 22 GLY E C 1
ATOM 2923 O O . GLY E 1 34 ? -37.283 9.121 -12.842 1.00 36.79 22 GLY E O 1
ATOM 2924 N N . PRO E 1 35 ? -36.824 10.806 -14.216 1.00 36.45 23 PRO E N 1
ATOM 2925 C CA . PRO E 1 35 ? -35.641 10.148 -14.822 1.00 35.94 23 PRO E CA 1
ATOM 2926 C C . PRO E 1 35 ? -34.322 10.316 -14.077 1.00 35.31 23 PRO E C 1
ATOM 2927 O O . PRO E 1 35 ? -33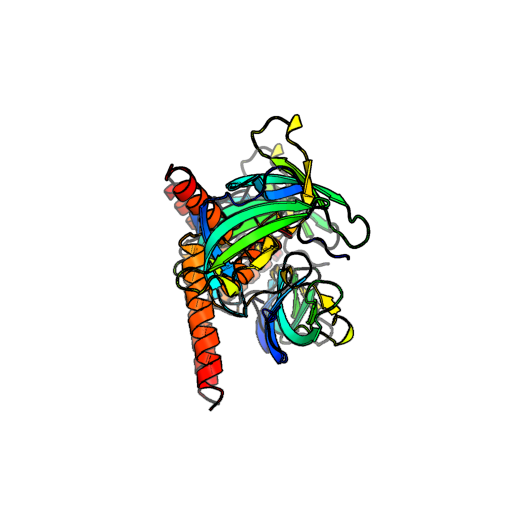.296 9.786 -14.520 1.00 35.50 23 PRO E O 1
ATOM 2931 N N . LEU E 1 36 ? -34.311 11.014 -12.957 1.00 34.57 24 LEU E N 1
ATOM 2932 C CA . LEU E 1 36 ? -33.027 11.184 -12.289 1.00 35.13 24 LEU E CA 1
ATOM 2933 C C . LEU E 1 36 ? -32.983 10.722 -10.843 1.00 34.21 24 LEU E C 1
ATOM 2934 O O . LEU E 1 36 ? -33.991 10.586 -10.197 1.00 34.49 24 LEU E O 1
ATOM 2939 N N . LEU E 1 37 ? -31.787 10.496 -10.339 1.00 34.14 25 LEU E N 1
ATOM 2940 C CA . LEU E 1 37 ? -31.578 10.028 -8.985 1.00 34.31 25 LEU E CA 1
ATOM 2941 C C . LEU E 1 37 ? -31.199 11.211 -8.111 1.00 34.38 25 LEU E C 1
ATOM 2942 O O . LEU E 1 37 ? -30.416 12.059 -8.527 1.00 34.58 25 LEU E O 1
ATOM 2947 N N . TYR E 1 38 ? -31.711 11.253 -6.891 1.00 33.80 26 TYR E N 1
ATOM 2948 C CA . TYR E 1 38 ? -31.409 12.373 -6.014 1.00 34.86 26 TYR E CA 1
ATOM 2949 C C . TYR E 1 38 ? -31.035 11.896 -4.644 1.00 34.73 26 TYR E C 1
ATOM 2950 O O . TYR E 1 38 ? -31.625 10.911 -4.135 1.00 35.00 26 TYR E O 1
ATOM 2959 N N . GLU E 1 39 ? -30.088 12.594 -4.024 1.00 33.54 27 GLU E N 1
ATOM 2960 C CA . GLU E 1 39 ? -29.733 12.271 -2.658 1.00 33.74 27 GLU E CA 1
ATOM 2961 C C . GLU E 1 39 ? -30.992 12.531 -1.798 1.00 32.96 27 GLU E C 1
ATOM 2962 O O . GLU E 1 39 ? -31.713 13.514 -1.992 1.00 31.33 27 GLU E O 1
ATOM 2968 N N . ALA E 1 40 ? -31.270 11.619 -0.878 1.00 33.10 28 ALA E N 1
ATOM 2969 C CA . ALA E 1 40 ? -32.480 11.703 -0.058 1.00 33.51 28 ALA E CA 1
ATOM 2970 C C . ALA E 1 40 ? -32.309 11.018 1.252 1.00 33.77 28 ALA E C 1
ATOM 2971 O O . ALA E 1 40 ? -31.258 10.475 1.544 1.00 33.45 28 ALA E O 1
ATOM 2973 N N . LYS E 1 41 ? -33.364 11.051 2.050 1.00 35.25 29 LYS E N 1
ATOM 2974 C CA . LYS E 1 41 ? -33.370 10.412 3.342 1.00 36.67 29 LYS E CA 1
ATOM 2975 C C . LYS E 1 41 ? -34.675 9.689 3.538 1.00 37.16 29 LYS E C 1
ATOM 2976 O O . LYS E 1 41 ? -35.729 10.221 3.233 1.00 36.13 29 LYS E O 1
ATOM 2982 N N . CYS E 1 42 ? -34.600 8.461 4.034 1.00 38.49 30 CYS E N 1
ATOM 2983 C CA . CYS E 1 42 ? -35.806 7.726 4.341 1.00 41.04 30 CYS E CA 1
ATOM 2984 C C . CYS E 1 42 ? -36.370 8.163 5.715 1.00 41.56 30 CYS E C 1
ATOM 2985 O O . CYS E 1 42 ? -35.864 7.804 6.760 1.00 41.07 30 CYS E O 1
ATOM 2988 N N . VAL E 1 43 ? -37.414 8.974 5.694 1.00 43.32 31 VAL E N 1
ATOM 2989 C CA . VAL E 1 43 ? -37.993 9.496 6.935 1.00 45.40 31 VAL E CA 1
ATOM 2990 C C . VAL E 1 43 ? -38.789 8.425 7.686 1.00 47.15 31 VAL E C 1
ATOM 2991 O O . VAL E 1 43 ? -38.555 8.185 8.878 1.00 47.29 31 VAL E O 1
ATOM 2995 N N . LYS E 1 44 ? -39.684 7.748 6.980 1.00 48.81 32 LYS E N 1
ATOM 2996 C CA . LYS E 1 44 ? -40.440 6.667 7.592 1.00 51.38 32 LYS E CA 1
ATOM 2997 C C . LYS E 1 44 ? -40.518 5.394 6.733 1.00 52.01 32 LYS E C 1
ATOM 2998 O O . LYS E 1 44 ? -40.326 5.422 5.513 1.00 51.52 32 LYS E O 1
ATOM 3004 N N . VAL E 1 45 ? -40.807 4.280 7.387 1.00 53.42 33 VAL E N 1
ATOM 3005 C CA . VAL E 1 45 ? -40.998 3.020 6.697 1.00 55.56 33 VAL E CA 1
ATOM 3006 C C . VAL E 1 45 ? -42.386 2.513 7.078 1.00 57.90 33 VAL E C 1
ATOM 3007 O O . VAL E 1 45 ? -42.739 2.507 8.245 1.00 58.13 33 VAL E O 1
ATOM 3011 N N . ALA E 1 46 ? -43.181 2.119 6.094 1.00 61.02 34 ALA E N 1
ATOM 3012 C CA . ALA E 1 46 ? -44.514 1.583 6.353 1.00 64.16 34 ALA E CA 1
ATOM 3013 C C . ALA E 1 46 ? -44.731 0.392 5.436 1.00 66.54 34 ALA E C 1
ATOM 3014 O O . ALA E 1 46 ? -44.477 0.471 4.235 1.00 66.76 34 ALA E O 1
ATOM 3016 N N . ILE E 1 47 ? -45.213 -0.708 5.996 1.00 69.25 35 ILE E N 1
ATOM 3017 C CA . ILE E 1 47 ? -45.383 -1.916 5.205 1.00 72.47 35 ILE E CA 1
ATOM 3018 C C . ILE E 1 47 ? -46.850 -2.175 4.870 1.00 74.49 35 ILE E C 1
ATOM 3019 O O . ILE E 1 47 ? -47.473 -3.084 5.414 1.00 74.90 35 ILE E O 1
ATOM 3024 N N . LYS E 1 48 ? -47.398 -1.372 3.963 1.00 76.74 36 LYS E N 1
ATOM 3025 C CA . LYS E 1 48 ? -48.802 -1.501 3.579 1.00 78.89 36 LYS E CA 1
ATOM 3026 C C . LYS E 1 48 ? -49.110 -2.824 2.879 1.00 79.81 36 LYS E C 1
ATOM 3027 O O . LYS E 1 48 ? -48.688 -3.053 1.744 1.00 79.93 36 LYS E O 1
ATOM 3033 N N . ASP E 1 49 ? -49.859 -3.677 3.573 1.00 80.82 37 ASP E N 1
ATOM 3034 C CA . ASP E 1 49 ? -50.274 -4.981 3.062 1.00 81.57 37 ASP E CA 1
ATOM 3035 C C . ASP E 1 49 ? -49.410 -5.503 1.920 1.00 81.56 37 ASP E C 1
ATOM 3036 O O . ASP E 1 49 ? -49.537 -5.073 0.769 1.00 81.92 37 ASP E O 1
ATOM 3041 N N . LYS E 1 50 ? -48.519 -6.431 2.258 1.00 81.19 38 LYS E N 1
ATOM 3042 C CA . LYS E 1 50 ? -47.636 -7.056 1.279 1.00 80.60 38 LYS E CA 1
ATOM 3043 C C . LYS E 1 50 ? -46.675 -6.091 0.572 1.00 79.20 38 LYS E C 1
ATOM 3044 O O . LYS E 1 50 ? -45.896 -6.509 -0.294 1.00 79.76 38 LYS E O 1
ATOM 3050 N N . GLN E 1 51 ? -46.708 -4.813 0.936 1.00 76.77 39 GLN E N 1
ATOM 3051 C CA . GLN E 1 51 ? -45.847 -3.829 0.269 1.00 74.15 39 GLN E CA 1
ATOM 3052 C C . GLN E 1 51 ? -45.039 -2.966 1.250 1.00 70.68 39 GLN E C 1
ATOM 3053 O O . GLN E 1 51 ? -45.516 -2.613 2.323 1.00 70.75 39 GLN E O 1
ATOM 3059 N N . VAL E 1 52 ? -43.803 -2.654 0.890 1.00 66.31 40 VAL E N 1
ATOM 3060 C CA . VAL E 1 52 ? -42.969 -1.798 1.723 1.00 61.78 40 VAL E CA 1
ATOM 3061 C C . VAL E 1 52 ? -42.825 -0.462 1.026 1.00 58.20 40 VAL E C 1
ATOM 3062 O O . VAL E 1 52 ? -42.465 -0.402 -0.138 1.00 57.63 40 VAL E O 1
ATOM 3066 N N . LYS E 1 53 ? -43.138 0.604 1.739 1.00 54.13 41 LYS E N 1
ATOM 3067 C CA . LYS E 1 53 ? -43.066 1.944 1.181 1.00 50.17 41 LYS E CA 1
ATOM 3068 C C . LYS E 1 53 ? -42.191 2.848 2.038 1.00 46.74 41 LYS E C 1
ATOM 3069 O O . LYS E 1 53 ? -41.942 2.581 3.219 1.00 45.23 41 LYS E O 1
ATOM 3075 N N . TYR E 1 54 ? -41.703 3.913 1.430 1.00 42.87 42 TYR E N 1
ATOM 3076 C CA . TYR E 1 54 ? -40.802 4.784 2.153 1.00 40.55 42 TYR E CA 1
ATOM 3077 C C . TYR E 1 54 ? -41.234 6.257 2.086 1.00 38.95 42 TYR E C 1
ATOM 3078 O O . TYR E 1 54 ? -41.602 6.769 1.031 1.00 37.88 42 TYR E O 1
ATOM 3087 N N . PHE E 1 55 ? -41.231 6.918 3.226 1.00 37.71 43 PHE E N 1
ATOM 3088 C CA . PHE E 1 55 ? -41.515 8.349 3.203 1.00 37.58 43 PHE E CA 1
ATOM 3089 C C . PHE E 1 55 ? -40.217 9.065 2.911 1.00 35.96 43 PHE E C 1
ATOM 3090 O O . PHE E 1 55 ? -39.296 9.062 3.723 1.00 35.02 43 PHE E O 1
ATOM 3098 N N . ILE E 1 56 ? -40.114 9.591 1.705 1.00 35.77 44 ILE E N 1
ATOM 3099 C CA . ILE E 1 56 ? -38.873 10.225 1.290 1.00 35.90 44 ILE E CA 1
ATOM 3100 C C . ILE E 1 56 ? -38.873 11.750 1.404 1.00 36.28 44 ILE E C 1
ATOM 3101 O O . ILE E 1 56 ? -39.870 12.420 1.096 1.00 35.94 44 ILE E O 1
ATOM 3106 N N . HIS E 1 57 ? -37.755 12.292 1.874 1.00 36.48 45 HIS E N 1
ATOM 3107 C CA . HIS E 1 57 ? -37.502 13.712 1.722 1.00 36.89 45 HIS E CA 1
ATOM 3108 C C . HIS E 1 57 ? -36.239 13.829 0.897 1.00 36.31 45 HIS E C 1
ATOM 3109 O O . HIS E 1 57 ? -35.179 13.231 1.232 1.00 36.78 45 HIS E O 1
ATOM 3116 N N . TYR E 1 58 ? -36.330 14.606 -0.153 1.00 34.94 46 TYR E N 1
ATOM 3117 C CA . TYR E 1 58 ? -35.189 14.829 -1.011 1.00 34.78 46 TYR E CA 1
ATOM 3118 C C . TYR E 1 58 ? -34.298 15.960 -0.424 1.00 34.29 46 TYR E C 1
ATOM 3119 O O . TYR E 1 58 ? -34.765 17.092 -0.147 1.00 33.33 46 TYR E O 1
ATOM 3128 N N . SER E 1 59 ? -33.028 15.664 -0.203 1.00 34.00 47 SER E N 1
ATOM 3129 C CA . SER E 1 59 ? -32.175 16.654 0.459 1.00 34.54 47 SER E CA 1
ATOM 3130 C C . SER E 1 59 ? -31.949 17.922 -0.330 1.00 33.42 47 SER E C 1
ATOM 3131 O O . SER E 1 59 ? -31.677 17.907 -1.522 1.00 31.45 47 SER E O 1
ATOM 3134 N N . GLY E 1 60 ? -32.052 19.018 0.395 1.00 33.63 48 GLY E N 1
ATOM 3135 C CA . GLY E 1 60 ? -31.854 20.330 -0.175 1.00 34.90 48 GLY E CA 1
ATOM 3136 C C . GLY E 1 60 ? -33.105 20.766 -0.896 1.00 36.00 48 GLY E C 1
ATOM 3137 O O . GLY E 1 60 ? -33.104 21.793 -1.535 1.00 35.47 48 GLY E O 1
ATOM 3138 N N . TRP E 1 61 ? -34.164 19.971 -0.796 1.00 38.13 49 TRP E N 1
ATOM 3139 C CA . TRP E 1 61 ? -35.428 20.276 -1.461 1.00 40.28 49 TRP E CA 1
ATOM 3140 C C . TRP E 1 61 ? -36.422 20.731 -0.436 1.00 41.15 49 TRP E C 1
ATOM 3141 O O . TRP E 1 61 ? -36.402 20.247 0.685 1.00 40.39 49 TRP E O 1
ATOM 3152 N N . ASN E 1 62 ? -37.323 21.624 -0.827 1.00 43.13 50 ASN E N 1
ATOM 3153 C CA . ASN E 1 62 ? -38.390 22.010 0.077 1.00 45.80 50 ASN E CA 1
ATOM 3154 C C . ASN E 1 62 ? -39.228 20.788 0.452 1.00 47.07 50 ASN E C 1
ATOM 3155 O O . ASN E 1 62 ? -39.445 19.899 -0.362 1.00 46.83 50 ASN E O 1
ATOM 3160 N N . LYS E 1 63 ? -39.685 20.773 1.697 1.00 49.28 51 LYS E N 1
ATOM 3161 C CA . LYS E 1 63 ? -40.411 19.671 2.314 1.00 51.45 51 LYS E CA 1
ATOM 3162 C C . LYS E 1 63 ? -41.741 19.256 1.670 1.00 52.38 51 LYS E C 1
ATOM 3163 O O . LYS E 1 63 ? -42.213 18.153 1.900 1.00 52.53 51 LYS E O 1
ATOM 3169 N N . ASN E 1 64 ? -42.355 20.125 0.879 1.00 53.47 52 ASN E N 1
ATOM 3170 C CA . ASN E 1 64 ? -43.646 19.790 0.285 1.00 54.45 52 ASN E CA 1
ATOM 3171 C C . ASN E 1 64 ? -43.464 18.817 -0.856 1.00 54.24 52 ASN E C 1
ATOM 3172 O O . ASN E 1 64 ? -44.434 18.329 -1.428 1.00 53.72 52 ASN E O 1
ATOM 3177 N N . TRP E 1 65 ? -42.204 18.570 -1.210 1.00 53.90 53 TRP E N 1
ATOM 3178 C CA . TRP E 1 65 ? -41.909 17.597 -2.241 1.00 53.63 53 TRP E CA 1
ATOM 3179 C C . TRP E 1 65 ? -41.814 16.207 -1.606 1.00 51.40 53 TRP E C 1
ATOM 3180 O O . TRP E 1 65 ? -41.583 15.236 -2.303 1.00 51.12 53 TRP E O 1
ATOM 3191 N N . ASP E 1 66 ? -41.940 16.134 -0.284 1.00 48.98 54 ASP E N 1
ATOM 3192 C CA . ASP E 1 66 ? -41.856 14.866 0.422 1.00 47.62 54 ASP E CA 1
ATOM 3193 C C . ASP E 1 66 ? -42.966 13.907 -0.058 1.00 47.12 54 ASP E C 1
ATOM 3194 O O . ASP E 1 66 ? -44.055 14.358 -0.432 1.00 47.33 54 ASP E O 1
ATOM 3199 N N . GLU E 1 67 ? -42.713 12.599 -0.020 1.00 45.29 55 GLU E N 1
ATOM 3200 C CA . GLU E 1 67 ? -43.694 11.678 -0.570 1.00 44.33 55 GLU E CA 1
ATOM 3201 C C . GLU E 1 67 ? -43.406 10.203 -0.241 1.00 43.29 55 GLU E C 1
ATOM 3202 O O . GLU E 1 67 ? -42.265 9.814 0.003 1.00 42.67 55 GLU E O 1
ATOM 3208 N N . TRP E 1 68 ? -44.472 9.411 -0.195 1.00 41.95 56 TRP E N 1
ATOM 3209 C CA . TRP E 1 68 ? -44.381 7.991 0.040 1.00 40.63 56 TRP E CA 1
ATOM 3210 C C . TRP E 1 68 ? -43.885 7.395 -1.260 1.00 40.01 56 TRP E C 1
ATOM 3211 O O . TRP E 1 68 ? -44.307 7.760 -2.335 1.00 39.41 56 TRP E O 1
ATOM 3222 N N . VAL E 1 69 ? -42.975 6.463 -1.173 1.00 40.24 57 VAL E N 1
ATOM 3223 C CA . VAL E 1 69 ? -42.394 5.950 -2.414 1.00 40.15 57 VAL E CA 1
ATOM 3224 C C . VAL E 1 69 ? -42.272 4.445 -2.307 1.00 39.37 57 VAL E C 1
ATOM 3225 O O . VAL E 1 69 ? -42.087 3.935 -1.235 1.00 38.23 57 VAL E O 1
ATOM 3229 N N . PRO E 1 70 ? -42.445 3.724 -3.402 1.00 39.92 58 PRO E N 1
ATOM 3230 C CA . PRO E 1 70 ? -42.209 2.277 -3.388 1.00 40.41 58 PRO E CA 1
ATOM 3231 C C . PRO E 1 70 ? -40.716 1.946 -3.388 1.00 40.32 58 PRO E C 1
ATOM 3232 O O . PRO E 1 70 ? -39.910 2.752 -3.857 1.00 39.53 58 PRO E O 1
ATOM 3236 N N . GLU E 1 71 ? -40.373 0.772 -2.850 1.00 40.34 59 GLU E N 1
ATOM 3237 C CA . GLU E 1 71 ? -38.994 0.299 -2.761 1.00 40.42 59 GLU E CA 1
ATOM 3238 C C . GLU E 1 71 ? -38.162 0.453 -4.020 1.00 39.01 59 GLU E C 1
ATOM 3239 O O . GLU E 1 71 ? -36.998 0.843 -3.958 1.00 37.98 59 GLU E O 1
ATOM 3245 N N . SER E 1 72 ? -38.761 0.090 -5.142 1.00 37.95 60 SER E N 1
ATOM 3246 C CA . SER E 1 72 ? -38.072 0.087 -6.417 1.00 36.78 60 SER E CA 1
ATOM 3247 C C . SER E 1 72 ? -37.569 1.468 -6.811 1.00 35.46 60 SER E C 1
ATOM 3248 O O . SER E 1 72 ? -36.781 1.603 -7.728 1.00 34.17 60 SER E O 1
ATOM 3251 N N . ARG E 1 73 ? -38.031 2.502 -6.121 1.00 35.07 61 ARG E N 1
ATOM 3252 C CA . ARG E 1 73 ? -37.586 3.841 -6.460 1.00 34.87 61 ARG E CA 1
ATOM 3253 C C . ARG E 1 73 ? -36.418 4.280 -5.621 1.00 33.86 61 ARG E C 1
ATOM 3254 O O . ARG E 1 73 ? -35.828 5.316 -5.874 1.00 34.31 61 ARG E O 1
ATOM 3262 N N . VAL E 1 74 ? -36.070 3.472 -4.629 1.00 31.68 62 VAL E N 1
ATOM 3263 C CA . VAL E 1 74 ? -35.026 3.848 -3.706 1.00 29.97 62 VAL E CA 1
ATOM 3264 C C . VAL E 1 74 ? -33.750 2.991 -3.905 1.00 28.71 62 VAL E C 1
ATOM 3265 O O . VAL E 1 74 ? -33.871 1.784 -4.062 1.00 27.09 62 VAL E O 1
ATOM 3269 N N . LEU E 1 75 ? -32.568 3.598 -3.805 1.00 26.90 63 LEU E N 1
ATOM 3270 C CA . LEU E 1 75 ? -31.312 2.832 -3.932 1.00 27.17 63 LEU E CA 1
ATOM 3271 C C . LEU E 1 75 ? -30.331 3.142 -2.821 1.00 27.13 63 LEU E C 1
ATOM 3272 O O . LEU E 1 75 ? -30.316 4.264 -2.238 1.00 27.00 63 LEU E O 1
ATOM 3277 N N . LYS E 1 76 ? -29.504 2.163 -2.540 1.00 26.77 64 LYS E N 1
ATOM 3278 C CA . LYS E 1 76 ? -28.467 2.276 -1.508 1.00 29.27 64 LYS E CA 1
ATOM 3279 C C . LYS E 1 76 ? -27.452 3.389 -1.837 1.00 29.49 64 LYS E C 1
ATOM 3280 O O . LYS E 1 76 ? -27.056 3.587 -2.974 1.00 28.18 64 LYS E O 1
ATOM 3286 N N . TYR E 1 77 ? -27.030 4.116 -0.820 1.00 30.54 65 TYR E N 1
ATOM 3287 C CA . TYR E 1 77 ? -26.061 5.173 -1.051 1.00 31.34 65 TYR E CA 1
ATOM 3288 C C . TYR E 1 77 ? -24.662 4.549 -1.140 1.00 30.64 65 TYR E C 1
ATOM 3289 O O . TYR E 1 77 ? -23.936 4.580 -0.190 1.00 29.95 65 TYR E O 1
ATOM 3298 N N . VAL E 1 78 ? -24.323 3.972 -2.292 1.00 29.75 66 VAL E N 1
ATOM 3299 C CA . VAL E 1 78 ? -23.018 3.383 -2.504 1.00 27.75 66 VAL E CA 1
ATOM 3300 C C . VAL E 1 78 ? -22.420 3.821 -3.848 1.00 27.68 66 VAL E C 1
ATOM 3301 O O . VAL E 1 78 ? -23.130 4.365 -4.727 1.00 27.06 66 VAL E O 1
ATOM 3305 N N . ASP E 1 79 ? -21.135 3.521 -4.026 1.00 26.81 67 ASP E N 1
ATOM 3306 C CA . ASP E 1 79 ? -20.409 3.971 -5.205 1.00 27.35 67 ASP E CA 1
ATOM 3307 C C . ASP E 1 79 ? -21.059 3.551 -6.506 1.00 27.00 67 ASP E C 1
ATOM 3308 O O . ASP E 1 79 ? -21.190 4.352 -7.424 1.00 24.97 67 ASP E O 1
ATOM 3313 N N . THR E 1 80 ? -21.437 2.281 -6.584 1.00 27.29 68 THR E N 1
ATOM 3314 C CA . THR E 1 80 ? -22.114 1.806 -7.770 1.00 29.30 68 THR E CA 1
ATOM 3315 C C . THR E 1 80 ? -23.336 2.661 -8.165 1.00 27.58 68 THR E C 1
ATOM 3316 O O . THR E 1 80 ? -23.525 3.038 -9.336 1.00 26.04 68 THR E O 1
ATOM 3320 N N . ASN E 1 81 ? -24.164 2.959 -7.181 1.00 26.50 69 ASN E N 1
ATOM 3321 C CA . ASN E 1 81 ? -25.321 3.804 -7.434 1.00 27.32 69 ASN E CA 1
ATOM 3322 C C . ASN E 1 81 ? -24.943 5.288 -7.595 1.00 27.41 69 ASN E C 1
ATOM 3323 O O . ASN E 1 81 ? -25.621 6.021 -8.280 1.00 26.62 69 ASN E O 1
ATOM 3328 N N . LEU E 1 82 ? -23.855 5.735 -6.986 1.00 28.08 70 LEU E N 1
ATOM 3329 C CA . LEU E 1 82 ? -23.447 7.139 -7.247 1.00 29.99 70 LEU E CA 1
ATOM 3330 C C . LEU E 1 82 ? -22.964 7.299 -8.692 1.00 30.20 70 LEU E C 1
ATOM 3331 O O . LEU E 1 82 ? -23.100 8.363 -9.271 1.00 31.15 70 LEU E O 1
ATOM 3336 N N . GLN E 1 83 ? -22.373 6.252 -9.250 1.00 29.95 71 GLN E N 1
ATOM 3337 C CA . GLN E 1 83 ? -21.884 6.287 -10.637 1.00 30.73 71 GLN E CA 1
ATOM 3338 C C . GLN E 1 83 ? -23.097 6.354 -11.578 1.00 31.02 71 GLN E C 1
ATOM 3339 O O . GLN E 1 83 ? -23.142 7.193 -12.491 1.00 30.83 71 GLN E O 1
ATOM 3345 N N . LYS E 1 84 ? -24.086 5.488 -11.329 1.00 30.01 72 LYS E N 1
ATOM 3346 C CA . LYS E 1 84 ? -25.330 5.533 -12.077 1.00 30.14 72 LYS E CA 1
ATOM 3347 C C . LYS E 1 84 ? -25.903 6.949 -12.029 1.00 30.36 72 LYS E C 1
ATOM 3348 O O . LYS E 1 84 ? -26.229 7.531 -13.080 1.00 29.33 72 LYS E O 1
ATOM 3354 N N . GLN E 1 85 ? -26.046 7.493 -10.824 1.00 30.75 73 GLN E N 1
ATOM 3355 C CA . GLN E 1 85 ? -26.552 8.856 -10.687 1.00 32.68 73 GLN E CA 1
ATOM 3356 C C . GLN E 1 85 ? -25.834 9.819 -11.651 1.00 34.10 73 GLN E C 1
ATOM 3357 O O . GLN E 1 85 ? -26.467 10.500 -12.451 1.00 33.31 73 GLN E O 1
ATOM 3363 N N . ARG E 1 86 ? -24.513 9.824 -11.556 1.00 36.33 74 ARG E N 1
ATOM 3364 C CA . ARG E 1 86 ? -23.627 10.627 -12.397 1.00 39.05 74 ARG E CA 1
ATOM 3365 C C . ARG E 1 86 ? -24.021 10.435 -13.861 1.00 39.10 74 ARG E C 1
ATOM 3366 O O . ARG E 1 86 ? -24.342 11.399 -14.573 1.00 37.67 74 ARG E O 1
ATOM 3374 N N . GLU E 1 87 ? -23.973 9.178 -14.299 1.00 39.59 75 GLU E N 1
ATOM 3375 C CA . GLU E 1 87 ? -24.289 8.850 -15.688 1.00 40.95 75 GLU E CA 1
ATOM 3376 C C . GLU E 1 87 ? -25.677 9.297 -16.122 1.00 42.27 75 GLU E C 1
ATOM 3377 O O . GLU E 1 87 ? -25.854 9.697 -17.267 1.00 41.92 75 GLU E O 1
ATOM 3383 N N . LEU E 1 88 ? -26.656 9.236 -15.220 1.00 44.13 76 LEU E N 1
ATOM 3384 C CA . LEU E 1 88 ? -27.990 9.682 -15.576 1.00 46.96 76 LEU E CA 1
ATOM 3385 C C . LEU E 1 88 ? -27.964 11.186 -15.660 1.00 49.34 76 LEU E C 1
ATOM 3386 O O . LEU E 1 88 ? -28.776 11.778 -16.370 1.00 49.55 76 LEU E O 1
ATOM 3391 N N . GLN E 1 89 ? -27.060 11.816 -14.925 1.00 51.53 77 GLN E N 1
ATOM 3392 C CA . GLN E 1 89 ? -26.965 13.257 -15.053 1.00 54.71 77 GLN E CA 1
ATOM 3393 C C . GLN E 1 89 ? -26.356 13.606 -16.400 1.00 57.52 77 GLN E C 1
ATOM 3394 O O . GLN E 1 89 ? -26.809 14.526 -17.059 1.00 57.29 77 GLN E O 1
ATOM 3400 N N . LYS E 1 90 ? -25.348 12.850 -16.812 1.00 61.53 78 LYS E N 1
ATOM 3401 C CA . LYS E 1 90 ? -24.664 13.109 -18.071 1.00 66.21 78 LYS E CA 1
ATOM 3402 C C . LYS E 1 90 ? -25.534 12.809 -19.270 1.00 69.38 78 LYS E C 1
ATOM 3403 O O . LYS E 1 90 ? -25.329 13.358 -20.329 1.00 69.62 78 LYS E O 1
ATOM 3409 N N . ALA E 1 91 ? -26.506 11.931 -19.108 1.00 73.83 79 ALA E N 1
ATOM 3410 C CA . ALA E 1 91 ? -27.400 11.626 -20.207 1.00 78.30 79 ALA E CA 1
ATOM 3411 C C . ALA E 1 91 ? -28.550 12.628 -20.217 1.00 81.97 79 ALA E C 1
ATOM 3412 O O . ALA E 1 91 ? -29.126 12.916 -21.262 1.00 82.23 79 ALA E O 1
ATOM 3414 N N . ASN E 1 92 ? -28.865 13.175 -19.049 1.00 86.53 80 ASN E N 1
ATOM 3415 C CA . ASN E 1 92 ? -29.970 14.116 -18.928 1.00 91.16 80 ASN E CA 1
ATOM 3416 C C . ASN E 1 92 ? -29.656 15.467 -19.543 1.00 94.85 80 ASN E C 1
ATOM 3417 O O . ASN E 1 92 ? -30.546 16.148 -20.047 1.00 95.22 80 ASN E O 1
ATOM 3422 N N . GLN E 1 93 ? -28.396 15.870 -19.484 1.00 99.24 81 GLN E N 1
ATOM 3423 C CA . GLN E 1 93 ? -28.014 17.119 -20.104 1.00 103.61 81 GLN E CA 1
ATOM 3424 C C . GLN E 1 93 ? -28.111 16.884 -21.576 1.00 106.47 81 GLN E C 1
ATOM 3425 O O . GLN E 1 93 ? -28.722 17.666 -22.294 1.00 106.83 81 GLN E O 1
ATOM 3431 N N . GLU E 1 94 ? -27.483 15.803 -22.028 1.00 109.81 82 GLU E N 1
ATOM 3432 C CA . GLU E 1 94 ? -27.589 15.426 -23.419 1.00 112.97 82 GLU E CA 1
ATOM 3433 C C . GLU E 1 94 ? -29.036 15.728 -23.765 1.00 114.70 82 GLU E C 1
ATOM 3434 O O . GLU E 1 94 ? -29.872 14.844 -23.947 1.00 114.95 82 GLU E O 1
ATOM 3440 N N . GLN E 1 95 ? -29.304 17.028 -23.787 1.00 116.64 83 GLN E N 1
ATOM 3441 C CA . GLN E 1 95 ? -30.597 17.603 -24.091 1.00 118.37 83 GLN E CA 1
ATOM 3442 C C . GLN E 1 95 ? -30.745 17.688 -25.607 1.00 118.72 83 GLN E C 1
ATOM 3443 O O . GLN E 1 95 ? -30.405 18.686 -26.247 1.00 118.86 83 GLN E O 1
ATOM 3449 N N . PRO F 1 21 ? -9.565 -13.262 13.997 1.00 58.70 9 PRO F N 1
ATOM 3450 C CA . PRO F 1 21 ? -9.037 -13.153 15.390 1.00 57.96 9 PRO F CA 1
ATOM 3451 C C . PRO F 1 21 ? -7.545 -12.901 15.353 1.00 56.94 9 PRO F C 1
ATOM 3452 O O . PRO F 1 21 ? -6.866 -13.410 14.476 1.00 56.33 9 PRO F O 1
ATOM 3456 N N . LYS F 1 22 ? -7.029 -12.141 16.303 1.00 56.83 10 LYS F N 1
ATOM 3457 C CA . LYS F 1 22 ? -5.594 -11.860 16.310 1.00 56.42 10 LYS F CA 1
ATOM 3458 C C . LYS F 1 22 ? -4.772 -13.089 16.690 1.00 55.69 10 LYS F C 1
ATOM 3459 O O . LYS F 1 22 ? -3.634 -13.257 16.262 1.00 55.51 10 LYS F O 1
ATOM 3465 N N . PHE F 1 23 ? -5.348 -13.965 17.499 1.00 55.18 11 PHE F N 1
ATOM 3466 C CA . PHE F 1 23 ? -4.614 -15.155 17.918 1.00 54.50 11 PHE F CA 1
ATOM 3467 C C . PHE F 1 23 ? -5.373 -16.413 17.514 1.00 55.31 11 PHE F C 1
ATOM 3468 O O . PHE F 1 23 ? -6.591 -16.360 17.357 1.00 55.54 11 PHE F O 1
ATOM 3476 N N . GLN F 1 24 ? -4.662 -17.527 17.339 1.00 56.05 12 GLN F N 1
ATOM 3477 C CA . GLN F 1 24 ? -5.288 -18.792 16.935 1.00 57.15 12 GLN F CA 1
ATOM 3478 C C . GLN F 1 24 ? -4.995 -19.982 17.866 1.00 56.92 12 GLN F C 1
ATOM 3479 O O . GLN F 1 24 ? -3.960 -20.044 18.528 1.00 57.00 12 GLN F O 1
ATOM 3485 N N . GLU F 1 25 ? -5.929 -20.931 17.898 1.00 56.61 13 GLU F N 1
ATOM 3486 C CA . GLU F 1 25 ? -5.829 -22.095 18.772 1.00 55.74 13 GLU F CA 1
ATOM 3487 C C . GLU F 1 25 ? -4.461 -22.753 18.703 1.00 54.52 13 GLU F C 1
ATOM 3488 O O . GLU F 1 25 ? -3.864 -22.874 17.636 1.00 54.58 13 GLU F O 1
ATOM 3494 N N . GLY F 1 26 ? -3.948 -23.148 19.855 1.00 52.98 14 GLY F N 1
ATOM 3495 C CA . GLY F 1 26 ? -2.654 -23.794 19.896 1.00 51.11 14 GLY F CA 1
ATOM 3496 C C . GLY F 1 26 ? -1.503 -22.824 19.873 1.00 49.69 14 GLY F C 1
ATOM 3497 O O . GLY F 1 26 ? -0.367 -23.228 20.021 1.00 50.09 14 GLY F O 1
ATOM 3498 N N . GLU F 1 27 ? -1.791 -21.538 19.696 1.00 48.37 15 GLU F N 1
ATOM 3499 C CA . GLU F 1 27 ? -0.734 -20.524 19.602 1.00 46.85 15 GLU F CA 1
ATOM 3500 C C . GLU F 1 27 ? -0.062 -20.233 20.944 1.00 45.13 15 GLU F C 1
ATOM 3501 O O . GLU F 1 27 ? -0.741 -19.984 21.909 1.00 44.84 15 GLU F O 1
ATOM 3507 N N . ARG F 1 28 ? 1.256 -20.314 21.016 1.00 44.12 16 ARG F N 1
ATOM 3508 C CA . ARG F 1 28 ? 1.952 -19.925 22.235 1.00 43.84 16 ARG F CA 1
ATOM 3509 C C . ARG F 1 28 ? 1.835 -18.407 22.303 1.00 43.27 16 ARG F C 1
ATOM 3510 O O . ARG F 1 28 ? 2.189 -17.706 21.360 1.00 42.65 16 ARG F O 1
ATOM 3518 N N . VAL F 1 29 ? 1.377 -17.917 23.437 1.00 42.41 17 VAL F N 1
ATOM 3519 C CA . VAL F 1 29 ? 1.097 -16.518 23.590 1.00 41.96 17 VAL F CA 1
ATOM 3520 C C . VAL F 1 29 ? 1.692 -15.979 24.904 1.00 41.81 17 VAL F C 1
ATOM 3521 O O . VAL F 1 29 ? 2.215 -16.748 25.712 1.00 42.33 17 VAL F O 1
ATOM 3525 N N . LEU F 1 30 ? 1.639 -14.660 25.101 1.00 40.16 18 LEU F N 1
ATOM 3526 C CA . LEU F 1 30 ? 2.043 -14.074 26.359 1.00 39.07 18 LEU F CA 1
ATOM 3527 C C . LEU F 1 30 ? 0.775 -13.499 26.874 1.00 38.85 18 LEU F C 1
ATOM 3528 O O . LEU F 1 30 ? 0.029 -12.904 26.100 1.00 38.38 18 LEU F O 1
ATOM 3533 N N . CYS F 1 31 ? 0.475 -13.707 28.157 1.00 37.81 19 CYS F N 1
ATOM 3534 C CA . CYS F 1 31 ? -0.781 -13.190 28.675 1.00 37.31 19 CYS F CA 1
ATOM 3535 C C . CYS F 1 31 ? -0.596 -12.452 29.967 1.00 37.12 19 CYS F C 1
ATOM 3536 O O . CYS F 1 31 ? 0.201 -12.867 30.810 1.00 37.61 19 CYS F O 1
ATOM 3539 N N . PHE F 1 32 ? -1.299 -11.330 30.100 1.00 36.56 20 PHE F N 1
ATOM 3540 C CA . PHE F 1 32 ? -1.220 -10.482 31.279 1.00 35.96 20 PHE F CA 1
ATOM 3541 C C . PHE F 1 32 ? -1.999 -11.096 32.430 1.00 36.09 20 PHE F C 1
ATOM 3542 O O . PHE F 1 32 ? -3.115 -11.628 32.258 1.00 34.85 20 PHE F O 1
ATOM 3550 N N . HIS F 1 33 ? -1.437 -10.972 33.621 1.00 36.37 21 HIS F N 1
ATOM 3551 C CA . HIS F 1 33 ? -2.144 -11.430 34.803 1.00 37.41 21 HIS F CA 1
ATOM 3552 C C . HIS F 1 33 ? -1.743 -10.479 35.894 1.00 37.17 21 HIS F C 1
ATOM 3553 O O . HIS F 1 33 ? -0.597 -10.481 36.342 1.00 36.88 21 HIS F O 1
ATOM 3560 N N . GLY F 1 34 ? -2.661 -9.622 36.307 1.00 36.60 22 GLY F N 1
ATOM 3561 C CA . GLY F 1 34 ? -2.217 -8.577 37.195 1.00 37.41 22 GLY F CA 1
ATOM 3562 C C . GLY F 1 34 ? -1.224 -7.715 36.395 1.00 37.33 22 GLY F C 1
ATOM 3563 O O . GLY F 1 34 ? -1.443 -7.416 35.215 1.00 38.39 22 GLY F O 1
ATOM 3564 N N . PRO F 1 35 ? -0.151 -7.302 37.032 1.00 36.14 23 PRO F N 1
ATOM 3565 C CA . PRO F 1 35 ? 0.843 -6.457 36.386 1.00 35.83 23 PRO F CA 1
ATOM 3566 C C . PRO F 1 35 ? 2.003 -7.203 35.728 1.00 35.06 23 PRO F C 1
ATOM 3567 O O . PRO F 1 35 ? 3.041 -6.604 35.476 1.00 34.22 23 PRO F O 1
ATOM 3571 N N . LEU F 1 36 ? 1.816 -8.471 35.393 1.00 34.82 24 LEU F N 1
ATOM 3572 C CA . LEU F 1 36 ? 2.936 -9.244 34.839 1.00 34.62 24 LEU F CA 1
ATOM 3573 C C . LEU F 1 36 ? 2.533 -10.027 33.599 1.00 34.61 24 LEU F C 1
ATOM 3574 O O . LEU F 1 36 ? 1.361 -10.310 33.389 1.00 34.08 24 LEU F O 1
ATOM 3579 N N . LEU F 1 37 ? 3.509 -10.396 32.782 1.00 35.58 25 LEU F N 1
ATOM 3580 C CA . LEU F 1 37 ? 3.225 -11.151 31.557 1.00 35.83 25 LEU F CA 1
ATOM 3581 C C . LEU F 1 37 ? 3.646 -12.599 31.676 1.00 35.58 25 LEU F C 1
ATOM 3582 O O . LEU F 1 37 ? 4.794 -12.872 32.006 1.00 34.49 25 LEU F O 1
ATOM 3587 N N . TYR F 1 38 ? 2.740 -13.524 31.363 1.00 36.85 26 TYR F N 1
ATOM 3588 C CA . TYR F 1 38 ? 3.063 -14.943 31.481 1.00 38.40 26 TYR F CA 1
ATOM 3589 C C . TYR F 1 38 ? 2.929 -15.703 30.177 1.00 38.45 26 TYR F C 1
ATOM 3590 O O . TYR F 1 38 ? 1.979 -15.498 29.416 1.00 36.45 26 TYR F O 1
ATOM 3599 N N . GLU F 1 39 ? 3.903 -16.584 29.935 1.00 39.48 27 GLU F N 1
ATOM 3600 C CA . GLU F 1 39 ? 3.826 -17.497 28.797 1.00 40.51 27 GLU F CA 1
ATOM 3601 C C . GLU F 1 39 ? 2.531 -18.263 28.967 1.00 41.32 27 GLU F C 1
ATOM 3602 O O . GLU F 1 39 ? 2.129 -18.588 30.066 1.00 40.39 27 GLU F O 1
ATOM 3608 N N . ALA F 1 40 ? 1.828 -18.476 27.870 1.00 43.48 28 ALA F N 1
ATOM 3609 C CA . ALA F 1 40 ? 0.546 -19.125 27.954 1.00 45.66 28 ALA F CA 1
ATOM 3610 C C . ALA F 1 40 ? 0.190 -19.692 26.597 1.00 47.37 28 ALA F C 1
ATOM 3611 O O . ALA F 1 40 ? 0.994 -19.627 25.676 1.00 47.74 28 ALA F O 1
ATOM 3613 N N . LYS F 1 41 ? -1.011 -20.252 26.494 1.00 49.47 29 LYS F N 1
ATOM 3614 C CA . LYS F 1 41 ? -1.459 -20.907 25.289 1.00 52.11 29 LYS F CA 1
ATOM 3615 C C . LYS F 1 41 ? -2.895 -20.538 25.060 1.00 53.72 29 LYS F C 1
ATOM 3616 O O . LYS F 1 41 ? -3.695 -20.480 25.987 1.00 53.20 29 LYS F O 1
ATOM 3622 N N . CYS F 1 42 ? -3.213 -20.268 23.807 1.00 56.29 30 CYS F N 1
ATOM 3623 C CA . CYS F 1 42 ? -4.570 -19.956 23.435 1.00 59.35 30 CYS F CA 1
ATOM 3624 C C . CYS F 1 42 ? -5.293 -21.237 23.052 1.00 61.68 30 CYS F C 1
ATOM 3625 O O . CYS F 1 42 ? -5.175 -21.691 21.919 1.00 62.28 30 CYS F O 1
ATOM 3628 N N . VAL F 1 43 ? -6.057 -21.809 23.976 1.00 64.43 31 VAL F N 1
ATOM 3629 C CA . VAL F 1 43 ? -6.692 -23.097 23.705 1.00 67.35 31 VAL F CA 1
ATOM 3630 C C . VAL F 1 43 ? -7.946 -22.997 22.855 1.00 69.71 31 VAL F C 1
ATOM 3631 O O . VAL F 1 43 ? -8.112 -23.760 21.912 1.00 69.52 31 VAL F O 1
ATOM 3635 N N . LYS F 1 44 ? -8.823 -22.057 23.175 1.00 73.12 32 LYS F N 1
ATOM 3636 C CA . LYS F 1 44 ? -10.056 -21.922 22.412 1.00 76.78 32 LYS F CA 1
ATOM 3637 C C . LYS F 1 44 ? -10.516 -20.489 22.146 1.00 79.36 32 LYS F C 1
ATOM 3638 O O . LYS F 1 44 ? -10.574 -19.661 23.051 1.00 79.57 32 LYS F O 1
ATOM 3644 N N . VAL F 1 45 ? -10.867 -20.213 20.894 1.00 82.53 33 VAL F N 1
ATOM 3645 C CA . VAL F 1 45 ? -11.325 -18.884 20.498 1.00 85.66 33 VAL F CA 1
ATOM 3646 C C . VAL F 1 45 ? -12.835 -18.769 20.351 1.00 88.18 33 VAL F C 1
ATOM 3647 O O . VAL F 1 45 ? -13.422 -19.316 19.419 1.00 88.30 33 VAL F O 1
ATOM 3651 N N . ALA F 1 46 ? -13.457 -18.032 21.259 1.00 91.38 34 ALA F N 1
ATOM 3652 C CA . ALA F 1 46 ? -14.889 -17.795 21.185 1.00 94.71 34 ALA F CA 1
ATOM 3653 C C . ALA F 1 46 ? -15.103 -16.321 20.881 1.00 97.26 34 ALA F C 1
ATOM 3654 O O . ALA F 1 46 ? -14.501 -15.456 21.516 1.00 97.50 34 ALA F O 1
ATOM 3656 N N . ILE F 1 47 ? -15.953 -16.034 19.904 1.00 100.32 35 ILE F N 1
ATOM 3657 C CA . ILE F 1 47 ? -16.192 -14.652 19.502 1.00 103.30 35 ILE F CA 1
ATOM 3658 C C . ILE F 1 47 ? -17.512 -14.129 20.064 1.00 105.04 35 ILE F C 1
ATOM 3659 O O . ILE F 1 47 ? -18.565 -14.168 19.427 1.00 105.20 35 ILE F O 1
ATOM 3664 N N . LYS F 1 48 ? -17.382 -13.597 21.273 1.00 107.08 36 LYS F N 1
ATOM 3665 C CA . LYS F 1 48 ? -18.474 -13.220 22.156 1.00 108.95 36 LYS F CA 1
ATOM 3666 C C . LYS F 1 48 ? -18.758 -11.710 22.257 1.00 109.64 36 LYS F C 1
ATOM 3667 O O . LYS F 1 48 ? -17.844 -10.882 22.340 1.00 109.87 36 LYS F O 1
ATOM 3673 N N . ASP F 1 49 ? -20.044 -11.371 22.218 1.00 110.24 37 ASP F N 1
ATOM 3674 C CA . ASP F 1 49 ? -20.513 -9.995 22.375 1.00 110.60 37 ASP F CA 1
ATOM 3675 C C . ASP F 1 49 ? -19.853 -8.960 21.465 1.00 110.06 37 ASP F C 1
ATOM 3676 O O . ASP F 1 49 ? -19.552 -7.852 21.907 1.00 110.30 37 ASP F O 1
ATOM 3681 N N . LYS F 1 50 ? -19.634 -9.316 20.203 1.00 109.14 38 LYS F N 1
ATOM 3682 C CA . LYS F 1 50 ? -19.056 -8.393 19.221 1.00 108.11 38 LYS F CA 1
ATOM 3683 C C . LYS F 1 50 ? -17.540 -8.256 19.310 1.00 106.33 38 LYS F C 1
ATOM 3684 O O . LYS F 1 50 ? -16.938 -7.484 18.567 1.00 106.53 38 LYS F O 1
ATOM 3690 N N . GLN F 1 51 ? -16.929 -8.984 20.234 1.00 103.87 39 GLN F N 1
ATOM 3691 C CA . GLN F 1 51 ? -15.477 -8.974 20.372 1.00 101.15 39 GLN F CA 1
ATOM 3692 C C . GLN F 1 51 ? -14.977 -10.419 20.362 1.00 97.90 39 GLN F C 1
ATOM 3693 O O . GLN F 1 51 ? -15.771 -11.357 20.416 1.00 97.90 39 GLN F O 1
ATOM 3699 N N . VAL F 1 52 ? -13.673 -10.614 20.254 1.00 93.58 40 VAL F N 1
ATOM 3700 C CA . VAL F 1 52 ? -13.158 -11.967 20.301 1.00 89.22 40 VAL F CA 1
ATOM 3701 C C . VAL F 1 52 ? -12.633 -12.181 21.688 1.00 85.68 40 VAL F C 1
ATOM 3702 O O . VAL F 1 52 ? -12.068 -11.273 22.290 1.00 85.53 40 VAL F O 1
ATOM 3706 N N . LYS F 1 53 ? -12.855 -13.372 22.214 1.00 81.31 41 LYS F N 1
ATOM 3707 C CA . LYS F 1 53 ? -12.311 -13.727 23.509 1.00 76.79 41 LYS F CA 1
ATOM 3708 C C . LYS F 1 53 ? -11.518 -14.999 23.351 1.00 73.33 41 LYS F C 1
ATOM 3709 O O . LYS F 1 53 ? -11.742 -15.764 22.413 1.00 72.75 41 LYS F O 1
ATOM 3715 N N . TYR F 1 54 ? -10.576 -15.209 24.263 1.00 69.13 42 TYR F N 1
ATOM 3716 C CA . TYR F 1 54 ? -9.711 -16.369 24.214 1.00 65.03 42 TYR F CA 1
ATOM 3717 C C . TYR F 1 54 ? -9.699 -17.094 25.570 1.00 62.78 42 TYR F C 1
ATOM 3718 O O . TYR F 1 54 ? -9.717 -16.465 26.639 1.00 62.17 42 TYR F O 1
ATOM 3727 N N . PHE F 1 55 ? -9.701 -18.422 25.530 1.00 59.84 43 PHE F N 1
ATOM 3728 C CA . PHE F 1 55 ? -9.561 -19.198 26.756 1.00 57.14 43 PHE F CA 1
ATOM 3729 C C . PHE F 1 55 ? -8.069 -19.462 26.907 1.00 54.69 43 PHE F C 1
ATOM 3730 O O . PHE F 1 55 ? -7.429 -20.002 26.012 1.00 53.84 43 PHE F O 1
ATOM 3738 N N . ILE F 1 56 ? -7.496 -19.030 28.018 1.00 52.61 44 ILE F N 1
ATOM 3739 C CA . ILE F 1 56 ? -6.044 -19.125 28.170 1.00 51.23 44 ILE F CA 1
ATOM 3740 C C . ILE F 1 56 ? -5.634 -20.188 29.191 1.00 50.86 44 ILE F C 1
ATOM 3741 O O . ILE F 1 56 ? -6.278 -20.345 30.211 1.00 50.34 44 ILE F O 1
ATOM 3746 N N . HIS F 1 57 ? -4.542 -20.888 28.936 1.00 51.05 45 HIS F N 1
ATOM 3747 C CA . HIS F 1 57 ? -4.119 -21.888 29.893 1.00 52.07 45 HIS F CA 1
ATOM 3748 C C . HIS F 1 57 ? -2.999 -21.525 30.871 1.00 52.45 45 HIS F C 1
ATOM 3749 O O . HIS F 1 57 ? -3.042 -21.944 32.012 1.00 54.31 45 HIS F O 1
ATOM 3756 N N . TYR F 1 58 ? -1.997 -20.783 30.442 1.00 52.24 46 TYR F N 1
ATOM 3757 C CA . TYR F 1 58 ? -0.850 -20.441 31.304 1.00 51.81 46 TYR F CA 1
ATOM 3758 C C . TYR F 1 58 ? 0.047 -21.636 31.500 1.00 52.75 46 TYR F C 1
ATOM 3759 O O . TYR F 1 58 ? -0.263 -22.533 32.283 1.00 52.98 46 TYR F O 1
ATOM 3768 N N . SER F 1 59 ? 1.170 -21.641 30.797 1.00 53.49 47 SER F N 1
ATOM 3769 C CA . SER F 1 59 ? 2.081 -22.748 30.893 1.00 54.65 47 SER F CA 1
ATOM 3770 C C . SER F 1 59 ? 2.711 -22.879 32.279 1.00 55.47 47 SER F C 1
ATOM 3771 O O . SER F 1 59 ? 3.180 -21.909 32.874 1.00 54.30 47 SER F O 1
ATOM 3774 N N . GLY F 1 60 ? 2.689 -24.109 32.787 1.00 57.10 48 GLY F N 1
ATOM 3775 C CA . GLY F 1 60 ? 3.228 -24.400 34.105 1.00 59.17 48 GLY F CA 1
ATOM 3776 C C . GLY F 1 60 ? 2.143 -24.312 35.161 1.00 60.76 48 GLY F C 1
ATOM 3777 O O . GLY F 1 60 ? 2.106 -25.128 36.079 1.00 61.22 48 GLY F O 1
ATOM 3778 N N . TRP F 1 61 ? 1.250 -23.332 35.029 1.00 61.99 49 TRP F N 1
ATOM 3779 C CA . TRP F 1 61 ? 0.153 -23.170 35.977 1.00 63.16 49 TRP F CA 1
ATOM 3780 C C . TRP F 1 61 ? -0.788 -24.351 35.858 1.00 64.61 49 TRP F C 1
ATOM 3781 O O . TRP F 1 61 ? -0.979 -24.909 34.780 1.00 63.94 49 TRP F O 1
ATOM 3792 N N . ASN F 1 62 ? -1.410 -24.707 36.970 1.00 66.71 50 ASN F N 1
ATOM 3793 C CA . ASN F 1 62 ? -2.370 -25.786 36.939 1.00 69.01 50 ASN F CA 1
ATOM 3794 C C . ASN F 1 62 ? -3.679 -25.406 36.227 1.00 70.18 50 ASN F C 1
ATOM 3795 O O . ASN F 1 62 ? -4.036 -24.225 36.094 1.00 70.30 50 ASN F O 1
ATOM 3800 N N . LYS F 1 63 ? -4.381 -26.433 35.776 1.00 71.19 51 LYS F N 1
ATOM 3801 C CA . LYS F 1 63 ? -5.575 -26.305 34.957 1.00 72.43 51 LYS F CA 1
ATOM 3802 C C . LYS F 1 63 ? -6.713 -25.404 35.457 1.00 72.10 51 LYS F C 1
ATOM 3803 O O . LYS F 1 63 ? -7.559 -24.987 34.662 1.00 71.87 51 LYS F O 1
ATOM 3809 N N . ASN F 1 64 ? -6.770 -25.114 36.751 1.00 71.71 52 ASN F N 1
ATOM 3810 C CA . ASN F 1 64 ? -7.895 -24.314 37.244 1.00 71.42 52 ASN F CA 1
ATOM 3811 C C . ASN F 1 64 ? -7.646 -22.818 37.257 1.00 70.17 52 ASN F C 1
ATOM 3812 O O . ASN F 1 64 ? -8.395 -22.068 37.870 1.00 70.21 52 ASN F O 1
ATOM 3817 N N . TRP F 1 65 ? -6.571 -22.389 36.618 1.00 68.62 53 TRP F N 1
ATOM 3818 C CA . TRP F 1 65 ? -6.309 -20.972 36.496 1.00 67.25 53 TRP F CA 1
ATOM 3819 C C . TRP F 1 65 ? -6.763 -20.533 35.111 1.00 65.59 53 TRP F C 1
ATOM 3820 O O . TRP F 1 65 ? -6.903 -19.344 34.855 1.00 65.49 53 TRP F O 1
ATOM 3831 N N . ASP F 1 66 ? -6.985 -21.509 34.232 1.00 63.26 54 ASP F N 1
ATOM 3832 C CA . ASP F 1 66 ? -7.487 -21.256 32.894 1.00 61.52 54 ASP F CA 1
ATOM 3833 C C . ASP F 1 66 ? -8.652 -20.279 32.928 1.00 60.60 54 ASP F C 1
ATOM 3834 O O . ASP F 1 66 ? -9.531 -20.376 33.787 1.00 61.05 54 ASP F O 1
ATOM 3839 N N . GLU F 1 67 ? -8.688 -19.344 31.986 1.00 58.76 55 GLU F N 1
ATOM 3840 C CA . GLU F 1 67 ? -9.754 -18.345 32.010 1.00 56.62 55 GLU F CA 1
ATOM 3841 C C . GLU F 1 67 ? -10.081 -17.759 30.649 1.00 55.66 55 GLU F C 1
ATOM 3842 O O . GLU F 1 67 ? -9.314 -17.882 29.702 1.00 55.12 55 GLU F O 1
ATOM 3848 N N . TRP F 1 68 ? -11.248 -17.137 30.565 1.00 55.21 56 TRP F N 1
ATOM 3849 C CA . TRP F 1 68 ? -11.685 -16.460 29.347 1.00 54.69 56 TRP F CA 1
ATOM 3850 C C . TRP F 1 68 ? -11.149 -15.047 29.451 1.00 53.37 56 TRP F C 1
ATOM 3851 O O . TRP F 1 68 ? -11.380 -14.365 30.432 1.00 53.26 56 TRP F O 1
ATOM 3862 N N . VAL F 1 69 ? -10.409 -14.629 28.444 1.00 52.21 57 VAL F N 1
ATOM 3863 C CA . VAL F 1 69 ? -9.791 -13.312 28.452 1.00 50.92 57 VAL F CA 1
ATOM 3864 C C . VAL F 1 69 ? -10.079 -12.536 27.170 1.00 49.43 57 VAL F C 1
ATOM 3865 O O . VAL F 1 69 ? -10.181 -13.131 26.120 1.00 48.85 57 VAL F O 1
ATOM 3869 N N . PRO F 1 70 ? -10.247 -11.221 27.266 1.00 48.63 58 PRO F N 1
ATOM 3870 C CA . PRO F 1 70 ? -10.397 -10.372 26.074 1.00 48.00 58 PRO F CA 1
ATOM 3871 C C . PRO F 1 70 ? -9.029 -10.117 25.465 1.00 46.87 58 PRO F C 1
ATOM 3872 O O . PRO F 1 70 ? -8.061 -10.184 26.228 1.00 46.10 58 PRO F O 1
ATOM 3876 N N . GLU F 1 71 ? -8.968 -9.840 24.155 1.00 45.90 59 GLU F N 1
ATOM 3877 C CA . GLU F 1 71 ? -7.732 -9.635 23.370 1.00 45.76 59 GLU F CA 1
ATOM 3878 C C . GLU F 1 71 ? -6.687 -8.702 23.984 1.00 44.22 59 GLU F C 1
ATOM 3879 O O . GLU F 1 71 ? -5.509 -8.859 23.756 1.00 43.79 59 GLU F O 1
ATOM 3885 N N . SER F 1 72 ? -7.144 -7.674 24.673 1.00 43.25 60 SER F N 1
ATOM 3886 C CA . SER F 1 72 ? -6.266 -6.729 25.317 1.00 42.77 60 SER F CA 1
ATOM 3887 C C . SER F 1 72 ? -5.236 -7.433 26.217 1.00 42.48 60 SER F C 1
ATOM 3888 O O . SER F 1 72 ? -4.071 -7.041 26.275 1.00 42.60 60 SER F O 1
ATOM 3891 N N . ARG F 1 73 ? -5.649 -8.477 26.918 1.00 41.32 61 ARG F N 1
ATOM 3892 C CA . ARG F 1 73 ? -4.714 -9.154 27.821 1.00 40.58 61 ARG F CA 1
ATOM 3893 C C . ARG F 1 73 ? -3.720 -10.119 27.184 1.00 39.01 61 ARG F C 1
ATOM 3894 O O . ARG F 1 73 ? -2.854 -10.671 27.855 1.00 37.41 61 ARG F O 1
ATOM 3902 N N . VAL F 1 74 ? -3.818 -10.267 25.879 1.00 37.86 62 VAL F N 1
ATOM 3903 C CA . VAL F 1 74 ? -2.969 -11.187 25.170 1.00 37.50 62 VAL F CA 1
ATOM 3904 C C . VAL F 1 74 ? -1.996 -10.456 24.264 1.00 38.47 62 VAL F C 1
ATOM 3905 O O . VAL F 1 74 ? -2.362 -9.436 23.655 1.00 38.13 62 VAL F O 1
ATOM 3909 N N . LEU F 1 75 ? -0.771 -10.983 24.156 1.00 38.25 63 LEU F N 1
ATOM 3910 C CA . LEU F 1 75 ? 0.240 -10.398 23.299 1.00 38.98 63 LEU F CA 1
ATOM 3911 C C . LEU F 1 75 ? 0.932 -11.466 22.493 1.00 39.04 63 LEU F C 1
ATOM 3912 O O . LEU F 1 75 ? 1.010 -12.617 22.931 1.00 39.15 63 LEU F O 1
ATOM 3917 N N . LYS F 1 76 ? 1.490 -11.079 21.352 1.00 38.82 64 L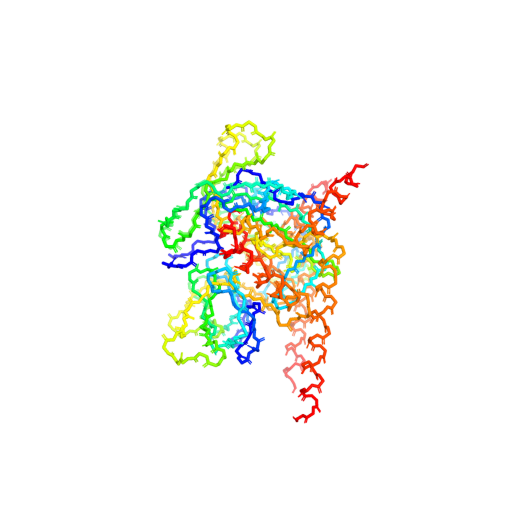YS F N 1
ATOM 3918 C CA . LYS F 1 76 ? 2.225 -12.007 20.507 1.00 39.63 64 LYS F CA 1
ATOM 3919 C C . LYS F 1 76 ? 3.542 -12.456 21.117 1.00 39.37 64 LYS F C 1
ATOM 3920 O O . LYS F 1 76 ? 4.250 -11.680 21.777 1.00 38.41 64 LYS F O 1
ATOM 3926 N N . TYR F 1 77 ? 3.903 -13.707 20.856 1.00 38.99 65 TYR F N 1
ATOM 3927 C CA . TYR F 1 77 ? 5.104 -14.248 21.452 1.00 38.69 65 TYR F CA 1
ATOM 3928 C C . TYR F 1 77 ? 6.285 -13.804 20.616 1.00 38.24 65 TYR F C 1
ATOM 3929 O O . TYR F 1 77 ? 6.873 -14.581 19.876 1.00 37.57 65 TYR F O 1
ATOM 3938 N N . VAL F 1 78 ? 6.655 -12.542 20.748 1.00 37.95 66 VAL F N 1
ATOM 3939 C CA . VAL F 1 78 ? 7.748 -12.043 19.937 1.00 38.28 66 VAL F CA 1
ATOM 3940 C C . VAL F 1 78 ? 8.773 -11.329 20.782 1.00 38.22 66 VAL F C 1
ATOM 3941 O O . VAL F 1 78 ? 8.470 -10.949 21.897 1.00 38.03 66 VAL F O 1
ATOM 3945 N N . ASP F 1 79 ? 9.991 -11.146 20.281 1.00 38.47 67 ASP F N 1
ATOM 3946 C CA . ASP F 1 79 ? 11.019 -10.491 21.088 1.00 39.42 67 ASP F CA 1
ATOM 3947 C C . ASP F 1 79 ? 10.610 -9.151 21.711 1.00 39.30 67 ASP F C 1
ATOM 3948 O O . ASP F 1 79 ? 11.083 -8.791 22.813 1.00 39.68 67 ASP F O 1
ATOM 3953 N N . THR F 1 80 ? 9.794 -8.379 21.005 1.00 37.96 68 THR F N 1
ATOM 3954 C CA . THR F 1 80 ? 9.389 -7.085 21.548 1.00 38.24 68 THR F CA 1
ATOM 3955 C C . THR F 1 80 ? 8.625 -7.279 22.863 1.00 36.27 68 THR F C 1
ATOM 3956 O O . THR F 1 80 ? 8.859 -6.577 23.847 1.00 35.35 68 THR F O 1
ATOM 3960 N N . ASN F 1 81 ? 7.702 -8.236 22.836 1.00 34.46 69 ASN F N 1
ATOM 3961 C CA . ASN F 1 81 ? 6.876 -8.536 23.972 1.00 33.18 69 ASN F CA 1
ATOM 3962 C C . ASN F 1 81 ? 7.645 -9.263 25.058 1.00 32.98 69 ASN F C 1
ATOM 3963 O O . ASN F 1 81 ? 7.376 -9.065 26.249 1.00 31.50 69 ASN F O 1
ATOM 3968 N N . LEU F 1 82 ? 8.616 -10.083 24.663 1.00 33.15 70 LEU F N 1
ATOM 3969 C CA . LEU F 1 82 ? 9.445 -10.755 25.663 1.00 34.36 70 LEU F CA 1
ATOM 3970 C C . LEU F 1 82 ? 10.261 -9.737 26.460 1.00 33.90 70 LEU F C 1
ATOM 3971 O O . LEU F 1 82 ? 10.339 -9.801 27.678 1.00 32.99 70 LEU F O 1
ATOM 3976 N N . GLN F 1 83 ? 10.875 -8.805 25.762 1.00 33.87 71 GLN F N 1
ATOM 3977 C CA . GLN F 1 83 ? 11.608 -7.749 26.432 1.00 33.68 71 GLN F CA 1
ATOM 3978 C C . GLN F 1 83 ? 10.676 -6.981 27.363 1.00 33.38 71 GLN F C 1
ATOM 3979 O O . GLN F 1 83 ? 11.077 -6.607 28.477 1.00 32.95 71 GLN F O 1
ATOM 3985 N N . LYS F 1 84 ? 9.450 -6.706 26.913 1.00 32.39 72 LYS F N 1
ATOM 3986 C CA . LYS F 1 84 ? 8.510 -5.983 27.763 1.00 32.64 72 LYS F CA 1
ATOM 3987 C C . LYS F 1 84 ? 8.278 -6.816 29.037 1.00 31.75 72 LYS F C 1
ATOM 3988 O O . LYS F 1 84 ? 8.214 -6.287 30.162 1.00 30.15 72 LYS F O 1
ATOM 3994 N N . GLN F 1 85 ? 8.094 -8.108 28.833 1.00 32.28 73 GLN F N 1
ATOM 3995 C CA . GLN F 1 85 ? 7.865 -9.035 29.935 1.00 34.92 73 GLN F CA 1
ATOM 3996 C C . GLN F 1 85 ? 8.976 -8.863 30.991 1.00 36.24 73 GLN F C 1
ATOM 3997 O O . GLN F 1 85 ? 8.717 -8.762 32.175 1.00 35.27 73 GLN F O 1
ATOM 4003 N N . ARG F 1 86 ? 10.213 -8.824 30.505 1.00 37.97 74 ARG F N 1
ATOM 4004 C CA . ARG F 1 86 ? 11.396 -8.708 31.328 1.00 39.55 74 ARG F CA 1
ATOM 4005 C C . ARG F 1 86 ? 11.294 -7.415 32.121 1.00 39.66 74 ARG F C 1
ATOM 4006 O O . ARG F 1 86 ? 11.411 -7.389 33.360 1.00 39.47 74 ARG F O 1
ATOM 4014 N N . GLU F 1 87 ? 11.029 -6.333 31.414 1.00 39.13 75 GLU F N 1
ATOM 4015 C CA . GLU F 1 87 ? 10.891 -5.070 32.074 1.00 38.83 75 GLU F CA 1
ATOM 4016 C C . GLU F 1 87 ? 9.730 -5.002 33.080 1.00 39.07 75 GLU F C 1
ATOM 4017 O O . GLU F 1 87 ? 9.842 -4.290 34.076 1.00 38.39 75 GLU F O 1
ATOM 4023 N N . LEU F 1 88 ? 8.627 -5.707 32.837 1.00 39.14 76 LEU F N 1
ATOM 4024 C CA . LEU F 1 88 ? 7.534 -5.592 33.782 1.00 40.73 76 LEU F CA 1
ATOM 4025 C C . LEU F 1 88 ? 7.895 -6.309 35.073 1.00 43.00 76 LEU F C 1
ATOM 4026 O O . LEU F 1 88 ? 7.342 -6.024 36.114 1.00 42.86 76 LEU F O 1
ATOM 4031 N N . GLN F 1 89 ? 8.812 -7.258 34.982 1.00 45.85 77 GLN F N 1
ATOM 4032 C CA . GLN F 1 89 ? 9.238 -8.021 36.142 1.00 48.91 77 GLN F CA 1
ATOM 4033 C C . GLN F 1 89 ? 10.201 -7.199 36.973 1.00 49.85 77 GLN F C 1
ATOM 4034 O O . GLN F 1 89 ? 10.114 -7.163 38.193 1.00 49.68 77 GLN F O 1
ATOM 4040 N N . LYS F 1 90 ? 11.089 -6.511 36.290 1.00 51.31 78 LYS F N 1
ATOM 4041 C CA . LYS F 1 90 ? 12.036 -5.648 36.945 1.00 53.60 78 LYS F CA 1
ATOM 4042 C C . LYS F 1 90 ? 11.233 -4.551 37.622 1.00 54.77 78 LYS F C 1
ATOM 4043 O O . LYS F 1 90 ? 11.511 -4.177 38.748 1.00 53.94 78 LYS F O 1
ATOM 4049 N N . ALA F 1 91 ? 10.193 -4.070 36.949 1.00 56.56 79 ALA F N 1
ATOM 4050 C CA . ALA F 1 91 ? 9.343 -3.052 37.540 1.00 59.01 79 ALA F CA 1
ATOM 4051 C C . ALA F 1 91 ? 8.503 -3.543 38.745 1.00 60.90 79 ALA F C 1
ATOM 4052 O O . ALA F 1 91 ? 8.292 -2.809 39.700 1.00 60.46 79 ALA F O 1
ATOM 4054 N N . ASN F 1 92 ? 8.010 -4.770 38.694 1.00 63.84 80 ASN F N 1
ATOM 4055 C CA . ASN F 1 92 ? 7.269 -5.286 39.824 1.00 67.42 80 ASN F CA 1
ATOM 4056 C C . ASN F 1 92 ? 8.257 -5.499 40.954 1.00 70.55 80 ASN F C 1
ATOM 4057 O O . ASN F 1 92 ? 7.883 -5.545 42.117 1.00 70.59 80 ASN F O 1
ATOM 4062 N N . GLN F 1 93 ? 9.528 -5.628 40.584 1.00 74.50 81 GLN F N 1
ATOM 4063 C CA . GLN F 1 93 ? 10.617 -5.837 41.529 1.00 78.48 81 GLN F CA 1
ATOM 4064 C C . GLN F 1 93 ? 10.712 -4.591 42.382 1.00 81.04 81 GLN F C 1
ATOM 4065 O O . GLN F 1 93 ? 10.674 -4.660 43.606 1.00 81.12 81 GLN F O 1
ATOM 4071 N N . GLU F 1 94 ? 10.840 -3.446 41.722 1.00 84.28 82 GLU F N 1
ATOM 4072 C CA . GLU F 1 94 ? 10.871 -2.177 42.424 1.00 87.62 82 GLU F CA 1
ATOM 4073 C C . GLU F 1 94 ? 9.593 -2.054 43.244 1.00 89.74 82 GLU F C 1
ATOM 4074 O O . GLU F 1 94 ? 9.525 -1.284 44.195 1.00 90.10 82 GLU F O 1
ATOM 4080 N N . GLN F 1 95 ? 8.584 -2.836 42.874 1.00 92.26 83 GLN F N 1
ATOM 4081 C CA . GLN F 1 95 ? 7.306 -2.840 43.574 1.00 94.64 83 GLN F CA 1
ATOM 4082 C C . GLN F 1 95 ? 7.423 -3.604 44.896 1.00 95.80 83 GLN F C 1
ATOM 4083 O O . GLN F 1 95 ? 6.434 -4.102 45.437 1.00 96.00 83 GLN F O 1
ATOM 4089 N N . TYR F 1 96 ? 8.644 -3.693 45.406 1.00 97.18 84 TYR F N 1
ATOM 4090 C CA . TYR F 1 96 ? 8.915 -4.388 46.656 1.00 98.54 84 TYR F CA 1
ATOM 4091 C C . TYR F 1 96 ? 9.767 -3.510 47.552 1.00 98.72 84 TYR F C 1
ATOM 4092 O O . TYR F 1 96 ? 9.434 -3.275 48.713 1.00 98.99 84 TYR F O 1
ATOM 4101 N N . ALA F 1 97 ? 10.864 -3.018 46.988 1.00 98.87 85 ALA F N 1
ATOM 4102 C CA . ALA F 1 97 ? 11.835 -2.204 47.712 1.00 98.92 85 ALA F CA 1
ATOM 4103 C C . ALA F 1 97 ? 11.357 -0.790 48.030 1.00 98.90 85 ALA F C 1
ATOM 4104 O O . ALA F 1 97 ? 11.916 -0.123 48.899 1.00 99.01 85 ALA F O 1
ATOM 4106 N N . GLU F 1 98 ? 10.340 -0.320 47.322 1.00 98.78 86 GLU F N 1
ATOM 4107 C CA . GLU F 1 98 ? 9.832 1.017 47.571 1.00 98.70 86 GLU F CA 1
ATOM 4108 C C . GLU F 1 98 ? 8.743 1.027 48.635 1.00 98.62 86 GLU F C 1
ATOM 4109 O O . GLU F 1 98 ? 8.265 -0.024 49.068 1.00 98.48 86 GLU F O 1
#

Solvent-accessible surface area: 28387 Å² total; per-residue (Å²): 64,111,120,36,34,2,116,118,51,43,105,4,0,0,9,24,4,41,32,4,51,55,0,78,3,67,108,40,41,100,96,117,149,120,17,45,1,41,5,46,0,39,85,69,114,170,143,127,28,43,115,2,44,42,80,26,5,24,16,64,9,97,25,1,34,76,32,26,130,26,3,66,135,37,44,109,88,76,167,73,138,65,206,34,88,94,44,37,3,92,95,62,18,116,0,0,0,16,57,28,48,35,1,61,63,0,68,2,69,124,37,30,80,56,132,137,120,6,47,0,27,0,43,0,36,86,66,86,134,52,135,8,45,40,1,59,43,87,53,3,30,12,58,12,96,26,2,27,80,26,24,137,22,2,73,135,29,46,117,94,91,157,49,110,29,154,158,254,82,122,37,29,3,94,108,48,39,116,0,0,0,14,22,6,39,31,2,62,63,0,94,0,62,94,33,41,96,126,140,136,108,6,74,0,47,0,45,0,45,86,64,120,167,150,142,27,51,105,0,60,43,73,61,1,22,16,61,14,97,25,5,34,52,22,31,105,17,1,78,50,24,16,110,78,60,171,10,152,107,105,124,43,29,4,83,106,63,33,109,0,0,0,17,24,10,42,34,2,60,57,0,64,1,59,115,43,34,104,126,126,170,107,19,58,0,55,0,47,0,38,87,62,118,167,135,120,33,44,119,0,41,45,92,33,2,21,12,59,11,96,22,1,38,67,27,28,137,24,3,78,129,24,30,132,121,83,226,94,109,122,43,26,2,95,88,52,23,139,0,0,0,6,28,5,38,24,2,66,80,2,100,0,57,104,36,32,86,118,121,160,88,13,39,0,54,0,40,0,48,86,64,105,159,127,118,26,51,112,0,38,50,86,39,1,26,7,59,13,90,32,5,42,65,26,27,129,21,4,87,144,38,74,142,134,211,86,33,1,104,105,63,20,113,0,0,0,12,30,9,32,31,1,65,61,0,63,0,62,124,42,38,115,96,116,201,120,25,41,0,55,0,48,0,42,78,65,115,174,144,134,36,46,114,0,44,39,85,65,2,33,24,63,11,100,24,2,37,68,22,35,142,20,2,84,144,30,31,125,94,68,175,99,173

B-factor: mean 52.62, std 20.46, range [21.61, 125.0]

Organism: Homo sapiens (NCBI:txid9606)

Foldseek 3Di:
DPDDDDDAQAFWWFDDPLAIATWGFNDWDDDPNWIKTFIDGPVDDCVPTGIGTRVGIGHPDPVVVVVRVVSVVVVVVVVVVVD/DPDDPDDAQAFWWFDDPQATATWGFHDWDADPNFIKTFIDGPPDDPVPTGIGTPVGIGHPDDVVVVVRVVSVVVVVVVVVVVVVD/DPDPDDAQAFWWFDDPQATFTWGFHDWDQPDDGIWTFIQTPPDDRVVTDIGGPVRIDHPDPVVVVVRVVSVVVVVVVVVD/DDDDPDDAQAWWWFDDPLATAIWGFHDWDCDPNFIWTFIDGPPDDRVVTGIGGPVGIGHPDPVVVVVRVVSVVVVVVVD/DDDAPDAAQAFWWFDDPQAIATWGFHDWDAPVVFIWTFIDGPPDDRVVTDIGGRVGIGHPDPVVVVVRVVSVVVVVVD/DVDDAQAFWWFDDPQAIFTWGFHDWDAPDNFIWTFIQTPPDDRVVTDIGGPVGIGHPDPVVVVVRVVSVVVVVVVVVD

InterPro domains:
  IPR008676 MRG [PIRSF038133] (5-361)
  IPR008676 MRG [PTHR10880] (7-361)
  IPR016197 Chromo-like domain superfamily [SSF54160] (7-123)
  IPR025995 RNA binding activity-knot of a chromodomain [PF11717] (11-51)
  IPR026541 MRG domain [PF05712] (175-351)
  IPR038217 MRG, C-terminal domain superfamily [G3DSA:1.10.274.30] (190-362)

GO terms:
  GO:0000724 double-strand break repair via homologous recombination (P, IDA)
  GO:0005515 protein binding (F, IPI)
  GO:0005654 nucleoplasm (C, TAS)
  GO:0016607 nuclear speck (C, IDA)
  GO:1905168 positive regulation of double-strand break repair via homologous recombination (P, IDA)
  GO:0051726 regulation of cell cycle (P, IMP)
  GO:0035267 NuA4 histone acetyltransferase complex (C, IDA)
  GO:0070822 Sin3-type complex (C, IDA)

CATH classification: 2.30.30.140

Sequence (483 aa):
DPKPKFQEGERVLCFHGPLLYEAKCVKVAIKDKQVKYFIHYSGWNKNWDEWVPESRVLKYVDTNLQKQRELQKANQEQYAEGKDPKPKFQEGERVLCFHGPLLYEAKCVKVAIKDKQVKYFIHYSGWNKNWDEWVPESRVLKYVDTNLQKQRELQKANQEQYAEGKMRPKPKFQEGERVLCFHGPLLYEAKCVKVAIKDKQVKYFIHYSGWNKNWDEWVPESRVLKYVDTNLQKQRELQKANQEQYAEDPKPKFQEGERVLCFHGPLLYEAKCVKVAIKDKQVKYFIHYSGWNKNWDEWVPESRVLKYVDTNLQKQRELQKANQEQYDPKPKFQEGERVLCFHGPLLYEAKCVKVAIKDKQVKYFIHYSGWNKNWDEWVPESRVLKYVDTNLQKQRELQKANQEQPKFQEGERVLCFHGPLLYEAKCVKVAIKDKQVKYFIHYSGWNKNWDEWVPESRVLKYVDTNLQKQRELQKANQEQYAE